Protein 4H6Q (pdb70)

Sequence (562 aa):
PQVEQLARQKMMWNLAERFVAGESIESAIIQAVQALERDGIAGNLDLLGEFIDSPAKCTEFADDVIKLIEAAHAAGIKPYVSIKLSSVGQGKDEENGEDLGLTTNARRIIAKAKEYGGFICLDMEDHTRVDVTLEQFRTLVGEFGAEHVGTVLQSYLYRSLGDRASLDDLRPNIRMVKGAYLEPATVAYPDKADVDQNYRRLVFQQHLKAGNYTNVATHDERIIDDVKKRFVLAHGIGKDAFEFQMMLYGIRRDLQKQLAAEGYRVRVYLPYGRDWYAYFSRRIAETPPQVEQLARQKMWNLAERFVAGESIESAIIQAVQALERDGIAGNLDLLGEFIDSPAKCTEFADDVIKLIEAAHAAGIKPYVSIKLSSVGQGKDENGEDLGLTNARRIIAKAKEYGGFICLDMEDHTRVDVTLEQFRTLVGEFGAEHVGTVLQSYLYRSLGDRASLDDLRPNIRMVKGAYLEPATVAYPDKADVDQNYRRLVFQQHLKAGNYTNVATHDERIIDDVKRFVLAHGIGKDAFEFQMLYGIRRDLQKQLAAEGYRVRVYLPYGRDWYAYFSRRIAETP

Foldseek 3Di:
DVVCVVVVVVVVVLCVLFAQEADLVSLLVVQVVCVVLQAHAAEEEDDFQDDDQVQLLVVLVVLLVSLVVCVVVVHLHHYEDALRSNFAPDDDPRDGRSLVSVLVNLVSSVVSPHAYEHEDDDPVCVVVVLVSQVVVCVVRNLSHYAYEFALFFPCRVVSLVVCLVRLHEYEYHNHQDDDDVVTGPPDVVSSLVSSLVSQLVSVVSQHEYEDEDPDVVSVVVVVVSCVVVVNDLVRYAYEYGRNRPPVVQSVCSVVVHHYYYHHYHHDNCVVVSVSVVVPDD/DVVVVVVVVVVVVVCVLQAQEADLVSLLVVQVVCVVLVAHAEEEEDDFQDDDQVQLCVQLVVLLVSCVVCLVVPHLHHYEYALRSNFAPHDDPRDTRSLVSVVVNLVSSVVSVYAYEHEDDDPVCPVVSLVSQVVVCVVRNLSHYAYEFALFFPCRVVSLVVCLVRLHEYEYHNHQDDDDVVTGDPDVVSSLVSSLVSQLVSVVSQHEYEDEDLDVVSVVVVVVSCVVVVNDLVRYAYEYGRNRPPVVQSVCVVVPHHYYYYHYHHDNCVVVSVSVVVPDD

Radius of gyration: 25.44 Å; Cα contacts (8 Å, |Δi|>4): 965; chains: 2; bounding box: 45×50×71 Å

Organism: Deinococcus radiodurans (strain ATCC 13939 / DSM 20539 / JCM 16871 / CCUG 27074 / LMG 4051 / NBRC 15346 / NCIMB 9279 / VKM B-1422 / R1) (NCBI:txid243230)

Solvent-accessible surface area: 23042 Å² total; per-residue (Å²): 117,103,105,50,62,116,53,67,97,96,32,47,78,24,0,75,120,9,0,20,6,85,53,52,61,28,0,17,117,16,1,65,45,21,86,186,77,58,5,33,8,0,2,4,26,9,9,30,56,33,94,41,57,76,114,0,46,81,20,0,52,49,1,30,114,0,0,63,32,0,82,93,46,67,11,147,1,17,0,1,3,22,2,3,1,0,0,7,67,61,99,69,151,64,85,36,12,0,26,46,2,0,65,84,0,0,48,50,0,83,117,44,34,2,17,0,3,0,10,12,5,20,65,69,54,2,95,54,4,18,60,13,0,95,55,0,13,68,82,30,20,26,132,32,0,0,0,4,2,4,0,22,3,97,85,1,45,49,16,11,56,67,4,46,100,28,147,0,20,0,15,0,31,63,27,47,28,103,32,38,62,124,29,5,55,102,81,69,69,65,18,36,86,2,0,40,84,0,0,28,69,0,11,138,43,48,5,53,0,3,0,18,10,50,39,72,64,0,3,78,34,0,41,116,6,5,151,75,89,72,34,34,100,98,37,0,7,0,5,4,35,54,12,30,82,82,87,6,5,110,84,3,23,91,74,48,27,114,4,49,0,14,0,0,5,1,84,82,12,54,31,7,0,10,38,18,0,48,88,39,161,116,87,75,64,68,103,48,61,93,118,15,38,78,18,0,83,134,13,0,17,7,88,52,54,61,27,0,17,118,13,1,89,66,22,92,94,72,56,3,32,8,0,2,5,27,10,9,28,65,38,94,42,80,67,102,0,46,90,20,0,61,72,1,31,65,0,0,62,33,0,80,90,51,69,18,103,1,18,0,1,4,22,3,4,1,0,0,8,68,38,118,44,114,77,54,26,18,0,22,58,2,0,75,92,0,0,50,55,0,83,115,41,44,3,17,0,3,0,8,11,4,20,59,66,54,2,96,60,4,19,59,16,0,94,54,0,14,70,80,29,28,32,79,35,0,0,1,4,3,6,0,21,3,94,86,2,44,47,17,10,54,72,7,49,104,33,105,0,20,0,17,0,30,63,26,46,30,104,30,37,62,118,37,5,63,82,80,70,68,64,19,34,93,6,0,32,65,0,0,38,68,0,11,137,44,59,5,54,0,3,0,18,9,48,39,77,64,0,1,55,40,0,49,146,21,6,149,83,97,70,35,33,84,99,39,0,7,0,5,4,35,54,7,31,86,88,84,18,5,92,98,1,19,84,66,47,28,113,4,49,0,14,0,0,6,1,114,73,8,51,28,10,0,10,35,19,3,50,87,57,166

CATH classification: 3.20.20.220

Nearest PDB structures (foldseek):
  4h6r-assembly1_A  TM=9.929E-01  e=5.531E-53  Deinococcus radiodurans R1 = ATCC 13939 = DSM 20539
  2ekg-assembly1_B  TM=9.497E-01  e=2.604E-31  Thermus thermophilus HB27
  2g37-assembly1_A  TM=9.441E-01  e=9.108E-31  Thermus thermophilus HB27
  5m42-assembly1_A  TM=9.698E-01  e=4.594E-27  Thermus thermophilus HB27
  5ur2-assembly2_C  TM=9.060E-01  e=2.480E-20  Bdellovibrio bacteriovorus HD100

InterPro domains:
  IPR002872 Proline dehydrogenase domain [PF01619] (44-303)
  IPR008219 Proline dehydrogenase, bacteria and archaea [PIRSF000196] (3-307)
  IPR015659 Proline oxidase family [PTHR13914] (112-298)
  IPR029041 FAD-linked oxidoreductase-like [SSF51730] (37-305)

Secondary structure (DSSP, 8-state):
-GGGHHHHHHHHHHHTTT---SSHHHHHHHHHHHHHTT-EEEEEE-------HHHHHHHHHHHHHHHHHHHHTTPPPEEEE-GGGTTTT-EETTEEHHHHHHHHHHHHHHHTT-EEEE---SGGGHHHHHHHHHHHHHHH-TTTEEEEEETTBTTHHHHHHHTGGG---EEEE---S---TTTB-SSHHHHHHHHHHHHHHHHHTT--EEEE---HHHHHHHHHHHHHTT--TTSEEEEEETTS-HHHHHHHHHTT--EEEEEEESS--HHHHHHHHHT--/-HHHHHHHHHHHHHHTTT---SSHHHHHHHHHHHHHTT-EEEEEE---S---HHHHHHHHHHHHHHHHHHHHTTPPPEEEE-GGGTTTT-EETTEEHHHHHHHHHHHHHHHTT-EEEE----GGGHHHHHHHHHHHHHHH-TTTEEEEEETTBTTHHHHHHTTGGG---EEEE---S---TTTB-SSHHHHHHHHHHHHHHHHHTT--EEEE---HHHHHHHHHHHHHTT--TTSEEEEEETTS-HHHHHHHHHTT-EEEEEEEESS--HHHHHHHHHT--

Structure (mmCIF, N/CA/C/O backbone):
data_4H6Q
#
_entry.id   4H6Q
#
_cell.length_a   44.469
_cell.length_b   95.462
_cell.length_c   136.393
_cell.angle_alpha   90.000
_cell.angle_beta   90.000
_cell.angle_gamma   90.000
#
_symmetry.space_group_name_H-M   'P 21 21 21'
#
loop_
_entity.id
_entity.type
_entity.pdbx_description
1 polymer 'Proline dehydrogenase'
2 non-polymer 'FLAVIN-ADENINE DINUCLEOTIDE'
3 non-polymer 'TETRAHYDROFURAN-2-CARBOXYLIC ACID'
4 non-polymer GLYCEROL
5 water water
#
loop_
_atom_site.group_PDB
_atom_site.id
_atom_site.type_symbol
_atom_site.label_atom_id
_atom_site.label_alt_id
_atom_site.label_comp_id
_atom_site.label_asym_id
_atom_site.label_entity_id
_atom_site.label_seq_id
_atom_site.pdbx_PDB_ins_code
_atom_site.Cartn_x
_atom_site.Cartn_y
_atom_site.Cartn_z
_atom_site.occupancy
_atom_site.B_iso_or_equiv
_atom_site.auth_seq_id
_atom_site.auth_comp_id
_atom_site.auth_asym_id
_atom_site.auth_atom_id
_atom_site.pdbx_PDB_model_num
ATOM 1 N N . PRO A 1 19 ? -0.943 -15.238 -4.812 1.00 52.06 17 PRO A N 1
ATOM 2 C CA . PRO A 1 19 ? -2.215 -15.213 -4.077 1.00 50.66 17 PRO A CA 1
ATOM 3 C C . PRO A 1 19 ? -3.334 -14.551 -4.894 1.00 49.24 17 PRO A C 1
ATOM 4 O O . PRO A 1 19 ? -3.057 -13.658 -5.702 1.00 50.24 17 PRO A O 1
ATOM 6 N N . GLN A 1 20 ? -4.577 -14.988 -4.679 1.00 46.21 18 GLN A N 1
ATOM 7 C CA . GLN A 1 20 ? -5.745 -14.378 -5.330 1.00 43.55 18 GLN A CA 1
ATOM 8 C C . GLN A 1 20 ? -5.850 -12.878 -4.978 1.00 40.79 18 GLN A C 1
ATOM 9 O O . GLN A 1 20 ? -6.233 -12.054 -5.820 1.00 39.22 18 GLN A O 1
ATOM 11 N N . VAL A 1 21 ? -5.485 -12.531 -3.740 1.00 38.64 19 VAL A N 1
ATOM 12 C CA . VAL A 1 21 ? -5.498 -11.139 -3.273 1.00 36.83 19 VAL A CA 1
ATOM 13 C C . VAL A 1 21 ? -4.528 -10.227 -4.054 1.00 36.80 19 VAL A C 1
ATOM 14 O O . VAL A 1 21 ? -4.742 -9.013 -4.119 1.00 37.11 19 VAL A O 1
ATOM 16 N N . GLU A 1 22 ? -3.499 -10.807 -4.688 1.00 34.36 20 GLU A N 1
ATOM 17 C CA . GLU A 1 22 ? -2.486 -10.018 -5.392 1.00 35.21 20 GLU A CA 1
ATOM 18 C C . GLU A 1 22 ? -2.730 -9.867 -6.903 1.00 33.52 20 GLU A C 1
ATOM 19 O O . GLU A 1 22 ? -1.997 -9.167 -7.588 1.00 33.86 20 GLU A O 1
ATOM 21 N N . GLN A 1 23 ? -3.771 -10.522 -7.411 1.00 31.66 21 GLN A N 1
ATOM 22 C CA . GLN A 1 23 ? -4.078 -10.498 -8.840 1.00 31.69 21 GLN A CA 1
ATOM 23 C C . GLN A 1 23 ? -4.265 -9.085 -9.395 1.00 29.42 21 GLN A C 1
ATOM 24 O O . GLN A 1 23 ? -3.731 -8.759 -10.460 1.00 29.20 21 GLN A O 1
ATOM 26 N N . LEU A 1 24 ? -4.992 -8.234 -8.686 1.00 29.35 22 LEU A N 1
ATOM 27 C CA . LEU A 1 24 ? -5.213 -6.891 -9.187 1.00 28.92 22 LEU A CA 1
ATOM 28 C C . LEU A 1 24 ? -3.890 -6.122 -9.302 1.00 27.68 22 LEU A C 1
ATOM 29 O O . LEU A 1 24 ? -3.606 -5.593 -10.348 1.00 26.95 22 LEU A O 1
ATOM 34 N N . ALA A 1 25 ? -3.078 -6.112 -8.246 1.00 27.57 23 ALA A N 1
ATOM 35 C CA . ALA A 1 25 ? -1.756 -5.481 -8.274 1.00 25.91 23 ALA A CA 1
ATOM 36 C C . ALA A 1 25 ? -0.820 -6.040 -9.357 1.00 24.01 23 ALA A C 1
ATOM 37 O O . ALA A 1 25 ? -0.131 -5.259 -10.035 1.00 22.56 23 ALA A O 1
ATOM 39 N N . ARG A 1 26 ? -0.808 -7.369 -9.553 1.00 24.70 24 ARG A N 1
ATOM 40 C CA . ARG A 1 26 ? -0.019 -7.951 -10.651 1.00 24.52 24 ARG A CA 1
ATOM 41 C C . ARG A 1 26 ? -0.454 -7.430 -12.028 1.00 21.18 24 ARG A C 1
ATOM 42 O O . ARG A 1 26 ? 0.398 -7.109 -12.902 1.00 23.28 24 ARG A O 1
ATOM 44 N N . GLN A 1 27 ? -1.775 -7.363 -12.235 1.00 21.95 25 GLN A N 1
ATOM 45 C CA . GLN A 1 27 ? -2.334 -6.847 -13.488 1.00 22.51 25 GLN A CA 1
ATOM 46 C C . GLN A 1 27 ? -2.019 -5.353 -13.646 1.00 21.19 25 GLN A C 1
ATOM 47 O O . GLN A 1 27 ? -1.641 -4.912 -14.725 1.00 21.23 25 GLN A O 1
ATOM 53 N N . LYS A 1 28 ? -2.194 -4.564 -12.593 1.00 21.44 26 LYS A N 1
ATOM 54 C CA . LYS A 1 28 ? -1.824 -3.157 -12.656 1.00 20.98 26 LYS A CA 1
ATOM 55 C C . LYS A 1 28 ? -0.344 -2.932 -12.983 1.00 19.57 26 LYS A C 1
ATOM 56 O O . LYS A 1 28 ? -0.045 -2.021 -13.795 1.00 20.54 26 LYS A O 1
ATOM 62 N N . MET A 1 29 ? 0.576 -3.771 -12.453 1.00 18.55 27 MET A N 1
ATOM 63 C CA A MET A 1 29 ? 1.993 -3.621 -12.793 0.66 17.99 27 MET A CA 1
ATOM 64 C CA B MET A 1 29 ? 2.009 -3.642 -12.770 0.34 20.01 27 MET A CA 1
ATOM 65 C C . MET A 1 29 ? 2.234 -3.936 -14.251 1.00 17.93 27 MET A C 1
ATOM 66 O O . MET A 1 29 ? 2.957 -3.199 -14.945 1.00 18.09 27 MET A O 1
ATOM 75 N N . TRP A 1 30 ? 1.601 -5.004 -14.737 1.00 17.66 28 TRP A N 1
ATOM 76 C CA . TRP A 1 30 ? 1.676 -5.321 -16.159 1.00 18.46 28 TRP A CA 1
ATOM 77 C C . TRP A 1 30 ? 1.078 -4.218 -17.033 1.00 18.60 28 TRP A C 1
ATOM 78 O O . TRP A 1 30 ? 1.656 -3.880 -18.068 1.00 19.44 28 TRP A O 1
ATOM 89 N N . ASN A 1 31 ? -0.012 -3.591 -16.588 1.00 18.59 29 ASN A N 1
ATOM 90 C CA . ASN A 1 31 ? -0.533 -2.487 -17.392 1.00 22.04 29 ASN A CA 1
ATOM 91 C C . ASN A 1 31 ? 0.464 -1.344 -17.490 1.00 22.55 29 ASN A C 1
ATOM 92 O O . ASN A 1 31 ? 0.598 -0.739 -18.553 1.00 24.72 29 ASN A O 1
ATOM 97 N N . LEU A 1 32 ? 1.158 -1.054 -16.395 1.00 19.02 30 LEU A N 1
ATOM 98 C CA . LEU A 1 32 ? 2.217 -0.059 -16.426 1.00 19.04 30 LEU A CA 1
ATOM 99 C C . LEU A 1 32 ? 3.304 -0.494 -17.427 1.00 18.92 30 LEU A C 1
ATOM 100 O O . LEU A 1 32 ? 3.719 0.284 -18.311 1.00 20.42 30 LEU A O 1
ATOM 105 N N . ALA A 1 33 ? 3.752 -1.742 -17.315 1.00 16.67 31 ALA A N 1
ATOM 106 C CA . ALA A 1 33 ? 4.812 -2.233 -18.199 1.00 15.82 31 ALA A CA 1
ATOM 107 C C . ALA A 1 33 ? 4.428 -2.277 -19.675 1.00 15.20 31 ALA A C 1
ATOM 108 O O . ALA A 1 33 ? 5.302 -2.153 -20.549 1.00 15.60 31 ALA A O 1
ATOM 110 N N . GLU A 1 34 ? 3.145 -2.444 -19.960 1.00 16.47 32 GLU A N 1
ATOM 111 C CA . GLU A 1 34 ? 2.661 -2.537 -21.336 1.00 16.93 32 GLU A CA 1
ATOM 112 C C . GLU A 1 34 ? 2.856 -1.252 -22.122 1.00 18.28 32 GLU A C 1
ATOM 113 O O . GLU A 1 34 ? 2.861 -1.272 -23.356 1.00 19.69 32 GLU A O 1
ATOM 119 N N . ARG A 1 35 ? 3.093 -0.141 -21.446 1.00 18.87 33 ARG A N 1
ATOM 120 C CA . ARG A 1 35 ? 3.535 1.023 -22.198 1.00 19.88 33 ARG A CA 1
ATOM 121 C C . ARG A 1 35 ? 4.838 0.782 -22.958 1.00 18.70 33 ARG A C 1
ATOM 122 O O . ARG A 1 35 ? 5.023 1.276 -24.101 1.00 21.20 33 ARG A O 1
ATOM 130 N N . PHE A 1 36 ? 5.739 0.025 -22.319 1.00 15.57 34 PHE A N 1
ATOM 131 C CA . PHE A 1 36 ? 7.118 -0.143 -22.768 1.00 14.11 34 PHE A CA 1
ATOM 132 C C . PHE A 1 36 ? 7.382 -1.501 -23.428 1.00 14.45 34 PHE A C 1
ATOM 133 O O . PHE A 1 36 ? 8.432 -1.677 -24.057 1.00 14.70 34 PHE A O 1
ATOM 141 N N . VAL A 1 37 ? 6.493 -2.481 -23.219 1.00 13.85 35 VAL A N 1
ATOM 142 C CA . VAL A 1 37 ? 6.752 -3.882 -23.618 1.00 12.85 35 VAL A CA 1
ATOM 143 C C . VAL A 1 37 ? 5.589 -4.313 -24.466 1.00 13.12 35 VAL A C 1
ATOM 144 O O . VAL A 1 37 ? 4.437 -4.112 -24.048 1.00 15.16 35 VAL A O 1
ATOM 148 N N . ALA A 1 38 ? 5.841 -4.876 -25.665 1.00 14.81 36 ALA A N 1
ATOM 149 C CA . ALA A 1 38 ? 4.724 -5.158 -26.563 1.00 17.52 36 ALA A CA 1
ATOM 150 C C . ALA A 1 38 ? 3.720 -6.200 -25.994 1.00 19.97 36 ALA A C 1
ATOM 151 O O . ALA A 1 38 ? 2.495 -6.110 -26.237 1.00 22.06 36 ALA A O 1
ATOM 153 N N . GLY A 1 39 ? 4.223 -7.131 -25.218 1.00 17.56 37 GLY A N 1
ATOM 154 C CA . GLY A 1 39 ? 3.469 -8.274 -24.768 1.00 16.20 37 GLY A CA 1
ATOM 155 C C . GLY A 1 39 ? 4.467 -9.353 -24.439 1.00 16.20 37 GLY A C 1
ATOM 156 O O . GLY A 1 39 ? 5.673 -9.120 -24.439 1.00 16.12 37 GLY A O 1
ATOM 157 N N . GLU A 1 40 ? 3.970 -10.553 -24.214 1.00 16.94 38 GLU A N 1
ATOM 158 C CA . GLU A 1 40 ? 4.812 -11.657 -23.775 1.00 18.45 38 GLU A CA 1
ATOM 159 C C . GLU A 1 40 ? 5.121 -12.675 -24.874 1.00 17.14 38 GLU A C 1
ATOM 160 O O . GLU A 1 40 ? 5.951 -13.564 -24.668 1.00 20.32 38 GLU A O 1
ATOM 166 N N . SER A 1 41 ? 4.480 -12.560 -26.038 1.00 16.57 39 SER A N 1
ATOM 167 C CA . SER A 1 41 ? 4.625 -13.587 -27.094 1.00 17.03 39 SER A CA 1
ATOM 168 C C . SER A 1 41 ? 5.237 -13.054 -28.371 1.00 14.81 39 SER A C 1
ATOM 169 O O . SER A 1 41 ? 5.169 -11.849 -28.649 1.00 15.23 39 SER A O 1
ATOM 172 N N . ILE A 1 42 ? 5.795 -13.945 -29.183 1.00 14.99 40 ILE A N 1
ATOM 173 C CA . ILE A 1 42 ? 6.201 -13.551 -30.534 1.00 14.98 40 ILE A CA 1
ATOM 174 C C . ILE A 1 42 ? 5.027 -12.905 -31.288 1.00 15.39 40 ILE A C 1
ATOM 175 O O . ILE A 1 42 ? 5.220 -11.894 -31.975 1.00 15.65 40 ILE A O 1
ATOM 180 N N . GLU A 1 43 ? 3.815 -13.466 -31.162 1.00 15.48 41 GLU A N 1
ATOM 181 C CA . GLU A 1 43 ? 2.655 -12.920 -31.876 1.00 17.76 41 GLU A CA 1
ATOM 182 C C . GLU A 1 43 ? 2.370 -11.459 -31.515 1.00 16.17 41 GLU A C 1
ATOM 183 O O . GLU A 1 43 ? 2.113 -10.633 -32.400 1.00 16.18 41 GLU A O 1
ATOM 185 N N . SER A 1 44 ? 2.482 -11.129 -30.226 1.00 14.29 42 SER A N 1
ATOM 186 C CA . SER A 1 44 ? 2.219 -9.774 -29.800 1.00 14.24 42 SER A CA 1
ATOM 187 C C . SER A 1 44 ? 3.291 -8.844 -30.356 1.00 13.49 42 SER A C 1
ATOM 188 O O . SER A 1 44 ? 2.998 -7.696 -30.700 1.00 14.41 42 SER A O 1
ATOM 191 N N . ALA A 1 45 ? 4.536 -9.320 -30.461 1.00 12.46 43 ALA A N 1
ATOM 192 C CA . ALA A 1 45 ? 5.595 -8.482 -30.976 1.00 11.90 43 ALA A CA 1
ATOM 193 C C . ALA A 1 45 ? 5.404 -8.226 -32.497 1.00 12.80 43 ALA A C 1
ATOM 194 O O . ALA A 1 45 ? 5.599 -7.108 -32.981 1.00 12.78 43 ALA A O 1
ATOM 196 N N . ILE A 1 46 ? 5.060 -9.271 -33.240 1.00 12.66 44 ILE A N 1
ATOM 197 C CA A ILE A 1 46 ? 4.852 -9.142 -34.681 0.51 13.22 44 ILE A CA 1
ATOM 198 C CA B ILE A 1 46 ? 4.884 -9.113 -34.677 0.49 13.19 44 ILE A CA 1
ATOM 199 C C . ILE A 1 46 ? 3.694 -8.171 -34.950 1.00 12.97 44 ILE A C 1
ATOM 200 O O . ILE A 1 46 ? 3.769 -7.289 -35.827 1.00 13.58 44 ILE A O 1
ATOM 209 N N . GLN A 1 47 ? 2.607 -8.303 -34.195 1.00 13.47 45 GLN A N 1
ATOM 210 C CA . GLN A 1 47 ? 1.470 -7.380 -34.337 1.00 14.50 45 GLN A CA 1
ATOM 211 C C . GLN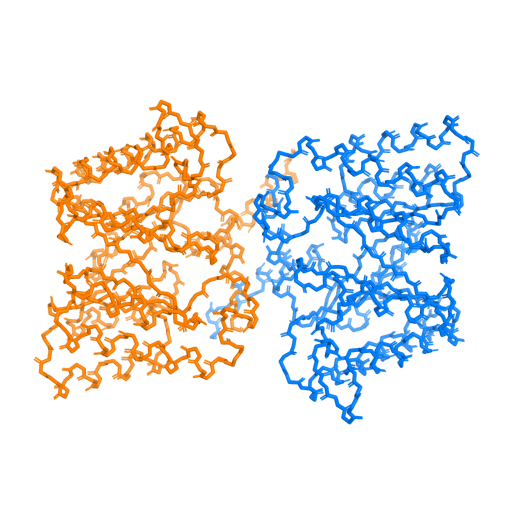 A 1 47 ? 1.891 -5.922 -34.059 1.00 14.19 45 GLN A C 1
ATOM 212 O O . GLN A 1 47 ? 1.458 -4.990 -34.774 1.00 13.76 45 GLN A O 1
ATOM 218 N N . ALA A 1 48 ? 2.753 -5.717 -33.063 1.00 12.60 46 ALA A N 1
ATOM 219 C CA . ALA A 1 48 ? 3.193 -4.370 -32.756 1.00 11.65 46 ALA A CA 1
ATOM 220 C C . ALA A 1 48 ? 4.068 -3.831 -33.869 1.00 11.99 46 ALA A C 1
ATOM 221 O O . ALA A 1 48 ? 3.976 -2.641 -34.204 1.00 12.38 46 ALA A O 1
ATOM 223 N N . VAL A 1 49 ? 4.951 -4.654 -34.455 1.00 10.60 47 VAL A N 1
ATOM 224 C CA . VAL A 1 49 ? 5.742 -4.192 -35.591 1.00 11.51 47 VAL A CA 1
ATOM 225 C C . VAL A 1 49 ? 4.865 -3.865 -36.800 1.00 11.78 47 VAL A C 1
ATOM 226 O O . VAL A 1 49 ? 5.078 -2.841 -37.458 1.00 12.42 47 VAL A O 1
ATOM 230 N N . GLN A 1 50 ? 3.834 -4.682 -37.063 1.00 11.55 48 GLN A N 1
ATOM 231 C CA . GLN A 1 50 ? 2.936 -4.385 -38.172 1.00 13.14 48 GLN A CA 1
ATOM 232 C C . GLN A 1 50 ? 2.221 -3.044 -37.964 1.00 13.77 48 GLN A C 1
ATOM 233 O O . GLN A 1 50 ? 2.039 -2.267 -38.909 1.00 14.51 48 GLN A O 1
ATOM 239 N N . ALA A 1 51 ? 1.844 -2.754 -36.716 1.00 12.20 49 ALA A N 1
ATOM 240 C CA . ALA A 1 51 ? 1.222 -1.474 -36.410 1.00 13.95 49 ALA A CA 1
ATOM 241 C C . ALA A 1 51 ? 2.189 -0.315 -36.645 1.00 13.20 49 ALA A C 1
ATOM 242 O O . ALA A 1 51 ? 1.768 0.727 -37.174 1.00 16.12 49 ALA A O 1
ATOM 244 N N . LEU A 1 52 ? 3.451 -0.450 -36.230 1.00 12.85 50 LEU A N 1
ATOM 245 C CA . LEU A 1 52 ? 4.444 0.587 -36.494 1.00 12.66 50 LEU A CA 1
ATOM 246 C C . LEU A 1 52 ? 4.615 0.813 -37.997 1.00 13.41 50 LEU A C 1
ATOM 247 O O . LEU A 1 52 ? 4.672 1.964 -38.459 1.00 14.18 50 LEU A O 1
ATOM 252 N N . GLU A 1 53 ? 4.688 -0.266 -38.776 1.00 13.79 51 GLU A N 1
ATOM 253 C CA . GLU A 1 53 ? 4.922 -0.147 -40.229 1.00 14.94 51 GLU A CA 1
ATOM 254 C C . GLU A 1 53 ? 3.766 0.547 -40.918 1.00 15.65 51 GLU A C 1
ATOM 255 O O . GLU A 1 53 ? 3.982 1.297 -41.877 1.00 17.40 51 GLU A O 1
ATOM 261 N N . ARG A 1 54 ? 2.545 0.334 -40.418 1.00 17.78 52 ARG A N 1
ATOM 262 C CA . ARG A 1 54 ? 1.396 1.051 -40.985 1.00 19.45 52 ARG A CA 1
ATOM 263 C C . ARG A 1 54 ? 1.513 2.581 -40.798 1.00 20.48 52 ARG A C 1
ATOM 264 O O . ARG A 1 54 ? 0.906 3.365 -41.558 1.00 23.43 52 ARG A O 1
ATOM 272 N N . ASP A 1 55 ? 2.314 3.004 -39.825 1.00 20.26 53 ASP A N 1
ATOM 273 C CA . ASP A 1 55 ? 2.562 4.428 -39.560 1.00 21.56 53 ASP A CA 1
ATOM 274 C C . ASP A 1 55 ? 3.939 4.884 -40.103 1.00 18.97 53 ASP A C 1
ATOM 275 O O . ASP A 1 55 ? 4.435 5.971 -39.772 1.00 19.76 53 ASP A O 1
ATOM 280 N N . GLY A 1 56 ? 4.548 4.081 -40.959 1.00 15.02 54 GLY A N 1
ATOM 281 C CA . GLY A 1 56 ? 5.777 4.471 -41.635 1.00 14.06 54 GLY A CA 1
ATOM 282 C C . GLY A 1 56 ? 7.006 4.316 -40.746 1.00 12.18 54 GLY A C 1
ATOM 283 O O . GLY A 1 56 ? 8.048 4.872 -41.058 1.00 12.84 54 GLY A O 1
ATOM 284 N N . ILE A 1 57 ? 6.913 3.546 -39.675 1.00 11.95 55 ILE A N 1
ATOM 285 C CA . ILE A 1 57 ? 8.008 3.363 -38.712 1.00 10.60 55 ILE A CA 1
ATOM 286 C C . ILE A 1 57 ? 8.457 1.915 -38.776 1.00 10.36 55 ILE A C 1
ATOM 287 O O . ILE A 1 57 ? 7.641 0.996 -38.799 1.00 11.89 55 ILE A O 1
ATOM 292 N N . ALA A 1 58 ? 9.778 1.710 -38.808 1.00 9.73 56 ALA A N 1
ATOM 293 C CA . ALA A 1 58 ? 10.357 0.376 -38.838 1.00 9.40 56 ALA A CA 1
ATOM 294 C C . ALA A 1 58 ? 10.493 -0.212 -37.424 1.00 9.03 56 ALA A C 1
ATOM 295 O O . ALA A 1 58 ? 10.437 0.538 -36.405 1.00 9.25 56 ALA A O 1
ATOM 297 N N . GLY A 1 59 ? 10.651 -1.541 -37.319 1.00 9.56 57 GLY A N 1
ATOM 298 C CA . GLY A 1 59 ? 10.800 -2.179 -36.017 1.00 9.14 57 GLY A CA 1
ATOM 299 C C . GLY A 1 59 ? 12.198 -2.787 -35.822 1.00 8.31 57 GLY A C 1
ATOM 300 O O . GLY A 1 59 ? 12.917 -3.149 -36.767 1.00 9.93 57 GLY A O 1
ATOM 301 N N . ASN A 1 60 ? 12.555 -2.917 -34.560 1.00 8.10 58 ASN A N 1
ATOM 302 C CA . ASN A 1 60 ? 13.828 -3.505 -34.146 1.00 8.91 58 ASN A CA 1
ATOM 303 C C . ASN A 1 60 ? 13.450 -4.413 -32.966 1.00 9.04 58 ASN A C 1
ATOM 304 O O . ASN A 1 60 ? 13.240 -3.939 -31.826 1.00 9.91 58 ASN A O 1
ATOM 309 N N . LEU A 1 61 ? 13.289 -5.717 -33.231 1.00 9.25 59 LEU A N 1
ATOM 310 C CA . LEU A 1 61 ? 12.714 -6.664 -32.254 1.00 8.98 59 LEU A CA 1
ATOM 311 C C . LEU A 1 61 ? 13.753 -7.063 -31.204 1.00 9.90 59 LEU A C 1
ATOM 312 O O . LEU A 1 61 ? 14.924 -7.290 -31.519 1.00 11.64 59 LEU A O 1
ATOM 317 N N . ASP A 1 62 ? 13.294 -7.252 -29.965 1.00 9.72 60 ASP A N 1
ATOM 318 C CA . ASP A 1 62 ? 14.162 -7.766 -28.925 1.00 10.77 60 ASP A CA 1
ATOM 319 C C . ASP A 1 62 ? 13.410 -8.692 -28.005 1.00 10.59 60 ASP A C 1
ATOM 320 O O . ASP A 1 62 ? 12.365 -8.303 -27.476 1.00 11.79 60 ASP A O 1
ATOM 325 N N . LEU A 1 63 ? 13.921 -9.911 -27.811 1.00 10.08 61 LEU A N 1
ATOM 326 C CA . LEU A 1 63 ? 13.407 -10.816 -26.781 1.00 10.82 61 LEU A CA 1
ATOM 327 C C . LEU A 1 63 ? 14.036 -10.424 -25.465 1.00 10.97 61 LEU A C 1
ATOM 328 O O . LEU A 1 63 ? 15.266 -10.378 -25.343 1.00 11.68 61 LEU A O 1
ATOM 333 N N . LEU A 1 64 ? 13.211 -10.161 -24.450 1.00 11.52 62 LEU A N 1
ATOM 334 C CA . LEU A 1 64 ? 13.726 -9.664 -23.173 1.00 12.33 62 LEU A CA 1
ATOM 335 C C . LEU A 1 64 ? 14.409 -10.741 -22.329 1.00 12.36 62 LEU A C 1
ATOM 336 O O . LEU A 1 64 ? 13.978 -11.898 -22.312 1.00 13.89 62 LEU A O 1
ATOM 341 N N . GLY A 1 65 ? 15.487 -10.362 -21.651 1.00 13.50 63 GLY A N 1
ATOM 342 C CA . GLY A 1 65 ? 16.206 -11.279 -20.778 1.00 15.18 63 GLY A CA 1
ATOM 343 C C . GLY A 1 65 ? 17.711 -10.983 -20.850 1.00 15.10 63 GLY A C 1
ATOM 344 O O . GLY A 1 65 ? 18.218 -10.516 -21.870 1.00 15.05 63 GLY A O 1
ATOM 345 N N . GLU A 1 66 ? 18.441 -11.245 -19.784 1.00 14.48 64 GLU A N 1
ATOM 346 C CA . GLU A 1 66 ? 19.846 -10.844 -19.731 1.00 13.95 64 GLU A CA 1
ATOM 347 C C . GLU A 1 66 ? 20.572 -11.523 -18.572 1.00 13.51 64 GLU A C 1
ATOM 348 O O . GLU A 1 66 ? 19.927 -11.987 -17.602 1.00 16.18 64 GLU A O 1
ATOM 354 N N . PHE A 1 67 ? 21.891 -11.558 -18.651 1.00 13.39 65 PHE A N 1
ATOM 355 C CA . PHE A 1 67 ? 22.746 -12.121 -17.573 1.00 14.48 65 PHE A CA 1
ATOM 356 C C . PHE A 1 67 ? 22.256 -13.503 -17.179 1.00 15.99 65 PHE A C 1
ATOM 357 O O . PHE A 1 67 ? 22.067 -13.825 -16.004 1.00 17.98 65 PHE A O 1
ATOM 365 N N . ILE A 1 68 ? 22.073 -14.348 -18.195 1.00 16.38 66 ILE A N 1
ATOM 366 C CA . ILE A 1 68 ? 21.568 -15.695 -17.985 1.00 17.02 66 ILE A CA 1
ATOM 367 C C . ILE A 1 68 ? 22.708 -16.623 -17.537 1.00 20.27 66 ILE A C 1
ATOM 368 O O . ILE A 1 68 ? 23.742 -16.733 -18.215 1.00 21.40 66 ILE A O 1
ATOM 373 N N . ASP A 1 69 ? 22.539 -17.268 -16.384 1.00 24.78 67 ASP A N 1
ATOM 374 C CA . ASP A 1 69 ? 23.654 -17.995 -15.768 1.00 26.78 67 ASP A CA 1
ATOM 375 C C . ASP A 1 69 ? 23.932 -19.353 -16.353 1.00 24.51 67 ASP A C 1
ATOM 376 O O . ASP A 1 69 ? 25.090 -19.776 -16.432 1.00 26.79 67 ASP A O 1
ATOM 381 N N . SER A 1 70 ? 22.888 -20.064 -16.730 1.00 19.33 68 SER A N 1
ATOM 382 C CA . SER A 1 70 ? 23.043 -21.426 -17.210 1.00 18.25 68 SER A CA 1
ATOM 383 C C . SER A 1 70 ? 23.395 -21.482 -18.708 1.00 16.23 68 SER A C 1
ATOM 384 O O . SER A 1 70 ? 22.695 -20.883 -19.538 1.00 16.53 68 SER A O 1
ATOM 387 N N . PRO A 1 71 ? 24.447 -22.236 -19.088 1.00 18.00 69 PRO A N 1
ATOM 388 C CA . PRO A 1 71 ? 24.729 -22.395 -20.533 1.00 16.35 69 PRO A CA 1
ATOM 389 C C . PRO A 1 71 ? 23.582 -23.026 -21.323 1.00 14.71 69 PRO A C 1
ATOM 390 O O . PRO A 1 71 ? 23.330 -22.655 -22.486 1.00 15.75 69 PRO A O 1
ATOM 394 N N . ALA A 1 72 ? 22.853 -23.940 -20.703 1.00 15.83 70 ALA A N 1
ATOM 395 C CA . ALA A 1 72 ? 21.686 -24.502 -21.360 1.00 14.22 70 ALA A CA 1
ATOM 396 C C . ALA A 1 72 ? 20.639 -23.406 -21.653 1.00 13.70 70 ALA A C 1
ATOM 397 O O . ALA A 1 72 ? 20.111 -23.327 -22.777 1.00 14.27 70 ALA A O 1
ATOM 399 N N . LYS A 1 73 ? 20.297 -22.601 -20.634 1.00 13.82 71 LYS A N 1
ATOM 400 C CA . LYS A 1 73 ? 19.318 -21.519 -20.796 1.00 13.88 71 LYS A CA 1
ATOM 401 C C . LYS A 1 73 ? 19.772 -20.442 -21.774 1.00 14.89 71 LYS A C 1
ATOM 402 O O . LYS A 1 73 ? 18.954 -19.846 -22.480 1.00 14.48 71 LYS A O 1
ATOM 408 N N . CYS A 1 74 ? 21.079 -20.191 -21.833 1.00 13.86 72 CYS A N 1
ATOM 409 C CA . CYS A 1 74 ? 21.624 -19.239 -22.810 1.00 12.97 72 CYS A CA 1
ATOM 410 C C . CYS A 1 74 ? 21.357 -19.756 -24.228 1.00 12.18 72 CYS A C 1
ATOM 411 O O . CYS A 1 74 ? 21.081 -18.967 -25.140 1.00 11.66 72 CYS A O 1
ATOM 414 N N . THR A 1 75 ? 21.518 -21.059 -24.436 1.00 12.53 73 THR A N 1
ATOM 415 C CA . THR A 1 75 ? 21.346 -21.633 -25.767 1.00 12.06 73 THR A CA 1
ATOM 416 C C . THR A 1 75 ? 19.867 -21.734 -26.112 1.00 12.02 73 THR A C 1
ATOM 417 O O . THR A 1 75 ? 19.469 -21.463 -27.264 1.00 11.84 73 THR A O 1
ATOM 421 N N . GLU A 1 76 ? 19.043 -22.096 -25.143 1.00 12.20 74 GLU A N 1
ATOM 422 C CA . GLU A 1 76 ? 17.583 -22.014 -25.330 1.00 13.43 74 GLU A CA 1
ATOM 423 C C . GLU A 1 76 ? 17.142 -20.607 -25.708 1.00 11.39 74 GLU A C 1
ATOM 424 O O . GLU A 1 76 ? 16.258 -20.411 -26.572 1.00 12.57 74 GLU A O 1
ATOM 430 N N . PHE A 1 77 ? 17.732 -19.596 -25.074 1.00 11.70 75 PHE A N 1
ATOM 431 C CA . PHE A 1 77 ? 17.373 -18.199 -25.340 1.00 11.09 75 PHE A CA 1
ATOM 432 C C . PHE A 1 77 ? 17.726 -17.912 -26.813 1.00 11.13 75 PHE A C 1
ATOM 433 O O . PHE A 1 77 ? 16.899 -17.365 -27.556 1.00 10.87 75 PHE A O 1
ATOM 441 N N . ALA A 1 78 ? 18.941 -18.287 -27.241 1.00 11.13 76 ALA A N 1
ATOM 442 C CA . ALA A 1 78 ? 19.306 -18.116 -28.659 1.00 10.41 76 ALA A CA 1
ATOM 443 C C . ALA A 1 78 ? 18.329 -18.826 -29.611 1.00 11.21 76 ALA A C 1
ATOM 444 O O . ALA A 1 78 ? 17.961 -18.274 -30.680 1.00 10.76 76 ALA A O 1
ATOM 446 N N . ASP A 1 79 ? 17.882 -20.033 -29.214 1.00 11.84 77 ASP A N 1
ATOM 447 C CA . ASP A 1 79 ? 16.920 -20.745 -30.041 1.00 11.76 77 ASP A CA 1
ATOM 448 C C . ASP A 1 79 ? 15.591 -19.988 -30.132 1.00 10.57 77 ASP A C 1
ATOM 449 O O . ASP A 1 79 ? 14.951 -19.969 -31.200 1.00 11.45 77 ASP A O 1
ATOM 454 N N . ASP A 1 80 ? 15.173 -19.344 -29.049 1.00 10.61 78 ASP A N 1
ATOM 455 C CA . ASP A 1 80 ? 14.000 -18.505 -29.059 1.00 11.64 78 ASP A CA 1
ATOM 456 C C . ASP A 1 80 ? 14.136 -17.253 -29.902 1.00 9.44 78 ASP A C 1
ATOM 457 O O . ASP A 1 80 ? 13.172 -16.832 -30.554 1.00 10.96 78 ASP A O 1
ATOM 462 N N . VAL A 1 81 ? 15.338 -16.703 -29.980 1.00 9.73 79 VAL A N 1
ATOM 463 C CA . VAL A 1 81 ? 15.601 -15.595 -30.918 1.00 9.41 79 VAL A CA 1
ATOM 464 C C . VAL A 1 81 ? 15.507 -16.079 -32.374 1.00 9.35 79 VAL A C 1
ATOM 465 O O . VAL A 1 81 ? 14.925 -15.379 -33.221 1.00 10.45 79 VAL A O 1
ATOM 469 N N . ILE A 1 82 ? 16.015 -17.290 -32.648 1.00 9.74 80 ILE A N 1
ATOM 470 C CA . ILE A 1 82 ? 15.849 -17.868 -33.987 1.00 11.00 80 ILE A CA 1
ATOM 471 C C . ILE A 1 82 ? 14.375 -18.079 -34.304 1.00 10.34 80 ILE A C 1
ATOM 472 O O . ILE A 1 82 ? 13.944 -17.809 -35.441 1.00 11.08 80 ILE A O 1
ATOM 477 N N . LYS A 1 83 ? 13.561 -18.556 -33.342 1.00 11.06 81 LYS A N 1
ATOM 478 C CA . LYS A 1 83 ? 12.117 -18.718 -33.582 1.00 11.65 81 LYS A CA 1
ATOM 479 C C . LYS A 1 83 ? 11.493 -17.367 -33.919 1.00 10.62 81 LYS A C 1
ATOM 480 O O . LYS A 1 83 ? 10.615 -17.254 -34.794 1.00 11.48 81 LYS A O 1
ATOM 486 N N . LEU A 1 84 ? 11.929 -16.309 -33.258 1.00 11.31 82 LEU A N 1
ATOM 487 C CA . LEU A 1 84 ? 11.444 -14.961 -33.562 1.00 10.77 82 LEU A CA 1
ATOM 488 C C . LEU A 1 84 ? 11.784 -14.563 -34.986 1.00 9.90 82 LEU A C 1
ATOM 489 O O . LEU A 1 84 ? 10.949 -14.018 -35.710 1.00 11.00 82 LEU A O 1
ATOM 494 N N . ILE A 1 85 ? 13.035 -14.770 -35.387 1.00 9.70 83 ILE A N 1
ATOM 495 C CA . ILE A 1 85 ? 13.456 -14.417 -36.753 1.00 10.60 83 ILE A CA 1
ATOM 496 C C . ILE A 1 85 ? 12.634 -15.195 -37.785 1.00 10.00 83 ILE A C 1
ATOM 497 O O . ILE A 1 85 ? 12.206 -14.633 -38.814 1.00 11.44 83 ILE A O 1
ATOM 502 N N . GLU A 1 86 ? 12.410 -16.490 -37.562 1.00 11.18 84 GLU A N 1
ATOM 503 C CA . GLU A 1 86 ? 11.558 -17.273 -38.476 1.00 11.78 84 GLU A CA 1
ATOM 504 C C . GLU A 1 86 ? 10.158 -16.705 -38.561 1.00 11.85 84 GLU A C 1
ATOM 505 O O . GLU A 1 86 ? 9.584 -16.586 -39.655 1.00 13.34 84 GLU A O 1
ATOM 511 N N . ALA A 1 87 ? 9.580 -16.335 -37.423 1.00 12.68 85 ALA A N 1
ATOM 512 C CA . ALA A 1 87 ? 8.219 -15.820 -37.401 1.00 14.00 85 ALA A CA 1
ATOM 513 C C . ALA A 1 87 ? 8.127 -14.459 -38.076 1.00 13.40 85 ALA A C 1
ATOM 514 O O . ALA A 1 87 ? 7.154 -14.185 -38.809 1.00 14.55 85 ALA A O 1
ATOM 516 N N . ALA A 1 88 ? 9.108 -13.589 -37.834 1.00 12.20 86 ALA A N 1
ATOM 517 C CA . ALA A 1 88 ? 9.126 -12.291 -38.531 1.00 12.24 86 ALA A CA 1
ATOM 518 C C . ALA A 1 88 ? 9.177 -12.461 -40.042 1.00 11.06 86 ALA A C 1
ATOM 519 O O . ALA A 1 88 ? 8.344 -11.915 -40.775 1.00 12.59 86 ALA A O 1
ATOM 521 N N . HIS A 1 89 ? 10.106 -13.293 -40.495 1.00 12.05 87 HIS A N 1
ATOM 522 C CA . HIS A 1 89 ? 10.240 -13.571 -41.926 1.00 12.10 87 HIS A CA 1
ATOM 523 C C . HIS A 1 89 ? 8.930 -14.124 -42.502 1.00 12.83 87 HIS A C 1
ATOM 524 O O . HIS A 1 89 ? 8.524 -13.723 -43.608 1.00 15.38 87 HIS A O 1
ATOM 531 N N . ALA A 1 90 ? 8.290 -15.077 -41.820 1.00 13.18 88 ALA A N 1
ATOM 532 C CA . ALA A 1 90 ? 7.068 -15.695 -42.353 1.00 14.13 88 ALA A CA 1
ATOM 533 C C . ALA A 1 90 ? 5.932 -14.685 -42.453 1.00 15.98 88 ALA A C 1
ATOM 534 O O . ALA A 1 90 ? 5.051 -14.863 -43.285 1.00 17.94 88 ALA A O 1
ATOM 536 N N . ALA A 1 91 ? 5.987 -13.615 -41.643 1.00 15.23 89 ALA A N 1
ATOM 537 C CA . ALA A 1 91 ? 4.978 -12.559 -41.626 1.00 17.64 89 ALA A CA 1
ATOM 538 C C . ALA A 1 91 ? 5.287 -11.457 -42.651 1.00 17.01 89 ALA A C 1
ATOM 539 O O . ALA A 1 91 ? 4.516 -10.511 -42.847 1.00 21.41 89 ALA A O 1
ATOM 541 N N . GLY A 1 92 ? 6.419 -11.593 -43.330 1.00 17.20 90 GLY A N 1
ATOM 542 C CA . GLY A 1 92 ? 6.843 -10.580 -44.283 1.00 17.58 90 GLY A CA 1
ATOM 543 C C . GLY A 1 92 ? 7.583 -9.406 -43.687 1.00 17.75 90 GLY A C 1
ATOM 544 O O . GLY A 1 92 ? 7.626 -8.326 -44.285 1.00 21.77 90 GLY A O 1
ATOM 545 N N . ILE A 1 93 ? 8.136 -9.599 -42.496 1.00 15.07 91 ILE A N 1
ATOM 546 C CA . ILE A 1 93 ? 8.943 -8.555 -41.872 1.00 15.24 91 ILE A CA 1
ATOM 547 C C . ILE A 1 93 ? 10.418 -8.926 -42.031 1.00 14.97 91 ILE A C 1
ATOM 548 O O . ILE A 1 93 ? 10.818 -10.036 -41.677 1.00 16.20 91 ILE A O 1
ATOM 553 N N . LYS A 1 94 ? 11.234 -8.033 -42.603 1.00 15.05 92 LYS A N 1
ATOM 554 C CA . LYS A 1 94 ? 12.671 -8.256 -42.695 1.00 15.82 92 LYS A CA 1
ATOM 555 C C . LYS A 1 94 ? 13.206 -8.317 -41.260 1.00 16.30 92 LYS A C 1
ATOM 556 O O . LYS A 1 94 ? 13.032 -7.399 -40.490 1.00 17.30 92 LYS A O 1
ATOM 562 N N . PRO A 1 95 ? 13.887 -9.414 -40.896 1.00 14.59 93 PRO A N 1
ATOM 563 C CA . PRO A 1 95 ? 14.355 -9.505 -39.506 1.00 13.89 93 PRO A CA 1
ATOM 564 C C . PRO A 1 95 ? 15.388 -8.431 -39.175 1.00 14.31 93 PRO A C 1
ATOM 565 O O . PRO A 1 95 ? 16.411 -8.177 -39.904 1.00 17.80 93 PRO A O 1
ATOM 569 N N . TYR A 1 96 ? 15.053 -7.646 -38.181 1.00 9.69 94 TYR A N 1
ATOM 570 C CA . TYR A 1 96 ? 16.003 -6.703 -37.581 1.00 8.34 94 TYR A CA 1
ATOM 571 C C . TYR A 1 96 ? 15.822 -6.920 -36.085 1.00 7.60 94 TYR A C 1
ATOM 572 O O . TYR A 1 96 ? 14.746 -6.634 -35.564 1.00 9.09 94 TYR A O 1
ATOM 581 N N . VAL A 1 97 ? 16.842 -7.478 -35.434 1.00 8.24 95 VAL A N 1
ATOM 582 C CA . VAL A 1 97 ? 16.726 -7.946 -34.052 1.00 8.07 95 VAL A CA 1
ATOM 583 C C . VAL A 1 97 ? 17.954 -7.461 -33.277 1.00 8.27 95 VAL A C 1
ATOM 584 O O . VAL A 1 97 ? 19.096 -7.554 -33.781 1.00 9.59 95 VAL A O 1
ATOM 588 N N . SER A 1 98 ? 17.714 -7.034 -32.028 1.00 8.22 96 SER A N 1
ATOM 589 C CA . SER A 1 98 ? 18.780 -6.687 -31.091 1.00 7.86 96 SER A CA 1
ATOM 590 C C . SER A 1 98 ? 18.898 -7.742 -30.051 1.00 8.73 96 SER A C 1
ATOM 591 O O . SER A 1 98 ? 17.883 -8.156 -29.472 1.00 10.84 96 SER A O 1
ATOM 594 N N . ILE A 1 99 ? 20.134 -8.172 -29.817 1.00 8.33 97 ILE A N 1
ATOM 595 C CA . ILE A 1 99 ? 20.428 -9.153 -28.765 1.00 9.27 97 ILE A CA 1
ATOM 596 C C . ILE A 1 99 ? 21.430 -8.578 -27.792 1.00 10.00 97 ILE A C 1
ATOM 597 O O . ILE A 1 99 ? 22.322 -7.790 -28.149 1.00 10.08 97 ILE A O 1
ATOM 602 N N . LYS A 1 100 ? 21.305 -9.015 -26.529 1.00 11.49 98 LYS A N 1
ATOM 603 C CA . LYS A 1 100 ? 22.323 -8.796 -25.493 1.00 11.45 98 LYS A CA 1
ATOM 604 C C . LYS A 1 100 ? 23.168 -10.050 -25.419 1.00 11.30 98 LYS A C 1
ATOM 605 O O . LYS A 1 100 ? 22.641 -11.156 -25.210 1.00 11.83 98 LYS A O 1
ATOM 611 N N . LEU A 1 101 ? 24.479 -9.940 -25.614 1.00 11.73 99 LEU A N 1
ATOM 612 C CA . LEU A 1 101 ? 25.256 -11.172 -25.641 1.00 11.79 99 LEU A CA 1
ATOM 613 C C . LEU A 1 101 ? 25.276 -11.913 -24.270 1.00 11.21 99 LEU A C 1
ATOM 614 O O . LEU A 1 101 ? 25.538 -13.118 -24.200 1.00 12.48 99 LEU A O 1
ATOM 619 N N . SER A 1 102 ? 25.008 -11.191 -23.164 1.00 11.49 100 SER A N 1
ATOM 620 C CA . SER A 1 102 ? 24.872 -11.870 -21.874 1.00 13.05 100 SER A CA 1
ATOM 621 C C . SER A 1 102 ? 23.633 -12.773 -21.805 1.00 12.93 100 SER A C 1
ATOM 622 O O . SER A 1 102 ? 23.535 -13.614 -20.900 1.00 14.99 100 SER A O 1
ATOM 625 N N . SER A 1 103 ? 22.691 -12.646 -22.742 1.00 11.74 101 SER A N 1
ATOM 626 C CA . SER A 1 103 ? 21.552 -13.563 -22.791 1.00 12.28 101 SER A CA 1
ATOM 627 C C . SER A 1 103 ? 21.871 -14.848 -23.507 1.00 12.32 101 SER A C 1
ATOM 628 O O . SER A 1 103 ? 21.132 -15.835 -23.354 1.00 12.88 101 SER A O 1
ATOM 631 N N . VAL A 1 104 ? 23.002 -14.894 -24.243 1.00 11.15 102 VAL A N 1
ATOM 632 C CA . VAL A 1 104 ? 23.284 -16.076 -25.054 1.00 11.84 102 VAL A CA 1
ATOM 633 C C . VAL A 1 104 ? 24.657 -16.681 -24.772 1.00 12.50 102 VAL A C 1
ATOM 634 O O . VAL A 1 104 ? 25.164 -17.504 -25.537 1.00 14.44 102 VAL A O 1
ATOM 638 N N . GLY A 1 105 ? 25.245 -16.293 -23.628 1.00 13.13 103 GLY A N 1
ATOM 639 C CA . GLY A 1 105 ? 26.398 -17.011 -23.117 1.00 14.50 103 GLY A CA 1
ATOM 640 C C . GLY A 1 105 ? 27.752 -16.352 -23.166 1.00 14.55 103 GLY A C 1
ATOM 641 O O . GLY A 1 105 ? 28.750 -17.019 -22.910 1.00 15.85 103 GLY A O 1
ATOM 642 N N . GLN A 1 106 ? 27.811 -15.057 -23.490 1.00 13.10 104 GLN A N 1
ATOM 643 C CA . GLN A 1 106 ? 29.074 -14.350 -23.501 1.00 14.74 104 GLN A CA 1
ATOM 644 C C . GLN A 1 106 ? 29.856 -14.509 -22.217 1.00 17.15 104 GLN A C 1
ATOM 645 O O . GLN A 1 106 ? 29.343 -14.235 -21.152 1.00 21.53 104 GLN A O 1
ATOM 651 N N . GLY A 1 107 ? 31.101 -14.954 -22.337 1.00 18.75 105 GLY A N 1
ATOM 652 C CA . GLY A 1 107 ? 31.950 -15.133 -21.176 1.00 21.02 105 GLY A CA 1
ATOM 653 C C . GLY A 1 107 ? 31.986 -16.571 -20.725 1.00 22.99 105 GLY A C 1
ATOM 654 O O . GLY A 1 107 ? 32.811 -16.884 -19.840 1.00 25.83 105 GLY A O 1
ATOM 655 N N . LYS A 1 108 ? 31.163 -17.456 -21.259 1.00 20.67 106 LYS A N 1
ATOM 656 C CA . LYS A 1 108 ? 31.192 -18.864 -20.897 1.00 20.98 106 LYS A CA 1
ATOM 657 C C . LYS A 1 108 ? 31.834 -19.661 -22.025 1.00 22.01 106 LYS A C 1
ATOM 658 O O . LYS A 1 108 ? 31.605 -19.410 -23.191 1.00 22.59 106 LYS A O 1
ATOM 664 N N . ASP A 1 109 ? 32.643 -20.629 -21.657 1.00 22.78 107 ASP A N 1
ATOM 665 C CA . ASP A 1 109 ? 33.274 -21.501 -22.614 1.00 23.66 107 ASP A CA 1
ATOM 666 C C . ASP A 1 109 ? 32.449 -22.760 -22.825 1.00 23.27 107 ASP A C 1
ATOM 667 O O . ASP A 1 109 ? 32.000 -23.396 -21.865 1.00 26.54 107 ASP A O 1
ATOM 672 N N . GLU A 1 110 ? 32.257 -23.132 -24.087 1.00 20.26 108 GLU A N 1
ATOM 673 C CA A GLU A 1 110 ? 31.681 -24.437 -24.441 0.57 20.68 108 GLU A CA 1
ATOM 674 C CA B GLU A 1 110 ? 31.656 -24.397 -24.464 0.43 21.08 108 GLU A CA 1
ATOM 675 C C . GLU A 1 110 ? 32.575 -25.038 -25.507 1.00 20.62 108 GLU A C 1
ATOM 676 O O . GLU A 1 110 ? 32.777 -24.447 -26.586 1.00 18.48 108 GLU A O 1
ATOM 687 N N . ASN A 1 111 ? 33.158 -26.199 -25.180 1.00 21.95 109 ASN A N 1
ATOM 688 C CA . ASN A 1 111 ? 34.068 -26.892 -26.108 1.00 24.50 109 ASN A CA 1
ATOM 689 C C . ASN A 1 111 ? 35.171 -25.993 -26.693 1.00 25.09 109 ASN A C 1
ATOM 690 O O . ASN A 1 111 ? 35.461 -26.048 -27.903 1.00 27.69 109 ASN A O 1
ATOM 695 N N . GLY A 1 112 ? 35.738 -25.134 -25.856 1.00 24.55 110 GLY A N 1
ATOM 696 C CA . GLY A 1 112 ? 36.842 -24.272 -26.275 1.00 24.06 110 GLY A CA 1
ATOM 697 C C . GLY A 1 112 ? 36.516 -22.967 -27.015 1.00 23.89 110 GLY A C 1
ATOM 698 O O . GLY A 1 112 ? 37.428 -22.278 -27.515 1.00 25.16 110 GLY A O 1
ATOM 699 N N . GLU A 1 113 ? 35.238 -22.614 -27.106 1.00 21.28 111 GLU A N 1
ATOM 700 C CA . GLU A 1 113 ? 34.835 -21.372 -27.779 1.00 21.25 111 GLU A CA 1
ATOM 701 C C . GLU A 1 113 ? 33.878 -20.644 -26.898 1.00 19.00 111 GLU A C 1
ATOM 702 O O . GLU A 1 113 ? 33.156 -21.271 -26.131 1.00 20.56 111 GLU A O 1
ATOM 708 N N . ASP A 1 114 ? 33.828 -19.321 -27.023 1.00 17.59 112 ASP A N 1
ATOM 709 C CA . ASP A 1 114 ? 32.854 -18.557 -26.258 1.00 16.56 112 ASP A CA 1
ATOM 710 C C . ASP A 1 114 ? 31.438 -18.862 -26.711 1.00 14.84 112 ASP A C 1
ATOM 711 O O . ASP A 1 114 ? 31.113 -18.765 -27.906 1.00 16.14 112 ASP A O 1
ATOM 716 N N . LEU A 1 115 ? 30.584 -19.239 -25.768 1.00 13.45 113 LEU A N 1
ATOM 717 C CA . LEU A 1 115 ? 29.204 -19.645 -26.097 1.00 13.43 113 LEU A CA 1
ATOM 718 C C . LEU A 1 115 ? 28.357 -18.505 -26.663 1.00 13.07 113 LEU A C 1
ATOM 719 O O . LEU A 1 115 ? 27.508 -18.718 -27.546 1.00 13.93 113 LEU A O 1
ATOM 724 N N . GLY A 1 116 ? 28.579 -17.271 -26.197 1.00 13.84 114 GLY A N 1
ATOM 725 C CA . GLY A 1 116 ? 27.955 -16.104 -26.798 1.00 13.46 114 GLY A CA 1
ATOM 726 C C . GLY A 1 116 ? 28.306 -15.958 -28.272 1.00 12.66 114 GLY A C 1
ATOM 727 O O . GLY A 1 116 ? 27.426 -15.668 -29.104 1.00 12.80 114 GLY A O 1
ATOM 728 N N . LEU A 1 117 ? 29.581 -16.138 -28.602 1.00 12.63 115 LEU A N 1
ATOM 729 C CA . LEU A 1 117 ? 30.008 -16.054 -29.988 1.00 13.60 115 LEU A CA 1
ATOM 730 C C . LEU A 1 117 ? 29.380 -17.179 -30.827 1.00 14.40 115 LEU A C 1
ATOM 731 O O . LEU A 1 117 ? 28.879 -16.940 -31.934 1.00 13.81 115 LEU A O 1
ATOM 736 N N . THR A 1 118 ? 29.377 -18.409 -30.329 1.00 15.06 116 THR A N 1
ATOM 737 C CA A THR A 1 118 ? 28.759 -19.544 -31.005 0.44 14.94 116 THR A CA 1
ATOM 738 C CA B THR A 1 118 ? 28.785 -19.426 -31.185 0.56 14.87 116 THR A CA 1
ATOM 739 C C . THR A 1 118 ? 27.273 -19.272 -31.308 1.00 13.51 116 THR A C 1
ATOM 740 O O . THR A 1 118 ? 26.762 -19.483 -32.422 1.00 14.16 116 THR A O 1
ATOM 747 N N . ASN A 1 119 ? 26.564 -18.814 -30.279 1.00 12.13 117 ASN A N 1
ATOM 748 C CA . ASN A 1 119 ? 25.130 -18.577 -30.455 1.00 11.93 117 ASN A CA 1
ATOM 749 C C . ASN A 1 119 ? 24.888 -17.375 -31.341 1.00 11.23 117 ASN A C 1
ATOM 750 O O . ASN A 1 119 ? 23.936 -17.393 -32.149 1.00 11.59 117 ASN A O 1
ATOM 755 N N . ALA A 1 120 ? 25.699 -16.314 -31.207 1.00 11.51 118 ALA A N 1
ATOM 756 C CA . ALA A 1 120 ? 25.508 -15.148 -32.086 1.00 10.85 118 ALA A CA 1
ATOM 757 C C . ALA A 1 120 ? 25.714 -15.513 -33.555 1.00 11.82 118 ALA A C 1
ATOM 758 O O . ALA A 1 120 ? 24.991 -15.011 -34.435 1.00 11.32 118 ALA A O 1
ATOM 760 N N . ARG A 1 121 ? 26.663 -16.390 -33.845 1.00 11.99 119 ARG A N 1
ATOM 761 C CA . ARG A 1 121 ? 26.845 -16.857 -35.219 1.00 11.89 119 ARG A CA 1
ATOM 762 C C . ARG A 1 121 ? 25.574 -17.484 -35.773 1.00 12.05 119 ARG A C 1
ATOM 763 O O . ARG A 1 121 ? 25.187 -17.233 -36.929 1.00 13.54 119 ARG A O 1
ATOM 771 N N . ARG A 1 122 ? 24.893 -18.311 -34.984 1.00 12.10 120 ARG A N 1
ATOM 772 C CA . ARG A 1 122 ? 23.668 -18.986 -35.440 1.00 11.98 120 ARG A CA 1
ATOM 773 C C . ARG A 1 122 ? 22.548 -17.976 -35.673 1.00 11.53 120 ARG A C 1
ATOM 774 O O . ARG A 1 122 ? 21.791 -18.079 -36.663 1.00 12.25 120 ARG A O 1
ATOM 782 N N . ILE A 1 123 ? 22.414 -17.018 -34.757 1.00 11.17 121 ILE A N 1
ATOM 783 C CA . ILE A 1 123 ? 21.405 -15.981 -34.892 1.00 10.06 121 ILE A CA 1
ATOM 784 C C . ILE A 1 123 ? 21.652 -15.116 -36.144 1.00 10.05 121 ILE A C 1
ATOM 785 O O . ILE A 1 123 ? 20.721 -14.856 -36.941 1.00 10.46 121 ILE A O 1
ATOM 790 N N . ILE A 1 124 ? 22.892 -14.659 -36.318 1.00 10.01 122 ILE A N 1
ATOM 791 C CA . ILE A 1 124 ? 23.185 -13.770 -37.437 1.00 9.99 122 ILE A CA 1
ATOM 792 C C . ILE A 1 124 ? 23.061 -14.527 -38.764 1.00 11.25 122 ILE A C 1
ATOM 793 O O . ILE A 1 124 ? 22.543 -13.976 -39.749 1.00 12.55 122 ILE A O 1
ATOM 798 N N . ALA A 1 125 ? 23.505 -15.786 -38.814 1.00 11.81 123 ALA A N 1
ATOM 799 C CA . ALA A 1 125 ? 23.376 -16.578 -40.045 1.00 12.66 123 ALA A CA 1
ATOM 800 C C . ALA A 1 125 ? 21.903 -16.670 -40.456 1.00 12.91 123 ALA A C 1
ATOM 801 O O . ALA A 1 125 ? 21.584 -16.559 -41.641 1.00 15.16 123 ALA A O 1
ATOM 803 N N . LYS A 1 126 ? 21.001 -16.895 -39.501 1.00 12.43 124 LYS A N 1
ATOM 804 C CA . LYS A 1 126 ? 19.578 -17.029 -39.796 1.00 13.08 124 LYS A CA 1
ATOM 805 C C . LYS A 1 126 ? 19.008 -15.693 -40.271 1.00 12.48 124 LYS A C 1
ATOM 806 O O . LYS A 1 126 ? 18.281 -15.636 -41.302 1.00 14.07 124 LYS A O 1
ATOM 812 N N . ALA A 1 127 ? 19.305 -14.602 -39.567 1.00 11.87 125 ALA A N 1
ATOM 813 C CA . ALA A 1 127 ? 18.810 -13.290 -39.990 1.00 11.16 125 ALA A CA 1
ATOM 814 C C . ALA A 1 127 ? 19.356 -12.982 -41.393 1.00 11.50 125 ALA A C 1
ATOM 815 O O . ALA A 1 127 ? 18.588 -12.530 -42.259 1.00 13.85 125 ALA A O 1
ATOM 817 N N . LYS A 1 128 ? 20.639 -13.260 -41.651 1.00 12.51 126 LYS A N 1
ATOM 818 C CA . LYS A 1 128 ? 21.230 -12.955 -42.966 1.00 14.31 126 LYS A CA 1
ATOM 819 C C . LYS A 1 128 ? 20.596 -13.776 -44.092 1.00 16.83 126 LYS A C 1
ATOM 820 O O . LYS A 1 128 ? 20.426 -13.281 -45.220 1.00 19.10 126 LYS A O 1
ATOM 826 N N . GLU A 1 129 ? 20.194 -15.020 -43.824 1.00 16.99 127 GLU A N 1
ATOM 827 C CA . GLU A 1 129 ? 19.511 -15.817 -44.852 1.00 18.54 127 GLU A CA 1
ATOM 828 C C . GLU A 1 129 ? 18.293 -15.074 -45.391 1.00 17.98 127 GLU A C 1
ATOM 829 O O . GLU A 1 129 ? 17.884 -15.247 -46.577 1.00 20.83 127 GLU A O 1
ATOM 835 N N . TYR A 1 130 ? 17.671 -14.304 -44.513 1.00 14.64 128 TYR A N 1
ATOM 836 C CA . TYR A 1 130 ? 16.435 -13.626 -44.858 1.00 16.38 128 TYR A CA 1
ATOM 837 C C . TYR A 1 130 ? 16.682 -12.144 -45.122 1.00 19.23 128 TYR A C 1
ATOM 838 O O . TYR A 1 130 ? 15.758 -11.331 -45.050 1.00 21.57 128 TYR A O 1
ATOM 847 N N . GLY A 1 131 ? 17.944 -11.806 -45.377 1.00 19.57 129 GLY A N 1
ATOM 848 C CA . GLY A 1 131 ? 18.337 -10.443 -45.731 1.00 22.11 129 GLY A CA 1
ATOM 849 C C . GLY A 1 131 ? 18.306 -9.488 -44.550 1.00 22.81 129 GLY A C 1
ATOM 850 O O . GLY A 1 131 ? 18.290 -8.269 -44.714 1.00 28.77 129 GLY A O 1
ATOM 851 N N . GLY A 1 132 ? 18.286 -10.052 -43.341 1.00 17.48 130 GLY A N 1
ATOM 852 C CA . GLY A 1 132 ? 18.144 -9.280 -42.108 1.00 16.48 130 GLY A CA 1
ATOM 853 C C . GLY A 1 132 ? 19.407 -8.775 -41.450 1.00 15.13 130 GLY A C 1
ATOM 854 O O . GLY A 1 132 ? 20.529 -8.773 -42.039 1.00 19.06 130 GLY A O 1
ATOM 855 N N . PHE A 1 133 ? 19.238 -8.324 -40.190 1.00 11.57 131 PHE A N 1
ATOM 856 C CA . PHE A 1 133 ? 20.262 -7.584 -39.483 1.00 10.09 131 PHE A CA 1
ATOM 857 C C . PHE A 1 133 ? 20.178 -7.865 -37.987 1.00 8.92 131 PHE A C 1
ATOM 858 O O . PHE A 1 133 ? 19.038 -7.884 -37.436 1.00 9.88 131 PHE A O 1
ATOM 866 N N . ILE A 1 134 ? 21.338 -7.992 -37.329 1.00 8.37 132 ILE A N 1
ATOM 867 C CA . ILE A 1 134 ? 21.368 -8.152 -35.868 1.00 7.91 132 ILE A CA 1
ATOM 868 C C . ILE A 1 134 ? 22.198 -7.039 -35.282 1.00 8.18 132 ILE A C 1
ATOM 869 O O . ILE A 1 134 ? 23.331 -6.807 -35.739 1.00 9.13 132 ILE A O 1
ATOM 874 N N . CYS A 1 135 ? 21.662 -6.381 -34.246 1.00 8.14 133 CYS A N 1
ATOM 875 C CA . CYS A 1 135 ? 22.456 -5.466 -33.448 1.00 8.75 133 CYS A CA 1
ATOM 876 C C . CYS A 1 135 ? 22.900 -6.133 -32.140 1.00 7.90 133 CYS A C 1
ATOM 877 O O . CYS A 1 135 ? 22.057 -6.720 -31.438 1.00 9.86 133 CYS A O 1
ATOM 880 N N . LEU A 1 136 ? 24.192 -6.047 -31.822 1.00 8.06 134 LEU A N 1
ATOM 881 C CA . LEU A 1 136 ? 24.727 -6.440 -30.507 1.00 8.91 134 LEU A CA 1
ATOM 882 C C . LEU A 1 136 ? 24.586 -5.233 -29.582 1.00 9.23 134 LEU A C 1
ATOM 883 O O . LEU A 1 136 ? 25.355 -4.253 -29.682 1.00 10.16 134 LEU A O 1
ATOM 888 N N . ASP A 1 137 ? 23.576 -5.273 -28.679 1.00 9.81 135 ASP A N 1
ATOM 889 C CA . ASP A 1 137 ? 23.382 -4.186 -27.704 1.00 9.86 135 ASP A CA 1
ATOM 890 C C . ASP A 1 137 ? 24.649 -4.066 -26.824 1.00 11.04 135 ASP A C 1
ATOM 891 O O . ASP A 1 137 ? 25.393 -5.036 -26.610 1.00 11.91 135 ASP A O 1
ATOM 896 N N . MET A 1 138 ? 24.898 -2.869 -26.328 1.00 10.51 136 MET A N 1
ATOM 897 C CA . MET A 1 138 ? 26.008 -2.695 -25.395 1.00 10.59 136 MET A CA 1
ATOM 898 C C . MET A 1 138 ? 25.532 -2.722 -23.948 1.00 10.42 136 MET A C 1
ATOM 899 O O . MET A 1 138 ? 24.634 -1.953 -23.561 1.00 11.68 136 MET A O 1
ATOM 904 N N . GLU A 1 139 ? 26.087 -3.631 -23.144 1.00 10.84 137 GLU A N 1
ATOM 905 C CA . GLU A 1 139 ? 25.720 -3.776 -21.755 1.00 12.06 137 GLU A CA 1
ATOM 906 C C . GLU A 1 139 ? 26.668 -2.965 -20.868 1.00 12.57 137 GLU A C 1
ATOM 907 O O . GLU A 1 139 ? 27.145 -1.910 -21.311 1.00 13.13 137 GLU A O 1
ATOM 913 N N . ASP A 1 140 ? 26.922 -3.379 -19.627 1.00 13.33 138 ASP A N 1
ATOM 914 C CA . ASP A 1 140 ? 27.699 -2.518 -18.727 1.00 14.08 138 ASP A CA 1
ATOM 915 C C . ASP A 1 140 ? 29.202 -2.536 -19.099 1.00 14.16 138 ASP A C 1
ATOM 916 O O . ASP A 1 140 ? 29.619 -3.292 -19.981 1.00 15.21 138 ASP A O 1
ATOM 921 N N . HIS A 1 141 ? 30.013 -1.680 -18.463 1.00 14.41 139 HIS A N 1
ATOM 922 C CA . HIS A 1 141 ? 31.354 -1.399 -19.003 1.00 14.78 139 HIS A CA 1
ATOM 923 C C . HIS A 1 141 ? 32.294 -2.603 -19.009 1.00 14.83 139 HIS A C 1
ATOM 924 O O . HIS A 1 141 ? 33.273 -2.614 -19.786 1.00 14.95 139 HIS A O 1
ATOM 931 N N . THR A 1 142 ? 32.024 -3.586 -18.132 1.00 15.90 140 THR A N 1
ATOM 932 C CA . THR A 1 142 ? 32.847 -4.788 -18.062 1.00 16.65 140 THR A CA 1
ATOM 933 C C . THR A 1 142 ? 32.760 -5.675 -19.290 1.00 16.45 140 THR A C 1
ATOM 934 O O . THR A 1 142 ? 33.579 -6.577 -19.442 1.00 17.72 140 THR A O 1
ATOM 938 N N . ARG A 1 143 ? 31.789 -5.410 -20.167 1.00 14.77 141 ARG A N 1
ATOM 939 C CA . ARG A 1 143 ? 31.557 -6.263 -21.343 1.00 14.35 141 ARG A CA 1
ATOM 940 C C . ARG A 1 143 ? 31.955 -5.571 -22.646 1.00 13.51 141 ARG A C 1
ATOM 941 O O . ARG A 1 143 ? 31.812 -6.143 -23.719 1.00 14.67 141 ARG A O 1
ATOM 949 N N . VAL A 1 144 ? 32.428 -4.321 -22.580 1.00 13.62 142 VAL A N 1
ATOM 950 C CA . VAL A 1 144 ? 32.707 -3.546 -23.814 1.00 13.73 142 VAL A CA 1
ATOM 951 C C . VAL A 1 144 ? 33.846 -4.160 -24.628 1.00 13.72 142 VAL A C 1
ATOM 952 O O . VAL A 1 144 ? 33.682 -4.366 -25.843 1.00 14.60 142 VAL A O 1
ATOM 956 N N . ASP A 1 145 ? 34.978 -4.507 -24.002 1.00 14.55 143 ASP A N 1
ATOM 957 C CA . ASP A 1 145 ? 36.097 -5.060 -24.777 1.00 14.72 143 ASP A CA 1
ATOM 958 C C . ASP A 1 145 ? 35.718 -6.335 -25.500 1.00 15.08 143 ASP A C 1
ATOM 959 O O . ASP A 1 145 ? 35.956 -6.474 -26.716 1.00 16.46 143 ASP A O 1
ATOM 964 N N . VAL A 1 146 ? 35.134 -7.297 -24.785 1.00 15.19 144 VAL A N 1
ATOM 965 C CA . VAL A 1 146 ? 34.759 -8.549 -25.418 1.00 15.95 144 VAL A CA 1
ATOM 966 C C . VAL A 1 146 ? 33.668 -8.348 -26.479 1.00 13.15 144 VAL A C 1
ATOM 967 O O . VAL A 1 146 ? 33.718 -8.956 -27.551 1.00 14.57 144 VAL A O 1
ATOM 971 N N . THR A 1 147 ? 32.700 -7.475 -26.224 1.00 12.76 145 THR A N 1
ATOM 972 C CA . THR A 1 147 ? 31.672 -7.228 -27.248 1.00 12.05 145 THR A CA 1
ATOM 973 C C . THR A 1 147 ? 32.288 -6.616 -28.509 1.00 12.81 145 THR A C 1
ATOM 974 O O . THR A 1 147 ? 31.924 -7.015 -29.619 1.00 12.18 145 THR A O 1
ATOM 978 N N . LEU A 1 148 ? 33.209 -5.668 -28.379 1.00 12.74 146 LEU A N 1
ATOM 979 C CA . LEU A 1 148 ? 33.844 -5.072 -29.565 1.00 12.54 146 LEU A CA 1
ATOM 980 C C . LEU A 1 148 ? 34.773 -6.040 -30.317 1.00 13.40 146 LEU A C 1
ATOM 981 O O . LEU A 1 148 ? 34.841 -6.007 -31.562 1.00 13.32 146 LEU A O 1
ATOM 986 N N . GLU A 1 149 ? 35.459 -6.922 -29.590 1.00 13.57 147 GLU A N 1
ATOM 987 C CA . GLU A 1 149 ? 36.243 -7.985 -30.201 1.00 14.93 147 GLU A CA 1
ATOM 988 C C . GLU A 1 149 ? 35.344 -8.944 -30.983 1.00 13.50 147 GLU A C 1
ATOM 989 O O . GLU A 1 149 ? 35.613 -9.301 -32.149 1.00 14.50 147 GLU A O 1
ATOM 991 N N . GLN A 1 150 ? 34.250 -9.373 -30.348 1.00 14.38 148 GLN A N 1
ATOM 992 C CA . GLN A 1 150 ? 33.327 -10.302 -30.989 1.00 13.99 148 GLN A CA 1
ATOM 993 C C . GLN A 1 150 ? 32.620 -9.640 -32.177 1.00 12.11 148 GLN A C 1
ATOM 994 O O . GLN A 1 150 ? 32.426 -10.275 -33.236 1.00 12.51 148 GLN A O 1
ATOM 1000 N N . PHE A 1 151 ? 32.268 -8.357 -32.035 1.00 12.05 149 PHE A N 1
ATOM 1001 C CA . PHE A 1 151 ? 31.714 -7.597 -33.169 1.00 11.81 149 PHE A CA 1
ATOM 1002 C C . PHE A 1 151 ? 32.653 -7.612 -34.375 1.00 11.49 149 PHE A C 1
ATOM 1003 O O . PHE A 1 151 ? 32.227 -7.927 -35.508 1.00 12.06 149 PHE A O 1
ATOM 1011 N N . ARG A 1 152 ? 33.937 -7.327 -34.160 1.00 12.16 150 ARG A N 1
ATOM 1012 C CA . ARG A 1 152 ? 34.895 -7.329 -35.273 1.00 13.11 150 ARG A CA 1
ATOM 1013 C C . ARG A 1 152 ? 34.976 -8.721 -35.903 1.00 13.50 150 ARG A C 1
ATOM 1014 O O . ARG A 1 152 ? 34.947 -8.852 -37.142 1.00 14.74 150 ARG A O 1
ATOM 1022 N N . THR A 1 153 ? 35.042 -9.774 -35.076 1.00 14.08 151 THR A N 1
ATOM 1023 C CA . THR A 1 153 ? 35.027 -11.135 -35.617 1.00 14.60 151 THR A CA 1
ATOM 1024 C C . THR A 1 153 ? 33.768 -11.399 -36.489 1.00 14.21 151 THR A C 1
ATOM 1025 O O . THR A 1 153 ? 33.853 -11.950 -37.595 1.00 14.41 151 THR A O 1
ATOM 1029 N N . LEU A 1 154 ? 32.608 -11.002 -35.982 1.00 12.77 152 LEU A N 1
ATOM 1030 C CA . LEU A 1 154 ? 31.351 -11.302 -36.633 1.00 12.80 152 LEU A CA 1
ATOM 1031 C C . LEU A 1 154 ? 31.178 -10.495 -37.915 1.00 12.36 152 LEU A C 1
ATOM 1032 O O . LEU A 1 154 ? 30.605 -11.011 -38.903 1.00 13.36 152 LEU A O 1
ATOM 1037 N N . VAL A 1 155 ? 31.639 -9.248 -37.938 1.00 12.45 153 VAL A N 1
ATOM 1038 C CA . VAL A 1 155 ? 31.633 -8.478 -39.195 1.00 12.97 153 VAL A CA 1
ATOM 1039 C C . VAL A 1 155 ? 32.468 -9.207 -40.258 1.00 13.80 153 VAL A C 1
ATOM 1040 O O . VAL A 1 155 ? 32.061 -9.326 -41.436 1.00 15.02 153 VAL A O 1
ATOM 1044 N N . GLY A 1 156 ? 33.621 -9.744 -39.865 1.00 14.69 154 GLY A N 1
ATOM 1045 C CA . GLY A 1 156 ? 34.449 -10.513 -40.770 1.00 16.77 154 GLY A CA 1
ATOM 1046 C C . GLY A 1 156 ? 33.756 -11.731 -41.356 1.00 16.54 154 GLY A C 1
ATOM 1047 O O . GLY A 1 156 ? 33.945 -12.066 -42.534 1.00 19.75 154 GLY A O 1
ATOM 1048 N N . GLU A 1 157 ? 32.935 -12.387 -40.532 1.00 15.36 155 GLU A N 1
ATOM 1049 C CA . GLU A 1 157 ? 32.213 -13.587 -40.962 1.00 15.71 155 GLU A CA 1
ATOM 1050 C C . GLU A 1 157 ? 30.926 -13.370 -41.766 1.00 15.84 155 GLU A C 1
ATOM 1051 O O . GLU A 1 157 ? 30.636 -14.144 -42.690 1.00 20.47 155 GLU A O 1
ATOM 1057 N N . PHE A 1 158 ? 30.204 -12.303 -41.476 1.00 14.53 156 PHE A N 1
ATOM 1058 C CA . PHE A 1 158 ? 28.860 -12.087 -42.014 1.00 13.61 156 PHE A CA 1
ATOM 1059 C C . PHE A 1 158 ? 28.667 -10.805 -42.776 1.00 13.54 156 PHE A C 1
ATOM 1060 O O . PHE A 1 158 ? 27.707 -10.722 -43.526 1.00 15.69 156 PHE A O 1
ATOM 1068 N N . GLY A 1 159 ? 29.566 -9.820 -42.600 1.00 13.74 157 GLY A N 1
ATOM 1069 C CA . GLY A 1 159 ? 29.491 -8.569 -43.334 1.00 14.07 157 GLY A CA 1
ATOM 1070 C C . GLY A 1 159 ? 28.861 -7.450 -42.517 1.00 13.11 157 GLY A C 1
ATOM 1071 O O . GLY A 1 159 ? 27.900 -7.674 -41.738 1.00 13.73 157 GLY A O 1
ATOM 1072 N N . ALA A 1 160 ? 29.360 -6.236 -42.722 1.00 15.37 158 ALA A N 1
ATOM 1073 C CA . ALA A 1 160 ? 28.837 -5.032 -42.037 1.00 14.75 158 ALA A CA 1
ATOM 1074 C C . ALA A 1 160 ? 27.384 -4.716 -42.370 1.00 15.04 158 ALA A C 1
ATOM 1075 O O . ALA A 1 160 ? 26.740 -3.973 -41.653 1.00 15.87 158 ALA A O 1
ATOM 1077 N N . GLU A 1 161 ? 26.870 -5.293 -43.444 1.00 15.90 159 GLU A N 1
ATOM 1078 C CA . GLU A 1 161 ? 25.455 -5.154 -43.762 1.00 16.74 159 GLU A CA 1
ATOM 1079 C C . GLU A 1 161 ? 24.523 -5.985 -42.873 1.00 14.84 159 GLU A C 1
ATOM 1080 O O . GLU A 1 161 ? 23.297 -5.771 -42.890 1.00 14.56 159 GLU A O 1
ATOM 1086 N N . HIS A 1 162 ? 25.086 -6.899 -42.088 1.00 13.52 160 HIS A N 1
ATOM 1087 C CA . HIS A 1 162 ? 24.261 -7.861 -41.369 1.00 12.64 160 HIS A CA 1
ATOM 1088 C C . HIS A 1 162 ? 24.439 -7.887 -39.876 1.00 10.37 160 HIS A C 1
ATOM 1089 O O . HIS A 1 162 ? 23.620 -8.544 -39.208 1.00 11.14 160 HIS A O 1
ATOM 1096 N N . VAL A 1 163 ? 25.461 -7.212 -39.340 1.00 9.85 161 VAL A N 1
ATOM 1097 C CA . VAL A 1 163 ? 25.629 -7.144 -37.876 1.00 9.65 161 VAL A CA 1
ATOM 1098 C C . VAL A 1 163 ? 26.147 -5.776 -37.543 1.00 10.32 161 VAL A C 1
ATOM 1099 O O . VAL A 1 163 ? 27.032 -5.257 -38.231 1.00 11.71 161 VAL A O 1
ATOM 1103 N N . GLY A 1 164 ? 25.585 -5.182 -36.491 1.00 9.15 162 GLY A N 1
ATOM 1104 C CA . GLY A 1 164 ? 25.946 -3.871 -35.983 1.00 8.83 162 GLY A CA 1
ATOM 1105 C C . GLY A 1 164 ? 26.135 -3.900 -34.481 1.00 7.75 162 GLY A C 1
ATOM 1106 O O . GLY A 1 164 ? 25.927 -4.955 -33.845 1.00 9.69 162 GLY A O 1
ATOM 1107 N N . THR A 1 165 ? 26.505 -2.765 -33.915 1.00 8.31 163 THR A N 1
ATOM 1108 C CA . THR A 1 165 ? 26.602 -2.691 -32.452 1.00 9.25 163 THR A CA 1
ATOM 1109 C C . THR A 1 165 ? 26.246 -1.278 -31.973 1.00 8.95 163 THR A C 1
ATOM 1110 O O . THR A 1 165 ? 25.581 -0.537 -32.734 1.00 9.08 163 THR A O 1
ATOM 1114 N N . VAL A 1 166 ? 26.626 -0.974 -30.732 1.00 9.91 164 VAL A N 1
ATOM 1115 C CA . VAL A 1 166 ? 26.171 0.212 -30.011 1.00 9.42 164 VAL A CA 1
ATOM 1116 C C . VAL A 1 166 ? 27.373 0.827 -29.287 1.00 9.17 164 VAL A C 1
ATOM 1117 O O . VAL A 1 166 ? 28.228 0.085 -28.773 1.00 11.00 164 VAL A O 1
ATOM 1121 N N . LEU A 1 167 ? 27.457 2.164 -29.254 1.00 9.21 165 LEU A N 1
ATOM 1122 C CA . LEU A 1 167 ? 28.420 2.845 -28.380 1.00 10.05 165 LEU A CA 1
ATOM 1123 C C . LEU A 1 167 ? 27.687 3.824 -27.507 1.00 10.07 165 LEU A C 1
ATOM 1124 O O . LEU A 1 167 ? 26.731 4.529 -27.955 1.00 10.83 165 LEU A O 1
ATOM 1129 N N . GLN A 1 168 ? 28.156 3.888 -26.257 1.00 10.29 166 GLN A N 1
ATOM 1130 C CA . GLN A 1 168 ? 27.469 4.703 -25.227 1.00 11.25 166 GLN A CA 1
ATOM 1131 C C . GLN A 1 168 ? 28.227 6.009 -24.989 1.00 11.27 166 GLN A C 1
ATOM 1132 O O . GLN A 1 168 ? 29.446 5.990 -24.624 1.00 12.47 166 GLN A O 1
ATOM 1138 N N . SER A 1 169 ? 27.562 7.152 -25.149 1.00 11.31 167 SER A N 1
ATOM 1139 C CA . SER A 1 169 ? 28.263 8.447 -25.059 1.00 11.73 167 SER A CA 1
ATOM 1140 C C . SER A 1 169 ? 28.702 8.798 -23.650 1.00 13.41 167 SER A C 1
ATOM 1141 O O . SER A 1 169 ? 29.521 9.713 -23.465 1.00 14.09 167 SER A O 1
ATOM 1144 N N . TYR A 1 170 ? 28.173 8.132 -22.624 1.00 13.00 168 TYR A N 1
ATOM 1145 C CA . TYR A 1 170 ? 28.633 8.457 -21.276 1.00 14.21 168 TYR A CA 1
ATOM 1146 C C . TYR A 1 170 ? 30.011 7.918 -20.960 1.00 14.63 168 TYR A C 1
ATOM 1147 O O . TYR A 1 170 ? 30.624 8.357 -19.969 1.00 16.28 168 TYR A O 1
ATOM 1156 N N . LEU A 1 171 ? 30.551 7.010 -21.775 1.00 14.51 169 LEU A N 1
ATOM 1157 C CA . LEU A 1 171 ? 31.884 6.430 -21.469 1.00 14.29 169 LEU A CA 1
ATOM 1158 C C . LEU A 1 171 ? 33.021 7.250 -22.075 1.00 15.63 169 LEU A C 1
ATOM 1159 O O . LEU A 1 171 ? 32.979 7.604 -23.260 1.00 15.67 169 LEU A O 1
ATOM 1164 N N . TYR A 1 172 ? 34.067 7.502 -21.289 1.00 16.31 170 TYR A N 1
ATOM 1165 C CA . TYR A 1 172 ? 35.241 8.178 -21.805 1.00 16.80 170 TYR A CA 1
ATOM 1166 C C . TYR A 1 172 ? 35.876 7.464 -22.980 1.00 18.06 170 TYR A C 1
ATOM 1167 O O . TYR A 1 172 ? 36.469 8.129 -23.833 1.00 18.69 170 TYR A O 1
ATOM 1176 N N . ARG A 1 173 ? 35.760 6.130 -23.029 1.00 16.23 171 ARG A N 1
ATOM 1177 C CA . ARG A 1 173 ? 36.473 5.332 -24.051 1.00 16.03 171 ARG A CA 1
ATOM 1178 C C . ARG A 1 173 ? 35.778 5.328 -25.421 1.00 14.84 171 ARG A C 1
ATOM 1179 O O . ARG A 1 173 ? 36.362 4.860 -26.418 1.00 16.30 171 ARG A O 1
ATOM 1187 N N . SER A 1 174 ? 34.529 5.795 -25.477 1.00 14.61 172 SER A N 1
ATOM 1188 C CA . SER A 1 174 ? 33.704 5.542 -26.659 1.00 14.73 172 SER A CA 1
ATOM 1189 C C . SER A 1 174 ? 34.197 6.205 -27.968 1.00 15.50 172 SER A C 1
ATOM 1190 O O . SER A 1 174 ? 34.120 5.582 -29.034 1.00 14.08 172 SER A O 1
ATOM 1193 N N . LEU A 1 175 ? 34.682 7.451 -27.909 1.00 14.88 173 LEU A N 1
ATOM 1194 C CA . LEU A 1 175 ? 35.171 8.087 -29.128 1.00 15.29 173 LEU A CA 1
ATOM 1195 C C . LEU A 1 175 ? 36.339 7.307 -29.742 1.00 14.83 173 LEU A C 1
ATOM 1196 O O . LEU A 1 175 ? 36.411 7.138 -30.970 1.00 15.57 173 LEU A O 1
ATOM 1201 N N . GLY A 1 176 ? 37.276 6.862 -28.900 1.00 14.90 174 GLY A N 1
ATOM 1202 C CA . GLY A 1 176 ? 38.399 6.073 -29.374 1.00 16.10 174 GLY A CA 1
ATOM 1203 C C . GLY A 1 176 ? 37.929 4.728 -29.935 1.00 14.62 174 GLY A C 1
ATOM 1204 O O . GLY A 1 176 ? 38.434 4.262 -30.986 1.00 16.91 174 GLY A O 1
ATOM 1205 N N . ASP A 1 177 ? 36.943 4.110 -29.279 1.00 13.96 175 ASP A N 1
ATOM 1206 C CA . ASP A 1 177 ? 36.396 2.849 -29.787 1.00 13.68 175 ASP A CA 1
ATOM 1207 C C . ASP A 1 177 ? 35.782 3.065 -31.181 1.00 13.56 175 ASP A C 1
ATOM 1208 O O . ASP A 1 177 ? 35.984 2.250 -32.084 1.00 15.17 175 ASP A O 1
ATOM 1213 N N . ARG A 1 178 ? 35.067 4.180 -31.366 1.00 13.47 176 ARG A N 1
ATOM 1214 C CA . ARG A 1 178 ? 34.407 4.416 -32.629 1.00 12.71 176 ARG A CA 1
ATOM 1215 C C . ARG A 1 178 ? 35.437 4.557 -33.746 1.00 13.52 176 ARG A C 1
ATOM 1216 O O . ARG A 1 178 ? 35.314 3.955 -34.818 1.00 13.91 176 ARG A O 1
ATOM 1224 N N . ALA A 1 179 ? 36.471 5.334 -33.472 1.00 14.04 177 ALA A N 1
ATOM 1225 C CA . ALA A 1 179 ? 37.536 5.483 -34.455 1.00 15.47 177 ALA A CA 1
ATOM 1226 C C . ALA A 1 179 ? 38.236 4.165 -34.756 1.00 15.18 177 ALA A C 1
ATOM 1227 O O . ALA A 1 179 ? 38.598 3.919 -35.921 1.00 17.17 177 ALA A O 1
ATOM 1229 N N . SER A 1 180 ? 38.400 3.303 -33.741 1.00 15.84 178 SER A N 1
ATOM 1230 C CA . SER A 1 180 ? 39.107 2.036 -33.935 1.00 16.34 178 SER A CA 1
ATOM 1231 C C . SER A 1 180 ? 38.352 1.093 -34.854 1.00 16.44 178 SER A C 1
ATOM 1232 O O . SER A 1 180 ? 38.933 0.176 -35.441 1.00 16.51 178 SER A O 1
ATOM 1235 N N . LEU A 1 181 ? 37.058 1.343 -35.028 1.00 14.89 179 LEU A N 1
ATOM 1236 C CA . LEU A 1 181 ? 36.191 0.467 -35.799 1.00 15.17 179 LEU A CA 1
ATOM 1237 C C . LEU A 1 181 ? 36.010 0.924 -37.249 1.00 14.86 179 LEU A C 1
ATOM 1238 O O . LEU A 1 181 ? 35.344 0.219 -38.038 1.00 15.07 179 LEU A O 1
ATOM 1243 N N . ASP A 1 182 ? 36.580 2.078 -37.619 1.00 15.30 180 ASP A N 1
ATOM 1244 C CA . ASP A 1 182 ? 36.259 2.670 -38.927 1.00 16.42 180 ASP A CA 1
ATOM 1245 C C . ASP A 1 182 ? 36.602 1.793 -40.131 1.00 16.98 180 ASP A C 1
ATOM 1246 O O . ASP A 1 182 ? 35.948 1.894 -41.179 1.00 18.13 180 ASP A O 1
ATOM 1251 N N . ASP A 1 183 ? 37.598 0.924 -39.999 1.00 16.78 181 ASP A N 1
ATOM 1252 C CA . ASP A 1 183 ? 37.989 0.058 -41.115 1.00 17.22 181 ASP A CA 1
ATOM 1253 C C . ASP A 1 183 ? 36.895 -0.943 -41.464 1.00 16.59 181 ASP A C 1
ATOM 1254 O O . ASP A 1 183 ? 36.844 -1.461 -42.592 1.00 20.19 181 ASP A O 1
ATOM 1259 N N . LEU A 1 184 ? 35.996 -1.194 -40.514 1.00 16.09 182 LEU A N 1
ATOM 1260 C CA . LEU A 1 184 ? 34.917 -2.128 -40.743 1.00 14.35 182 LEU A CA 1
ATOM 1261 C C . LEU A 1 184 ? 33.703 -1.464 -41.417 1.00 15.00 182 LEU A C 1
ATOM 1262 O O . LEU A 1 184 ? 32.734 -2.161 -41.757 1.00 15.43 182 LEU A O 1
ATOM 1267 N N . ARG A 1 185 ? 33.723 -0.125 -41.559 1.00 14.40 183 ARG A N 1
ATOM 1268 C CA . ARG A 1 185 ? 32.564 0.669 -42.048 1.00 15.75 183 ARG A CA 1
ATOM 1269 C C . ARG A 1 185 ? 31.291 0.263 -41.305 1.00 12.98 183 ARG A C 1
ATOM 1270 O O . ARG A 1 185 ? 30.269 -0.082 -41.918 1.00 13.88 183 ARG A O 1
ATOM 1278 N N . PRO A 1 186 ? 31.317 0.276 -39.969 1.00 12.41 184 PRO A N 1
ATOM 1279 C CA . PRO A 1 186 ? 30.247 -0.407 -39.222 1.00 11.34 184 PRO A CA 1
ATOM 1280 C C . PRO A 1 186 ? 28.987 0.381 -39.032 1.00 10.44 184 PRO A C 1
ATOM 1281 O O . PRO A 1 186 ? 29.024 1.641 -38.945 1.00 10.93 184 PRO A O 1
ATOM 1285 N N . ASN A 1 187 ? 27.869 -0.332 -38.961 1.00 9.04 185 ASN A N 1
ATOM 1286 C CA . ASN A 1 187 ? 26.575 0.229 -38.530 1.00 8.98 185 ASN A CA 1
ATOM 1287 C C . ASN A 1 187 ? 26.622 0.303 -36.992 1.00 8.85 185 ASN A C 1
ATOM 1288 O O . ASN A 1 187 ? 26.719 -0.746 -36.328 1.00 10.03 185 ASN A O 1
ATOM 1293 N N . ILE A 1 188 ? 26.554 1.525 -36.442 1.00 8.48 186 ILE A N 1
ATOM 1294 C CA . ILE A 1 188 ? 26.585 1.721 -34.978 1.00 8.70 186 ILE A CA 1
ATOM 1295 C C . ILE A 1 188 ? 25.434 2.593 -34.523 1.00 8.00 186 ILE A C 1
ATOM 1296 O O . ILE A 1 188 ? 25.184 3.675 -35.130 1.00 8.97 186 ILE A O 1
ATOM 1301 N N . ARG A 1 189 ? 24.742 2.141 -33.471 1.00 9.10 187 ARG A N 1
ATOM 1302 C CA . ARG A 1 189 ? 23.732 2.911 -32.750 1.00 8.19 187 ARG A CA 1
ATOM 1303 C C . ARG A 1 189 ? 24.429 3.728 -31.648 1.00 9.07 187 ARG A C 1
ATOM 1304 O O . ARG A 1 189 ? 25.153 3.146 -30.836 1.00 9.84 187 ARG A O 1
ATOM 1312 N N . MET A 1 190 ? 24.257 5.045 -31.636 1.00 9.12 188 MET A N 1
ATOM 1313 C CA . MET A 1 190 ? 24.769 5.892 -30.561 1.00 9.27 188 MET A CA 1
ATOM 1314 C C . MET A 1 190 ? 23.677 6.093 -29.535 1.00 9.03 188 MET A C 1
ATOM 1315 O O . MET A 1 190 ? 22.540 6.449 -29.906 1.00 9.13 188 MET A O 1
ATOM 1320 N N . VAL A 1 191 ? 24.008 5.831 -28.253 1.00 9.24 189 VAL A N 1
ATOM 1321 C CA . VAL A 1 191 ? 23.053 5.988 -27.147 1.00 9.53 189 VAL A CA 1
ATOM 1322 C C . VAL A 1 191 ? 23.774 6.776 -26.064 1.00 10.42 189 VAL A C 1
ATOM 1323 O O . VAL A 1 191 ? 25.005 6.899 -26.096 1.00 11.73 189 VAL A O 1
ATOM 1327 N N . LYS A 1 192 ? 23.035 7.297 -25.084 1.00 11.45 190 LYS A N 1
ATOM 1328 C CA . LYS A 1 192 ? 23.661 7.941 -23.909 1.00 11.63 190 LYS A CA 1
ATOM 1329 C C . LYS A 1 192 ? 24.281 6.893 -22.979 1.00 13.20 190 LYS A C 1
ATOM 1330 O O . LYS A 1 192 ? 25.463 7.012 -22.628 1.00 16.11 190 LYS A O 1
ATOM 1336 N N . GLY A 1 193 ? 23.520 5.901 -22.552 1.00 13.23 191 GLY A N 1
ATOM 1337 C CA . GLY A 1 193 ? 24.028 4.845 -21.685 1.00 13.07 191 GLY A CA 1
ATOM 1338 C C . GLY A 1 193 ? 23.044 4.491 -20.588 1.00 13.16 191 GLY A C 1
ATOM 1339 O O . GLY A 1 193 ? 22.549 5.385 -19.912 1.00 14.98 191 GLY A O 1
ATOM 1340 N N . ALA A 1 194 ? 22.759 3.193 -20.422 1.00 13.19 192 ALA A N 1
ATOM 1341 C CA . ALA A 1 194 ? 21.639 2.740 -19.584 1.00 13.39 192 ALA A CA 1
ATOM 1342 C C . ALA A 1 194 ? 21.994 2.337 -18.170 1.00 14.45 192 ALA A C 1
ATOM 1343 O O . ALA A 1 194 ? 21.085 2.138 -17.375 1.00 17.18 192 ALA A O 1
ATOM 1345 N N . TYR A 1 195 ? 23.276 2.209 -17.852 1.00 13.32 193 TYR A N 1
ATOM 1346 C CA . TYR A 1 195 ? 23.717 1.506 -16.629 1.00 14.78 193 TYR A CA 1
ATOM 1347 C C . TYR A 1 195 ? 24.288 2.462 -15.580 1.00 16.33 193 TYR A C 1
ATOM 1348 O O . TYR A 1 195 ? 24.528 3.640 -15.867 1.00 17.94 193 TYR A O 1
ATOM 1357 N N . LEU A 1 196 ? 24.466 1.968 -14.369 1.00 16.96 194 LEU A N 1
ATOM 1358 C CA . LEU A 1 196 ? 25.056 2.746 -13.277 1.00 18.00 194 LEU A CA 1
ATOM 1359 C C . LEU A 1 196 ? 26.549 2.618 -13.377 1.00 20.05 194 LEU A C 1
ATOM 1360 O O . LEU A 1 196 ? 27.083 1.494 -13.250 1.00 22.84 194 LEU A O 1
ATOM 1365 N N . GLU A 1 197 ? 27.240 3.719 -13.648 1.00 18.83 195 GLU A N 1
ATOM 1366 C CA . GLU A 1 197 ? 28.709 3.692 -13.902 1.00 19.22 195 GLU A CA 1
ATOM 1367 C C . GLU A 1 197 ? 29.441 4.785 -13.123 1.00 21.44 195 GLU A C 1
ATOM 1368 O O . GLU A 1 197 ? 28.970 5.929 -13.049 1.00 23.99 195 GLU A O 1
ATOM 1374 N N . PRO A 1 198 ? 30.607 4.450 -12.548 1.00 20.55 196 PRO A N 1
ATOM 1375 C CA . PRO A 1 198 ? 31.354 5.392 -11.694 1.00 22.88 196 PRO A CA 1
ATOM 1376 C C . PRO A 1 198 ? 32.141 6.413 -12.516 1.00 22.53 196 PRO A C 1
ATOM 1377 O O . PRO A 1 198 ? 32.310 6.214 -13.720 1.00 21.47 196 PRO A O 1
ATOM 1381 N N . ALA A 1 199 ? 32.549 7.512 -11.873 1.00 23.40 197 ALA A N 1
ATOM 1382 C CA . ALA A 1 199 ? 33.228 8.613 -12.527 1.00 23.23 197 ALA A CA 1
ATOM 1383 C C . ALA A 1 199 ? 34.577 8.225 -13.098 1.00 23.07 197 ALA A C 1
ATOM 1384 O O . ALA A 1 199 ? 35.148 8.989 -13.881 1.00 24.64 197 ALA A O 1
ATOM 1386 N N . THR A 1 200 ? 35.113 7.063 -12.731 1.00 21.32 198 THR A N 1
ATOM 1387 C CA . THR A 1 200 ? 36.345 6.612 -13.396 1.00 23.66 198 THR A CA 1
ATOM 1388 C C . THR A 1 200 ? 36.078 6.061 -14.799 1.00 24.65 198 THR A C 1
ATOM 1389 O O . THR A 1 200 ? 37.009 5.890 -15.578 1.00 24.97 198 THR A O 1
ATOM 1393 N N . VAL A 1 201 ? 34.807 5.802 -15.111 1.00 25.12 199 VAL A N 1
ATOM 1394 C CA . VAL A 1 201 ? 34.398 5.110 -16.360 1.00 26.07 199 VAL A CA 1
ATOM 1395 C C . VAL A 1 201 ? 33.536 6.008 -17.213 1.00 21.88 199 VAL A C 1
ATOM 1396 O O . VAL A 1 201 ? 33.618 5.982 -18.461 1.00 20.38 199 VAL A O 1
ATOM 1400 N N . ALA A 1 202 ? 32.650 6.757 -16.559 1.00 21.44 200 ALA A N 1
ATOM 1401 C CA . ALA A 1 202 ? 31.633 7.555 -17.227 1.00 21.98 200 ALA A CA 1
ATOM 1402 C C . ALA A 1 202 ? 31.609 8.986 -16.763 1.00 22.29 200 ALA A C 1
ATOM 1403 O O . ALA A 1 202 ? 31.761 9.253 -15.577 1.00 22.02 200 ALA A O 1
ATOM 1405 N N . TYR A 1 203 ? 31.362 9.905 -17.692 1.00 20.50 201 TYR A N 1
ATOM 1406 C CA . TYR A 1 203 ? 31.224 11.338 -17.380 1.00 19.79 201 TYR A CA 1
ATOM 1407 C C . TYR A 1 203 ? 30.108 11.578 -16.347 1.00 22.27 201 TYR A C 1
ATOM 1408 O O . TYR A 1 203 ? 28.963 11.204 -16.594 1.00 22.82 201 TYR A O 1
ATOM 1417 N N . PRO A 1 204 ? 30.422 12.213 -15.205 1.00 24.28 202 PRO A N 1
ATOM 1418 C CA . PRO A 1 204 ? 29.335 12.448 -14.257 1.00 26.37 202 PRO A CA 1
ATOM 1419 C C . PRO A 1 204 ? 28.398 13.566 -14.666 1.00 28.37 202 PRO A C 1
ATOM 1420 O O . PRO A 1 204 ? 27.230 13.575 -14.240 1.00 31.50 202 PRO A O 1
ATOM 1424 N N . ASP A 1 205 ? 28.893 14.530 -15.429 1.00 25.42 203 ASP A N 1
ATOM 1425 C CA . ASP A 1 205 ? 28.061 15.675 -15.812 1.00 25.36 203 ASP A CA 1
ATOM 1426 C C . ASP A 1 205 ? 27.267 15.350 -17.079 1.00 23.84 203 ASP A C 1
ATOM 1427 O O . ASP A 1 205 ? 27.829 14.987 -18.119 1.00 22.40 203 ASP A O 1
ATOM 1432 N N . LYS A 1 206 ? 25.953 15.513 -16.998 1.00 22.98 204 LYS A N 1
ATOM 1433 C CA . LYS A 1 206 ? 25.066 15.232 -18.129 1.00 22.88 204 LYS A CA 1
ATOM 1434 C C . LYS A 1 206 ? 25.377 16.107 -19.327 1.00 20.02 204 LYS A C 1
ATOM 1435 O O . LYS A 1 206 ? 25.207 15.655 -20.456 1.00 19.52 204 LYS A O 1
ATOM 1437 N N . ALA A 1 207 ? 25.864 17.325 -19.112 1.00 21.52 205 ALA A N 1
ATOM 1438 C CA . ALA A 1 207 ? 26.258 18.173 -20.237 1.00 20.16 205 ALA A CA 1
ATOM 1439 C C . ALA A 1 207 ? 27.396 17.521 -21.034 1.00 20.03 205 ALA A C 1
ATOM 1440 O O . ALA A 1 207 ? 27.419 17.637 -22.277 1.00 19.87 205 ALA A O 1
ATOM 1442 N N . ASP A 1 208 ? 28.311 16.836 -20.349 1.00 19.56 206 ASP A N 1
ATOM 1443 C CA . ASP A 1 208 ? 29.373 16.113 -21.058 1.00 18.93 206 ASP A CA 1
ATOM 1444 C C . ASP A 1 208 ? 28.855 14.872 -21.799 1.00 17.77 206 ASP A C 1
ATOM 1445 O O . ASP A 1 208 ? 29.291 14.583 -22.911 1.00 18.19 206 ASP A O 1
ATOM 1450 N N . VAL A 1 209 ? 27.961 14.125 -21.165 1.00 16.07 207 VAL A N 1
ATOM 1451 C CA . VAL A 1 209 ? 27.296 12.997 -21.837 1.00 15.26 207 VAL A CA 1
ATOM 1452 C C . VAL A 1 209 ? 26.635 13.466 -23.116 1.00 14.47 207 VAL A C 1
ATOM 1453 O O . VAL A 1 209 ? 26.755 12.808 -24.173 1.00 14.94 207 VAL A O 1
ATOM 1457 N N . ASP A 1 210 ? 25.925 14.592 -23.043 1.00 14.38 208 ASP A N 1
ATOM 1458 C CA . ASP A 1 210 ? 25.183 15.104 -24.207 1.00 14.75 208 ASP A CA 1
ATOM 1459 C C . ASP A 1 210 ? 26.111 15.643 -25.319 1.00 14.43 208 ASP A C 1
ATOM 1460 O O . ASP A 1 210 ? 25.812 15.465 -26.513 1.00 15.79 208 ASP A O 1
ATOM 1465 N N . GLN A 1 211 ? 27.194 16.325 -24.947 1.00 16.16 209 GLN A N 1
ATOM 1466 C CA . GLN A 1 211 ? 28.157 16.779 -25.930 1.00 17.07 209 GLN A CA 1
ATOM 1467 C C . GLN A 1 211 ? 28.866 15.613 -26.602 1.00 16.59 209 GLN A C 1
ATOM 1468 O O . GLN A 1 211 ? 29.071 15.610 -27.829 1.00 16.38 209 GLN A O 1
ATOM 1474 N N . ASN A 1 212 ? 29.234 14.618 -25.796 1.00 15.78 210 ASN A N 1
ATOM 1475 C CA . ASN A 1 212 ? 29.958 13.462 -26.326 1.00 14.21 210 ASN A CA 1
ATOM 1476 C C . ASN A 1 212 ? 29.047 12.679 -27.268 1.00 14.15 210 ASN A C 1
ATOM 1477 O O . ASN A 1 212 ? 29.526 12.083 -28.240 1.00 13.61 210 ASN A O 1
ATOM 1482 N N . TYR A 1 213 ? 27.736 12.685 -26.986 1.00 12.73 211 TYR A N 1
ATOM 1483 C CA . TYR A 1 213 ? 26.756 12.075 -27.873 1.00 11.71 211 TYR A CA 1
ATOM 1484 C C . TYR A 1 213 ? 26.821 12.694 -29.267 1.00 11.91 211 TYR A C 1
ATOM 1485 O O . TYR A 1 213 ? 26.898 11.975 -30.305 1.00 12.17 211 TYR A O 1
ATOM 1494 N N . ARG A 1 214 ? 26.798 14.021 -29.323 1.00 13.11 212 ARG A N 1
ATOM 1495 C CA . ARG A 1 214 ? 26.943 14.705 -30.601 1.00 13.81 212 ARG A CA 1
ATOM 1496 C C . ARG A 1 214 ? 28.246 14.342 -31.306 1.00 13.89 212 ARG A C 1
ATOM 1497 O O . ARG A 1 214 ? 28.229 14.097 -32.511 1.00 13.73 212 ARG A O 1
ATOM 1505 N N . ARG A 1 215 ? 29.378 14.326 -30.590 1.00 14.13 213 ARG A N 1
ATOM 1506 C CA . ARG A 1 215 ? 30.656 13.985 -31.226 1.00 15.50 213 ARG A CA 1
ATOM 1507 C C . ARG A 1 215 ? 30.588 12.591 -31.842 1.00 14.38 213 ARG A C 1
ATOM 1508 O O . ARG A 1 215 ? 31.073 12.383 -32.954 1.00 14.78 213 ARG A O 1
ATOM 1516 N N . LEU A 1 216 ? 29.988 11.624 -31.142 1.00 12.80 214 LEU A N 1
ATOM 1517 C CA . LEU A 1 216 ? 29.919 10.266 -31.680 1.00 12.38 214 LEU A CA 1
ATOM 1518 C C . LEU A 1 216 ? 29.105 10.235 -32.990 1.00 11.48 214 LEU A C 1
ATOM 1519 O O . LEU A 1 216 ? 29.519 9.612 -33.979 1.00 12.19 214 LEU A O 1
ATOM 1524 N N . VAL A 1 217 ? 27.907 10.811 -32.964 1.00 10.98 215 VAL A N 1
ATOM 1525 C CA . VAL A 1 217 ? 27.026 10.826 -34.138 1.00 10.78 215 VAL A CA 1
ATOM 1526 C C . VAL A 1 217 ? 27.714 11.558 -35.282 1.00 11.10 215 VAL A C 1
ATOM 1527 O O . VAL A 1 217 ? 27.746 11.044 -36.412 1.00 12.63 215 VAL A O 1
ATOM 1531 N N . PHE A 1 218 ? 28.243 12.752 -35.017 1.00 11.32 216 PHE A N 1
ATOM 1532 C CA . PHE A 1 218 ? 28.791 13.590 -36.073 1.00 12.38 216 PHE A CA 1
ATOM 1533 C C . PHE A 1 218 ? 30.029 12.923 -36.681 1.00 12.76 216 PHE A C 1
ATOM 1534 O O . PHE A 1 218 ? 30.227 12.945 -37.915 1.00 12.72 216 PHE A O 1
ATOM 1542 N N . GLN A 1 219 ? 30.882 12.314 -35.861 1.00 12.87 217 GLN A N 1
ATOM 1543 C CA A GLN A 1 219 ? 32.067 11.677 -36.424 0.45 12.68 217 GLN A CA 1
ATOM 1544 C CA B GLN A 1 219 ? 32.081 11.651 -36.387 0.55 12.76 217 GLN A CA 1
ATOM 1545 C C . GLN A 1 219 ? 31.708 10.416 -37.212 1.00 12.75 217 GLN A C 1
ATOM 1546 O O . GLN A 1 219 ? 32.351 10.114 -38.220 1.00 14.57 217 GLN A O 1
ATOM 1557 N N . HIS A 1 220 ? 30.683 9.687 -36.772 1.00 12.13 218 HIS A N 1
ATOM 1558 C CA . HIS A 1 220 ? 30.269 8.505 -37.507 1.00 12.34 218 HIS A CA 1
ATOM 1559 C C . HIS A 1 220 ? 29.690 8.901 -38.883 1.00 13.06 218 HIS A C 1
ATOM 1560 O O . HIS A 1 220 ? 30.007 8.267 -39.909 1.00 13.32 218 HIS A O 1
ATOM 1567 N N . LEU A 1 221 ? 28.877 9.961 -38.895 1.00 11.83 219 LEU A N 1
ATOM 1568 C CA . LEU A 1 221 ? 28.313 10.450 -40.151 1.00 12.61 219 LEU A CA 1
ATOM 1569 C C . LEU A 1 221 ? 29.395 10.985 -41.085 1.00 14.13 219 LEU A C 1
ATOM 1570 O O . LEU A 1 221 ? 29.363 10.759 -42.312 1.00 16.14 219 LEU A O 1
ATOM 1575 N N . LYS A 1 222 ? 30.379 11.700 -40.543 1.00 15.18 220 LYS A N 1
ATOM 1576 C CA . LYS A 1 222 ? 31.426 12.253 -41.405 1.00 16.99 220 LYS A CA 1
ATOM 1577 C C . LYS A 1 222 ? 32.254 11.117 -42.000 1.00 18.27 220 LYS A C 1
ATOM 1578 O O . LYS A 1 222 ? 32.812 11.260 -43.119 1.00 20.83 220 LYS A O 1
ATOM 1584 N N . ALA A 1 223 ? 32.371 10.017 -41.243 1.00 16.88 221 ALA A N 1
ATOM 1585 C CA . ALA A 1 223 ? 33.127 8.849 -41.698 1.00 18.48 221 ALA A CA 1
ATOM 1586 C C . ALA A 1 223 ? 32.359 8.070 -42.762 1.00 18.83 221 ALA A C 1
ATOM 1587 O O . ALA A 1 223 ? 32.895 7.136 -43.367 1.00 21.40 221 ALA A O 1
ATOM 1589 N N . GLY A 1 224 ? 31.094 8.439 -42.980 1.00 17.84 222 GLY A N 1
ATOM 1590 C CA . GLY A 1 224 ? 30.319 7.765 -44.016 1.00 17.70 222 GLY A CA 1
ATOM 1591 C C . GLY A 1 224 ? 29.724 6.439 -43.565 1.00 16.51 222 GLY A C 1
ATOM 1592 O O . GLY A 1 224 ? 29.303 5.604 -44.403 1.00 18.71 222 GLY A O 1
ATOM 1593 N N . ASN A 1 225 ? 29.632 6.227 -42.248 1.00 13.59 223 ASN A N 1
ATOM 1594 C CA . ASN A 1 225 ? 29.090 4.962 -41.751 1.00 12.41 223 ASN A CA 1
ATOM 1595 C C . ASN A 1 225 ? 27.634 5.097 -41.354 1.00 12.00 223 ASN A C 1
ATOM 1596 O O . ASN A 1 225 ? 27.211 6.189 -40.930 1.00 12.61 223 ASN A O 1
ATOM 1601 N N . TYR A 1 226 ? 26.859 4.028 -41.503 1.00 11.98 224 TYR A N 1
ATOM 1602 C CA . TYR A 1 226 ? 25.437 4.099 -41.175 1.00 11.01 224 TYR A CA 1
ATOM 1603 C C . TYR A 1 226 ? 25.286 4.309 -39.653 1.00 10.30 224 TYR A C 1
ATOM 1604 O O . TYR A 1 226 ? 25.934 3.611 -38.843 1.00 11.05 224 TYR A O 1
ATOM 1613 N N . THR A 1 227 ? 24.490 5.309 -39.281 1.00 9.49 225 THR A N 1
ATOM 1614 C CA . THR A 1 227 ? 24.424 5.738 -37.879 1.00 9.35 225 THR A CA 1
ATOM 1615 C C . THR A 1 227 ? 22.996 5.654 -37.422 1.00 8.57 225 THR A C 1
ATOM 1616 O O . THR A 1 227 ? 22.095 6.165 -38.108 1.00 9.48 225 THR A O 1
ATOM 1620 N N . ASN A 1 228 ? 22.771 5.047 -36.248 1.00 9.00 226 ASN A N 1
ATOM 1621 C CA . ASN A 1 228 ? 21.435 5.034 -35.643 1.00 7.90 226 ASN A CA 1
ATOM 1622 C C . ASN A 1 228 ? 21.447 6.019 -34.481 1.00 7.81 226 ASN A C 1
ATOM 1623 O O . ASN A 1 228 ? 22.204 5.816 -33.513 1.00 9.23 226 ASN A O 1
ATOM 1628 N N . VAL A 1 229 ? 20.653 7.073 -34.603 1.00 7.89 227 VAL A N 1
ATOM 1629 C CA . VAL A 1 229 ? 20.641 8.140 -33.598 1.00 8.51 227 VAL A CA 1
ATOM 1630 C C . VAL A 1 229 ? 19.540 7.792 -32.590 1.00 8.85 227 VAL A C 1
ATOM 1631 O O . VAL A 1 229 ? 18.368 8.151 -32.769 1.00 8.48 227 VAL A O 1
ATOM 1635 N N . ALA A 1 230 ? 19.924 6.993 -31.581 1.00 9.22 228 ALA A N 1
ATOM 1636 C CA . ALA A 1 230 ? 18.964 6.426 -30.625 1.00 8.42 228 ALA A CA 1
ATOM 1637 C C . ALA A 1 230 ? 18.845 7.315 -29.397 1.00 9.23 228 ALA A C 1
ATOM 1638 O O . ALA A 1 230 ? 19.689 7.245 -28.490 1.00 10.73 228 ALA A O 1
ATOM 1640 N N . THR A 1 231 ? 17.821 8.156 -29.385 1.00 9.67 229 THR A N 1
ATOM 1641 C CA . THR A 1 231 ? 17.573 9.070 -28.276 1.00 9.50 229 THR A CA 1
ATOM 1642 C C . THR A 1 231 ? 16.176 9.627 -28.379 1.00 10.26 229 THR A C 1
ATOM 1643 O O . THR A 1 231 ? 15.589 9.658 -29.490 1.00 11.09 229 THR A O 1
ATOM 1647 N N . HIS A 1 232 ? 15.632 10.065 -27.240 1.00 10.93 230 HIS A N 1
ATOM 1648 C CA . HIS A 1 232 ? 14.356 10.787 -27.241 1.00 11.28 230 HIS A CA 1
ATOM 1649 C C . HIS A 1 232 ? 14.575 12.269 -26.883 1.00 12.14 230 HIS A C 1
ATOM 1650 O O . HIS A 1 232 ? 13.615 13.010 -26.640 1.00 13.41 230 HIS A O 1
ATOM 1657 N N . ASP A 1 233 ? 15.844 12.687 -26.843 1.00 12.58 231 ASP A N 1
ATOM 1658 C CA . ASP A 1 233 ? 16.202 14.064 -26.461 1.00 13.05 231 ASP A CA 1
AT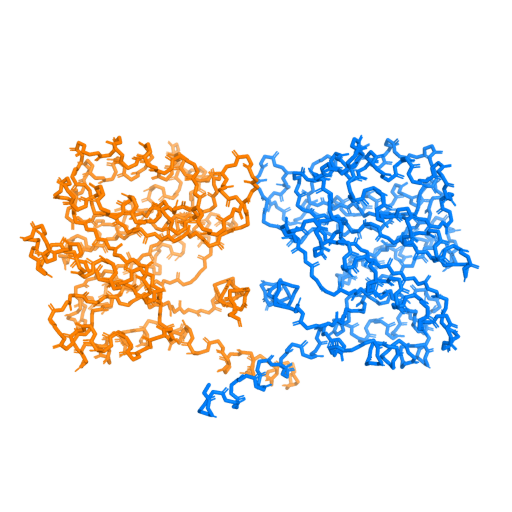OM 1659 C C . ASP A 1 233 ? 16.023 14.996 -27.677 1.00 13.70 231 ASP A C 1
ATOM 1660 O O . ASP A 1 233 ? 16.771 14.929 -28.641 1.00 13.93 231 ASP A O 1
ATOM 1665 N N . GLU A 1 234 ? 14.999 15.844 -27.622 1.00 13.80 232 GLU A N 1
ATOM 1666 C CA . GLU A 1 234 ? 14.623 16.670 -28.761 1.00 15.45 232 GLU A CA 1
ATOM 1667 C C . GLU A 1 234 ? 15.693 17.698 -29.122 1.00 14.31 232 GLU A C 1
ATOM 1668 O O . GLU A 1 234 ? 15.844 18.062 -30.306 1.00 15.42 232 GLU A O 1
ATOM 1674 N N . ARG A 1 235 ? 16.431 18.188 -28.119 1.00 15.48 233 ARG A N 1
ATOM 1675 C CA . ARG A 1 235 ? 17.508 19.148 -28.394 1.00 16.58 233 ARG A CA 1
ATOM 1676 C C . ARG A 1 235 ? 18.577 18.469 -29.270 1.00 14.06 233 ARG A C 1
ATOM 1677 O O . ARG A 1 235 ? 19.084 19.066 -30.237 1.00 16.31 233 ARG A O 1
ATOM 1679 N N . ILE A 1 236 ? 18.896 17.219 -28.949 1.00 12.83 234 ILE A N 1
ATOM 1680 C CA . ILE A 1 236 ? 19.874 16.477 -29.742 1.00 13.50 234 ILE A CA 1
ATOM 1681 C C . ILE A 1 236 ? 19.310 16.155 -31.137 1.00 12.19 234 ILE A C 1
ATOM 1682 O O . ILE A 1 236 ? 20.010 16.340 -32.160 1.00 13.24 234 ILE A O 1
ATOM 1687 N N . ILE A 1 237 ? 18.073 15.678 -31.177 1.00 11.57 235 ILE A N 1
ATOM 1688 C CA . ILE A 1 237 ? 17.451 15.337 -32.469 1.00 11.02 235 ILE A CA 1
ATOM 1689 C C . ILE A 1 237 ? 17.454 16.577 -33.385 1.00 11.19 235 ILE A C 1
ATOM 1690 O O . ILE A 1 237 ? 17.787 16.470 -34.583 1.00 11.97 235 ILE A O 1
ATOM 1695 N N . ASP A 1 238 ? 17.057 17.748 -32.881 1.00 11.99 236 ASP A N 1
ATOM 1696 C CA . ASP A 1 238 ? 17.045 18.942 -33.721 1.00 12.92 236 ASP A CA 1
ATOM 1697 C C . ASP A 1 238 ? 18.459 19.290 -34.210 1.00 12.44 236 ASP A C 1
ATOM 1698 O O . ASP A 1 238 ? 18.638 19.724 -35.356 1.00 13.85 236 ASP A O 1
ATOM 1703 N N . ASP A 1 239 ? 19.470 19.100 -33.365 1.00 12.05 237 ASP A N 1
ATOM 1704 C CA . ASP A 1 239 ? 20.845 19.415 -33.764 1.00 12.63 237 ASP A CA 1
ATOM 1705 C C . ASP A 1 239 ? 21.339 18.405 -34.814 1.00 12.25 237 ASP A C 1
ATOM 1706 O O . ASP A 1 239 ? 22.091 18.777 -35.717 1.00 12.74 237 ASP A O 1
ATOM 1711 N N . VAL A 1 240 ? 20.919 17.137 -34.710 1.00 11.61 238 VAL A N 1
ATOM 1712 C CA . VAL A 1 240 ? 21.265 16.154 -35.750 1.00 11.45 238 VAL A CA 1
ATOM 1713 C C . VAL A 1 240 ? 20.622 16.533 -37.093 1.00 10.96 238 VAL A C 1
ATOM 1714 O O . VAL A 1 240 ? 21.276 16.465 -38.133 1.00 12.11 238 VAL A O 1
ATOM 1718 N N . LYS A 1 241 ? 19.352 16.956 -37.077 1.00 11.31 239 LYS A N 1
ATOM 1719 C CA A LYS A 1 241 ? 18.707 17.374 -38.304 0.43 11.15 239 LYS A CA 1
ATOM 1720 C CA B LYS A 1 241 ? 18.694 17.401 -38.305 0.57 11.20 239 LYS A CA 1
ATOM 1721 C C . LYS A 1 241 ? 19.494 18.535 -38.927 1.00 11.76 239 LYS A C 1
ATOM 1722 O O . LYS A 1 241 ? 19.710 18.583 -40.163 1.00 12.14 239 LYS A O 1
ATOM 1733 N N . ARG A 1 242 ? 19.938 19.470 -38.097 1.00 11.98 240 ARG A N 1
ATOM 1734 C CA . ARG A 1 242 ? 20.714 20.599 -38.563 1.00 12.08 240 ARG A CA 1
ATOM 1735 C C . ARG A 1 242 ? 22.048 20.141 -39.172 1.00 12.47 240 ARG A C 1
ATOM 1736 O O . ARG A 1 242 ? 22.425 20.584 -40.266 1.00 12.81 240 ARG A O 1
ATOM 1744 N N . PHE A 1 243 ? 22.753 19.245 -38.488 1.00 11.75 241 PHE A N 1
ATOM 1745 C CA . PHE A 1 243 ? 24.051 18.747 -38.952 1.00 12.24 241 PHE A CA 1
ATOM 1746 C C . PHE A 1 243 ? 23.912 18.052 -40.299 1.00 11.83 241 PHE A C 1
ATOM 1747 O O . PHE A 1 243 ? 24.699 18.314 -41.234 1.00 11.93 241 PHE A O 1
ATOM 1755 N N . VAL A 1 244 ? 22.904 17.204 -40.422 1.00 11.32 242 VAL A N 1
ATOM 1756 C CA . VAL A 1 244 ? 22.695 16.480 -41.683 1.00 11.98 242 VAL A CA 1
ATOM 1757 C C . VAL A 1 244 ? 22.421 17.439 -42.836 1.00 13.08 242 VAL A C 1
ATOM 1758 O O . VAL A 1 244 ? 22.970 17.274 -43.946 1.00 12.85 242 VAL A O 1
ATOM 1762 N N . LEU A 1 245 ? 21.622 18.472 -42.576 1.00 11.36 243 LEU A N 1
ATOM 1763 C CA . LEU A 1 245 ? 21.349 19.470 -43.607 1.00 12.30 243 LEU A CA 1
ATOM 1764 C C . LEU A 1 245 ? 22.629 20.210 -44.007 1.00 13.77 243 LEU A C 1
ATOM 1765 O O . LEU A 1 245 ? 22.961 20.327 -45.210 1.00 14.28 243 LEU A O 1
ATOM 1770 N N . ALA A 1 246 ? 23.399 20.668 -43.023 1.00 12.72 244 ALA A N 1
ATOM 1771 C CA . ALA A 1 246 ? 24.602 21.452 -43.321 1.00 13.38 244 ALA A CA 1
ATOM 1772 C C . ALA A 1 246 ? 25.654 20.641 -44.066 1.00 14.37 244 ALA A C 1
ATOM 1773 O O . ALA A 1 246 ? 26.441 21.205 -44.830 1.00 15.96 244 ALA A O 1
ATOM 1775 N N . HIS A 1 247 ? 25.704 19.331 -43.812 1.00 14.29 245 HIS A N 1
ATOM 1776 C CA . HIS A 1 247 ? 26.711 18.469 -44.448 1.00 13.80 245 HIS A CA 1
ATOM 1777 C C . HIS A 1 247 ? 26.233 17.731 -45.700 1.00 15.42 245 HIS A C 1
ATOM 1778 O O . HIS A 1 247 ? 26.966 16.917 -46.245 1.00 17.58 245 HIS A O 1
ATOM 1785 N N . GLY A 1 248 ? 25.021 18.038 -46.177 1.00 15.09 246 GLY A N 1
ATOM 1786 C CA . GLY A 1 248 ? 24.508 17.395 -47.392 1.00 16.01 246 GLY A CA 1
ATOM 1787 C C . GLY A 1 248 ? 24.327 15.893 -47.280 1.00 16.28 246 GLY A C 1
ATOM 1788 O O . GLY A 1 248 ? 24.426 15.158 -48.276 1.00 18.80 246 GLY A O 1
ATOM 1789 N N . ILE A 1 249 ? 24.038 15.401 -46.072 1.00 13.06 247 ILE A N 1
ATOM 1790 C CA . ILE A 1 249 ? 23.892 13.972 -45.849 1.00 14.16 247 ILE A CA 1
ATOM 1791 C C . ILE A 1 249 ? 22.482 13.507 -46.208 1.00 12.38 247 ILE A C 1
ATOM 1792 O O . ILE A 1 249 ? 21.493 14.139 -45.830 1.00 14.45 247 ILE A O 1
ATOM 1797 N N . GLY A 1 250 ? 22.362 12.434 -46.974 1.00 13.18 248 GLY A N 1
ATOM 1798 C CA . GLY A 1 250 ? 21.034 12.001 -47.377 1.00 13.11 248 GLY A CA 1
ATOM 1799 C C . GLY A 1 250 ? 20.220 11.403 -46.233 1.00 12.85 248 GLY A C 1
ATOM 1800 O O . GLY A 1 250 ? 20.779 10.818 -45.269 1.00 12.70 248 GLY A O 1
ATOM 1801 N N . LYS A 1 251 ? 18.891 11.533 -46.320 1.00 12.54 249 LYS A N 1
ATOM 1802 C CA . LYS A 1 251 ? 17.993 10.975 -45.318 1.00 12.84 249 LYS A CA 1
ATOM 1803 C C . LYS A 1 251 ? 17.843 9.460 -45.401 1.00 12.55 249 LYS A C 1
ATOM 1804 O O . LYS A 1 251 ? 17.159 8.870 -44.568 1.00 15.87 249 LYS A O 1
ATOM 1810 N N . ASP A 1 252 ? 18.558 8.813 -46.337 1.00 11.82 250 ASP A N 1
ATOM 1811 C CA . ASP A 1 252 ? 18.692 7.361 -46.410 1.00 13.13 250 ASP A CA 1
ATOM 1812 C C . ASP A 1 252 ? 19.976 6.869 -45.727 1.00 12.57 250 ASP A C 1
ATOM 1813 O O . ASP A 1 252 ? 20.233 5.645 -45.692 1.00 14.28 250 ASP A O 1
ATOM 1818 N N . ALA A 1 253 ? 20.792 7.790 -45.201 1.00 10.44 251 ALA A N 1
ATOM 1819 C CA . ALA A 1 253 ? 22.128 7.419 -44.696 1.00 10.67 251 ALA A CA 1
ATOM 1820 C C . ALA A 1 253 ? 22.190 7.222 -43.181 1.00 9.57 251 ALA A C 1
ATOM 1821 O O . ALA A 1 253 ? 23.276 6.956 -42.636 1.00 11.93 251 ALA A O 1
ATOM 1823 N N . PHE A 1 254 ? 21.054 7.362 -42.507 1.00 9.15 252 PHE A N 1
ATOM 1824 C CA . PHE A 1 254 ? 21.030 7.255 -41.032 1.00 8.21 252 PHE A CA 1
ATOM 1825 C C . PHE A 1 254 ? 19.593 7.132 -40.646 1.00 7.91 252 PHE A C 1
ATOM 1826 O O . PHE A 1 254 ? 18.703 7.379 -41.480 1.00 9.60 252 PHE A O 1
ATOM 1834 N N . GLU A 1 255 ? 19.320 6.790 -39.388 1.00 8.27 253 GLU A N 1
ATOM 1835 C CA . GLU A 1 255 ? 17.933 6.754 -38.901 1.00 8.58 253 GLU A CA 1
ATOM 1836 C C . GLU A 1 255 ? 17.926 7.184 -37.452 1.00 8.36 253 GLU A C 1
ATOM 1837 O O . GLU A 1 255 ? 18.941 7.036 -36.723 1.00 9.94 253 GLU A O 1
ATOM 1843 N N . PHE A 1 256 ? 16.781 7.720 -37.042 1.00 7.98 254 PHE A N 1
ATOM 1844 C CA . PHE A 1 256 ? 16.506 7.943 -35.614 1.00 8.20 254 PHE A CA 1
ATOM 1845 C C . PHE A 1 256 ? 15.936 6.655 -35.052 1.00 8.37 254 PHE A C 1
ATOM 1846 O O . PHE A 1 256 ? 15.226 5.907 -35.741 1.00 9.65 254 PHE A O 1
ATOM 1854 N N . GLN A 1 257 ? 16.236 6.400 -33.767 1.00 8.27 255 GLN A N 1
ATOM 1855 C CA . GLN A 1 257 ? 15.654 5.250 -33.071 1.00 8.03 255 GLN A CA 1
ATOM 1856 C C . GLN A 1 257 ? 15.151 5.649 -31.713 1.00 8.18 255 GLN A C 1
ATOM 1857 O O . GLN A 1 257 ? 15.735 6.521 -31.058 1.00 9.75 255 GLN A O 1
ATOM 1863 N N . MET A 1 258 ? 14.019 5.041 -31.290 1.00 9.41 256 MET A N 1
ATOM 1864 C CA A MET A 1 258 ? 13.384 5.350 -29.990 0.69 8.29 256 MET A CA 1
ATOM 1865 C CA B MET A 1 258 ? 13.444 5.327 -29.985 0.31 9.30 256 MET A CA 1
ATOM 1866 C C . MET A 1 258 ? 12.915 4.031 -29.391 1.00 8.79 256 MET A C 1
ATOM 1867 O O . MET A 1 258 ? 12.702 3.032 -30.125 1.00 8.99 256 MET A O 1
ATOM 1876 N N . LEU A 1 259 ? 12.730 4.030 -28.068 1.00 9.57 257 LEU A N 1
ATOM 1877 C CA . LEU A 1 259 ? 12.146 2.878 -27.400 1.00 9.82 257 LEU A CA 1
ATOM 1878 C C . LEU A 1 259 ? 10.626 2.876 -27.565 1.00 10.77 257 LEU A C 1
ATOM 1879 O O . LEU A 1 259 ? 9.988 3.957 -27.519 1.00 10.97 257 LEU A O 1
ATOM 1884 N N . TYR A 1 260 ? 10.066 1.682 -27.699 1.00 10.52 258 TYR A N 1
ATOM 1885 C CA . TYR A 1 260 ? 8.598 1.535 -27.762 1.00 10.94 258 TYR A CA 1
ATOM 1886 C C . TYR A 1 260 ? 7.939 2.324 -26.635 1.00 12.04 258 TYR A C 1
ATOM 1887 O O . TYR A 1 260 ? 8.327 2.180 -25.442 1.00 12.26 258 TYR A O 1
ATOM 1896 N N . GLY A 1 261 ? 6.941 3.154 -26.975 1.00 12.13 259 GLY A N 1
ATOM 1897 C CA . GLY A 1 261 ? 6.173 3.865 -25.963 1.00 13.15 259 GLY A CA 1
ATOM 1898 C C . GLY A 1 261 ? 6.698 5.211 -25.555 1.00 13.91 259 GLY A C 1
ATOM 1899 O O . GLY A 1 261 ? 6.039 5.890 -24.757 1.00 15.46 259 GLY A O 1
ATOM 1900 N N . ILE A 1 262 ? 7.881 5.602 -26.035 1.00 11.71 260 ILE A N 1
ATOM 1901 C CA . ILE A 1 262 ? 8.498 6.852 -25.578 1.00 11.23 260 ILE A CA 1
ATOM 1902 C C . ILE A 1 262 ? 8.568 7.853 -26.722 1.00 12.13 260 ILE A C 1
ATOM 1903 O O . ILE A 1 262 ? 9.155 7.578 -27.796 1.00 12.66 260 ILE A O 1
ATOM 1908 N N . ARG A 1 263 ? 7.896 8.988 -26.537 1.00 14.05 261 ARG A N 1
ATOM 1909 C CA . ARG A 1 263 ? 7.799 10.038 -27.580 1.00 15.00 261 ARG A CA 1
ATOM 1910 C C . ARG A 1 263 ? 7.249 9.518 -28.894 1.00 15.15 261 ARG A C 1
ATOM 1911 O O . ARG A 1 263 ? 7.818 9.748 -29.973 1.00 13.84 261 ARG A O 1
ATOM 1919 N N . ARG A 1 264 ? 6.124 8.810 -28.805 1.00 15.30 262 ARG A N 1
ATOM 1920 C CA . ARG A 1 264 ? 5.394 8.379 -29.989 1.00 16.18 262 ARG A CA 1
ATOM 1921 C C . ARG A 1 264 ? 5.091 9.565 -30.929 1.00 16.67 262 ARG A C 1
ATOM 1922 O O . ARG A 1 264 ? 5.116 9.412 -32.162 1.00 17.31 262 ARG A O 1
ATOM 1926 N N . ASP A 1 265 ? 4.825 10.747 -30.373 1.00 17.80 263 ASP A N 1
ATOM 1927 C CA . ASP A 1 265 ? 4.590 11.943 -31.193 1.00 17.88 263 ASP A CA 1
ATOM 1928 C C . ASP A 1 265 ? 5.786 12.267 -32.093 1.00 16.96 263 ASP A C 1
ATOM 1929 O O . ASP A 1 265 ? 5.606 12.542 -33.294 1.00 18.87 263 ASP A O 1
ATOM 1934 N N . LEU A 1 266 ? 6.998 12.179 -31.525 1.00 15.66 264 LEU A N 1
ATOM 1935 C CA . LEU A 1 266 ? 8.231 12.452 -32.284 1.00 15.76 264 LEU A CA 1
ATOM 1936 C C . LEU A 1 266 ? 8.442 11.360 -33.317 1.00 13.22 264 LEU A C 1
ATOM 1937 O O . LEU A 1 266 ? 8.876 11.644 -34.440 1.00 13.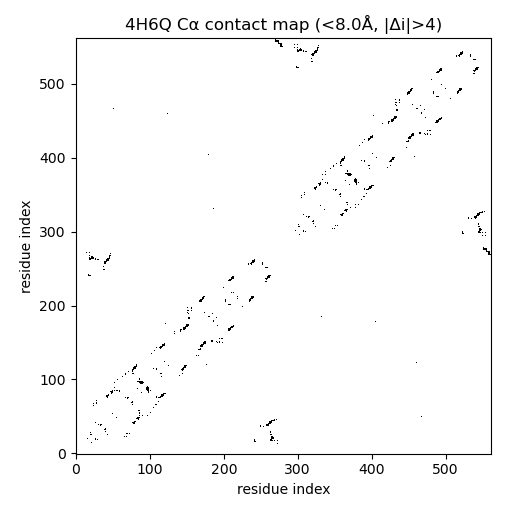55 264 LEU A O 1
ATOM 1942 N N . GLN A 1 267 ? 8.171 10.113 -32.950 1.00 12.49 265 GLN A N 1
ATOM 1943 C CA . GLN A 1 267 ? 8.334 8.998 -33.875 1.00 12.75 265 GLN A CA 1
ATOM 1944 C C . GLN A 1 267 ? 7.522 9.287 -35.130 1.00 14.16 265 GLN A C 1
ATOM 1945 O O . GLN A 1 267 ? 8.015 9.156 -36.266 1.00 14.00 265 GLN A O 1
ATOM 1951 N N . LYS A 1 268 ? 6.251 9.643 -34.951 1.00 14.30 266 LYS A N 1
ATOM 1952 C CA . LYS A 1 268 ? 5.371 9.917 -36.080 1.00 16.00 266 LYS A CA 1
ATOM 1953 C C . LYS A 1 268 ? 5.779 11.156 -36.872 1.00 14.14 266 LYS A C 1
ATOM 1954 O O . LYS A 1 268 ? 5.731 11.136 -38.122 1.00 15.96 266 LYS A O 1
ATOM 1960 N N . GLN A 1 269 ? 6.131 12.240 -36.191 1.00 14.27 267 GLN A N 1
ATOM 1961 C CA . GLN A 1 269 ? 6.529 13.482 -36.833 1.00 14.46 267 GLN A CA 1
ATOM 1962 C C . GLN A 1 269 ? 7.756 13.316 -37.698 1.00 12.11 267 GLN A C 1
ATOM 1963 O O . GLN A 1 269 ? 7.800 13.776 -38.853 1.00 13.34 267 GLN A O 1
ATOM 1969 N N . LEU A 1 270 ? 8.767 12.644 -37.183 1.00 12.35 268 LEU A N 1
ATOM 1970 C CA . LEU A 1 270 ? 10.003 12.420 -37.944 1.00 11.11 268 LEU A CA 1
ATOM 1971 C C . LEU A 1 270 ? 9.738 11.593 -39.198 1.00 12.24 268 LEU A C 1
ATOM 1972 O O . LEU A 1 270 ? 10.257 11.912 -40.292 1.00 12.74 268 LEU A O 1
ATOM 1977 N N . ALA A 1 271 ? 8.883 10.584 -39.108 1.00 12.28 269 ALA A N 1
ATOM 1978 C CA . ALA A 1 271 ? 8.557 9.786 -40.288 1.00 13.69 269 ALA A CA 1
ATOM 1979 C C . ALA A 1 271 ? 7.801 10.642 -41.310 1.00 12.67 269 ALA A C 1
ATOM 1980 O O . ALA A 1 271 ? 8.028 10.557 -42.536 1.00 14.48 269 ALA A O 1
ATOM 1982 N N . ALA A 1 272 ? 6.928 11.527 -40.846 1.00 13.73 270 ALA A N 1
ATOM 1983 C CA . ALA A 1 272 ? 6.179 12.390 -41.753 1.00 14.27 270 ALA A CA 1
ATOM 1984 C C . ALA A 1 272 ? 7.101 13.390 -42.446 1.00 14.28 270 ALA A C 1
ATOM 1985 O O . ALA A 1 272 ? 6.809 13.848 -43.530 1.00 15.75 270 ALA A O 1
ATOM 1987 N N . GLU A 1 273 ? 8.205 13.761 -41.832 1.00 12.65 271 GLU A N 1
ATOM 1988 C CA . GLU A 1 273 ? 9.195 14.665 -42.417 1.00 13.55 271 GLU A CA 1
ATOM 1989 C C . GLU A 1 273 ? 10.135 13.912 -43.358 1.00 13.68 271 GLU A C 1
ATOM 1990 O O . GLU A 1 273 ? 10.973 14.542 -44.007 1.00 16.24 271 GLU A O 1
ATOM 1996 N N . GLY A 1 274 ? 10.011 12.583 -43.464 1.00 12.64 272 GLY A N 1
ATOM 1997 C CA . GLY A 1 274 ? 10.857 11.832 -44.399 1.00 13.04 272 GLY A CA 1
ATOM 1998 C C . GLY A 1 274 ? 12.130 11.303 -43.765 1.00 12.10 272 GLY A C 1
ATOM 1999 O O . GLY A 1 274 ? 12.969 10.763 -44.499 1.00 14.75 272 GLY A O 1
ATOM 2000 N N . TYR A 1 275 ? 12.307 11.423 -42.439 1.00 10.45 273 TYR A N 1
ATOM 2001 C CA . TYR A 1 275 ? 13.431 10.728 -41.788 1.00 10.22 273 TYR A CA 1
ATOM 2002 C C . TYR A 1 275 ? 13.102 9.267 -41.569 1.00 10.29 273 TYR A C 1
ATOM 2003 O O . TYR A 1 275 ? 11.929 8.894 -41.390 1.00 12.29 273 TYR A O 1
ATOM 2012 N N . ARG A 1 276 ? 14.106 8.426 -41.569 1.00 9.55 274 ARG A N 1
ATOM 2013 C CA . ARG A 1 276 ? 13.917 7.048 -41.130 1.00 9.45 274 ARG A CA 1
ATOM 2014 C C . ARG A 1 276 ? 13.792 7.018 -39.609 1.00 8.42 274 ARG A C 1
ATOM 2015 O O . ARG A 1 276 ? 14.594 7.648 -38.908 1.00 8.85 274 ARG A O 1
ATOM 2023 N N . VAL A 1 277 ? 12.837 6.218 -39.125 1.00 9.29 275 VAL A N 1
ATOM 2024 C CA . VAL A 1 277 ? 12.644 6.006 -37.696 1.00 9.30 275 VAL A CA 1
ATOM 2025 C C . VAL A 1 277 ? 12.481 4.504 -37.476 1.00 8.88 275 VAL A C 1
ATOM 2026 O O . VAL A 1 277 ? 11.715 3.844 -38.183 1.00 9.62 275 VAL A O 1
ATOM 2030 N N . ARG A 1 278 ? 13.189 3.942 -36.493 1.00 8.50 276 ARG A N 1
ATOM 2031 C CA . ARG A 1 278 ? 13.058 2.519 -36.165 1.00 7.70 276 ARG A CA 1
ATOM 2032 C C . ARG A 1 278 ? 12.931 2.374 -34.666 1.00 8.12 276 ARG A C 1
ATOM 2033 O O . ARG A 1 278 ? 13.791 2.847 -33.917 1.00 9.79 276 ARG A O 1
ATOM 2041 N N . VAL A 1 279 ? 11.866 1.709 -34.224 1.00 9.06 277 VAL A N 1
ATOM 2042 C CA . VAL A 1 279 ? 11.553 1.625 -32.818 1.00 8.92 277 VAL A CA 1
ATOM 2043 C C . VAL A 1 279 ? 11.999 0.299 -32.241 1.00 8.60 277 VAL A C 1
ATOM 2044 O O . VAL A 1 279 ? 11.740 -0.787 -32.808 1.00 9.49 277 VAL A O 1
ATOM 2048 N N . TYR A 1 280 ? 12.695 0.368 -31.078 1.00 9.24 278 TYR A N 1
ATOM 2049 C CA . TYR A 1 280 ? 13.137 -0.801 -30.338 1.00 8.80 278 TYR A CA 1
ATOM 2050 C C . TYR A 1 280 ? 11.910 -1.410 -29.663 1.00 9.38 278 TYR A C 1
ATOM 2051 O O . TYR A 1 280 ? 11.255 -0.756 -28.829 1.00 10.88 278 TYR A O 1
ATOM 2060 N N . LEU A 1 281 ? 11.615 -2.660 -30.030 1.00 9.17 279 LEU A N 1
ATOM 2061 C CA . LEU A 1 281 ? 10.319 -3.296 -29.766 1.00 10.55 279 LEU A CA 1
ATOM 2062 C C . LEU A 1 281 ? 10.554 -4.565 -28.965 1.00 9.68 279 LEU A C 1
ATOM 2063 O O . LEU A 1 281 ? 10.838 -5.618 -29.487 1.00 10.87 279 LEU A O 1
ATOM 2068 N N . PRO A 1 282 ? 10.493 -4.459 -27.612 1.00 9.89 280 PRO A N 1
ATOM 2069 C CA . PRO A 1 282 ? 10.817 -5.612 -26.751 1.00 10.62 280 PRO A CA 1
ATOM 2070 C C . PRO A 1 282 ? 9.584 -6.416 -26.388 1.00 9.96 280 PRO A C 1
ATOM 2071 O O . PRO A 1 282 ? 8.464 -5.872 -26.311 1.00 11.79 280 PRO A O 1
ATOM 2075 N N . TYR A 1 283 ? 9.761 -7.722 -26.167 1.00 9.74 281 TYR A N 1
ATOM 2076 C CA . TYR A 1 283 ? 8.653 -8.545 -25.761 1.00 11.43 281 TYR A CA 1
ATOM 2077 C C . TYR A 1 283 ? 9.218 -9.717 -24.945 1.00 11.47 281 TYR A C 1
ATOM 2078 O O . TYR A 1 283 ? 10.422 -9.993 -24.950 1.00 12.20 281 TYR A O 1
ATOM 2087 N N . GLY A 1 284 ? 8.337 -10.410 -24.232 1.00 12.29 282 GLY A N 1
ATOM 2088 C CA . GLY A 1 284 ? 8.683 -11.637 -23.572 1.00 13.62 282 GLY A CA 1
ATOM 2089 C C . GLY A 1 284 ? 8.212 -11.642 -22.132 1.00 14.88 282 GLY A C 1
ATOM 2090 O O . GLY A 1 284 ? 7.752 -10.650 -21.571 1.00 16.53 282 GLY A O 1
ATOM 2091 N N . ARG A 1 285 ? 8.371 -12.795 -21.504 1.00 16.48 283 ARG A N 1
ATOM 2092 C CA . ARG A 1 285 ? 7.959 -12.965 -20.099 1.00 17.38 283 ARG A CA 1
ATOM 2093 C C . ARG A 1 285 ? 8.932 -12.379 -19.082 1.00 17.33 283 ARG A C 1
ATOM 2094 O O . ARG A 1 285 ? 8.553 -12.072 -17.950 1.00 20.51 283 ARG A O 1
ATOM 2097 N N . ASP A 1 286 ? 10.194 -12.230 -19.455 1.00 17.50 284 ASP A N 1
ATOM 2098 C CA . ASP A 1 286 ? 11.222 -11.776 -18.507 1.00 17.69 284 ASP A CA 1
ATOM 2099 C C . ASP A 1 286 ? 11.468 -10.263 -18.689 1.00 15.93 284 ASP A C 1
ATOM 2100 O O . ASP A 1 286 ? 12.546 -9.834 -19.091 1.00 16.60 284 ASP A O 1
ATOM 2105 N N . TRP A 1 287 ? 10.462 -9.466 -18.359 1.00 15.76 285 TRP A N 1
ATOM 2106 C CA . TRP A 1 287 ? 10.486 -8.058 -18.680 1.00 14.17 285 TRP A CA 1
ATOM 2107 C C . TRP A 1 287 ? 10.917 -7.158 -17.541 1.00 14.00 285 TRP A C 1
ATOM 2108 O O . TRP A 1 287 ? 11.033 -5.954 -17.724 1.00 14.66 285 TRP A O 1
ATOM 2119 N N . TYR A 1 288 ? 11.174 -7.723 -16.364 1.00 13.40 286 TYR A N 1
ATOM 2120 C CA . TYR A 1 288 ? 11.421 -6.912 -15.153 1.00 14.27 286 TYR A CA 1
ATOM 2121 C C . TYR A 1 288 ? 12.653 -6.027 -15.229 1.00 13.14 286 TYR A C 1
ATOM 2122 O O . TYR A 1 288 ? 12.610 -4.862 -14.794 1.00 14.63 286 TYR A O 1
ATOM 2131 N N . ALA A 1 289 ? 13.748 -6.533 -15.794 1.00 14.60 287 ALA A N 1
ATOM 2132 C CA . ALA A 1 289 ? 14.988 -5.751 -15.802 1.00 13.32 287 ALA A CA 1
ATOM 2133 C C . ALA A 1 289 ? 14.855 -4.517 -16.720 1.00 12.77 287 ALA A C 1
ATOM 2134 O O . ALA A 1 289 ? 15.108 -3.365 -16.330 1.00 13.91 287 ALA A O 1
ATOM 2136 N N . TYR A 1 290 ? 14.449 -4.749 -17.965 1.00 13.60 288 TYR A N 1
ATOM 2137 C CA . TYR A 1 290 ? 14.263 -3.674 -18.934 1.00 13.40 288 TYR A CA 1
ATOM 2138 C C . TYR A 1 290 ? 13.235 -2.665 -18.399 1.00 12.36 288 TYR A C 1
ATOM 2139 O O . TYR A 1 290 ? 13.448 -1.423 -18.441 1.00 12.80 288 TYR A O 1
ATOM 2148 N N . PHE A 1 291 ? 12.092 -3.171 -17.928 1.00 12.71 289 PHE A N 1
ATOM 2149 C CA . PHE A 1 291 ? 11.062 -2.270 -17.426 1.00 13.42 289 PHE A CA 1
ATOM 2150 C C . PHE A 1 291 ? 11.559 -1.456 -16.201 1.00 12.46 289 PHE A C 1
ATOM 2151 O O . PHE A 1 291 ? 11.271 -0.247 -16.079 1.00 12.67 289 PHE A O 1
ATOM 2159 N N . SER A 1 292 ? 12.333 -2.074 -15.304 1.00 12.94 290 SER A N 1
ATOM 2160 C CA . SER A 1 292 ? 12.888 -1.342 -14.168 1.00 14.44 290 SER A CA 1
ATOM 2161 C C . SER A 1 292 ? 13.760 -0.171 -14.614 1.00 13.47 290 SER A C 1
ATOM 2162 O O . SER A 1 292 ? 13.687 0.906 -13.993 1.00 14.19 290 SER A O 1
ATOM 2165 N N . ARG A 1 293 ? 14.523 -0.344 -15.710 1.00 13.14 291 ARG A N 1
ATOM 2166 C CA . ARG A 1 293 ? 15.348 0.758 -16.188 1.00 11.55 291 ARG A CA 1
ATOM 2167 C C . ARG A 1 293 ? 14.491 1.883 -16.727 1.00 12.16 291 ARG A C 1
ATOM 2168 O O . ARG A 1 293 ? 14.805 3.059 -16.515 1.00 13.96 291 ARG A O 1
ATOM 2176 N N . ARG A 1 294 ? 13.388 1.555 -17.409 1.00 12.23 292 ARG A N 1
ATOM 2177 C CA . ARG A 1 294 ? 12.464 2.603 -17.899 1.00 13.79 292 ARG A CA 1
ATOM 2178 C C . ARG A 1 294 ? 11.898 3.396 -16.738 1.00 14.13 292 ARG A C 1
ATOM 2179 O O . ARG A 1 294 ? 11.776 4.641 -16.822 1.00 13.51 292 ARG A O 1
ATOM 2187 N N . ILE A 1 295 ? 11.551 2.714 -15.643 1.00 12.93 293 ILE A N 1
ATOM 2188 C CA . ILE A 1 295 ? 11.015 3.411 -14.468 1.00 13.89 293 ILE A CA 1
ATOM 2189 C C . ILE A 1 295 ? 12.074 4.311 -13.834 1.00 13.72 293 ILE A C 1
ATOM 2190 O O . ILE A 1 295 ? 11.767 5.462 -13.463 1.00 16.52 293 ILE A O 1
ATOM 2195 N N . ALA A 1 296 ? 13.308 3.831 -13.700 1.00 13.75 294 ALA A N 1
ATOM 2196 C CA . ALA A 1 296 ? 14.359 4.609 -13.062 1.00 15.60 294 ALA A CA 1
ATOM 2197 C C . ALA A 1 296 ? 14.663 5.879 -13.839 1.00 15.59 294 ALA A C 1
ATOM 2198 O O . ALA A 1 296 ? 15.086 6.893 -13.274 1.00 18.04 294 ALA A O 1
ATOM 2200 N N . GLU A 1 297 ? 14.437 5.826 -15.148 1.00 15.34 295 GLU A N 1
ATOM 2201 C CA . GLU A 1 297 ? 14.681 6.957 -16.063 1.00 15.63 295 GLU A CA 1
ATOM 2202 C C . GLU A 1 297 ? 13.587 7.990 -16.086 1.00 16.85 295 GLU A C 1
ATOM 2203 O O . GLU A 1 297 ? 13.743 9.003 -16.764 1.00 19.26 295 GLU A O 1
ATOM 2209 N N . THR A 1 298 ? 12.496 7.778 -15.364 1.00 16.48 296 THR A N 1
ATOM 2210 C CA . THR A 1 298 ? 11.355 8.687 -15.462 1.00 19.01 296 THR A CA 1
ATOM 2211 C C . THR A 1 298 ? 11.746 10.136 -15.173 1.00 20.93 296 THR A C 1
ATOM 2212 O O . THR A 1 298 ? 12.341 10.431 -14.147 1.00 21.21 296 THR A O 1
ATOM 2216 N N . PRO A 1 299 ? 11.372 11.064 -16.046 1.00 22.81 297 PRO A N 1
ATOM 2217 C CA . PRO A 1 299 ? 11.693 12.483 -15.787 1.00 28.25 297 PRO A CA 1
ATOM 2218 C C . PRO A 1 299 ? 11.049 13.080 -14.519 1.00 30.36 297 PRO A C 1
ATOM 2219 O O . PRO A 1 299 ? 9.917 12.743 -14.134 1.00 31.31 297 PRO A O 1
ATOM 2223 N N . PRO B 1 19 ? 0.186 18.142 -19.058 1.00 58.80 17 PRO C N 1
ATOM 2224 C CA . PRO B 1 19 ? -1.220 17.980 -19.440 1.00 58.60 17 PRO C CA 1
ATOM 2225 C C . PRO B 1 19 ? -1.925 16.958 -18.553 1.00 57.81 17 PRO C C 1
ATOM 2226 O O . PRO B 1 19 ? -1.288 16.354 -17.676 1.00 58.05 17 PRO C O 1
ATOM 2228 N N . GLN B 1 20 ? -3.224 16.773 -18.776 1.00 56.51 18 GLN C N 1
ATOM 2229 C CA . GLN B 1 20 ? -3.989 15.779 -18.027 1.00 55.08 18 GLN C CA 1
ATOM 2230 C C . GLN B 1 20 ? -3.418 14.378 -18.242 1.00 53.53 18 GLN C C 1
ATOM 2231 O O . GLN B 1 20 ? -3.280 13.611 -17.284 1.00 53.78 18 GLN C O 1
ATOM 2233 N N . VAL B 1 21 ? -3.071 14.059 -19.492 1.00 51.46 19 VAL C N 1
ATOM 2234 C CA . VAL B 1 21 ? -2.573 12.722 -19.838 1.00 49.53 19 VAL C CA 1
ATOM 2235 C C . VAL B 1 21 ? -1.341 12.372 -19.008 1.00 47.47 19 VAL C C 1
ATOM 2236 O O . VAL B 1 21 ? -1.221 11.257 -18.490 1.00 47.08 19 VAL C O 1
ATOM 2238 N N . GLU B 1 22 ? -0.447 13.346 -18.858 1.00 45.93 20 GLU C N 1
ATOM 2239 C CA . GLU B 1 22 ? 0.738 13.199 -18.011 1.00 43.54 20 GLU C CA 1
ATOM 2240 C C . GLU B 1 22 ? 0.378 12.988 -16.539 1.00 42.28 20 GLU C C 1
ATOM 2241 O O . GLU B 1 22 ? 0.945 12.114 -15.872 1.00 41.44 20 GLU C O 1
ATOM 2243 N N . GLN B 1 23 ? -0.552 13.802 -16.029 1.00 41.87 21 GLN C N 1
ATOM 2244 C CA . GLN B 1 23 ? -0.948 13.732 -14.620 1.00 40.36 21 GLN C CA 1
ATOM 2245 C C . GLN B 1 23 ? -1.534 12.346 -14.323 1.00 38.92 21 GLN C C 1
ATOM 2246 O O . GLN B 1 23 ? -1.213 11.729 -13.306 1.00 38.46 21 GLN C O 1
ATOM 2248 N N . LEU B 1 24 ? -2.357 11.857 -15.248 1.00 36.77 22 LEU C N 1
ATOM 2249 C CA . LEU B 1 24 ? -2.965 10.531 -15.164 1.00 35.11 22 LEU C CA 1
ATOM 2250 C C . LEU B 1 24 ? -1.911 9.427 -15.085 1.00 34.06 22 LEU C C 1
ATOM 2251 O O . LEU B 1 24 ? -1.922 8.588 -14.179 1.00 32.16 22 LEU C O 1
ATOM 2256 N N . ALA B 1 25 ? -0.973 9.435 -16.023 1.00 32.70 23 ALA C N 1
ATOM 2257 C CA . ALA B 1 25 ? 0.036 8.387 -16.055 1.00 31.09 23 ALA C CA 1
ATOM 2258 C C . ALA B 1 25 ? 0.930 8.366 -14.804 1.00 29.95 23 ALA C C 1
ATOM 2259 O O . ALA B 1 25 ? 1.338 7.294 -14.342 1.00 30.38 23 ALA C O 1
ATOM 2261 N N . ARG B 1 26 ? 1.263 9.540 -14.276 1.00 28.94 24 ARG C N 1
ATOM 2262 C CA . ARG B 1 26 ? 2.116 9.603 -13.107 1.00 29.45 24 ARG C CA 1
ATOM 2263 C C . ARG B 1 26 ? 1.354 9.105 -11.895 1.00 28.15 24 ARG C C 1
ATOM 2264 O O . ARG B 1 26 ? 1.938 8.493 -11.009 1.00 27.11 24 ARG C O 1
ATOM 2266 N N . GLN B 1 27 ? 0.054 9.384 -11.857 1.00 28.01 25 GLN C N 1
ATOM 2267 C CA . GLN B 1 27 ? -0.811 8.884 -10.795 1.00 26.74 25 GLN C CA 1
ATOM 2268 C C . GLN B 1 27 ? -0.807 7.361 -10.810 1.00 25.11 25 GLN C C 1
ATOM 2269 O O . GLN B 1 27 ? -0.699 6.740 -9.778 1.00 24.85 25 GLN C O 1
ATOM 2275 N N . LYS B 1 28 ? -0.936 6.742 -11.974 1.00 25.19 26 LYS C N 1
ATOM 2276 C CA . LYS B 1 28 ? -0.951 5.278 -12.025 1.00 23.66 26 LYS C CA 1
ATOM 2277 C C . LYS B 1 28 ? 0.389 4.664 -11.614 1.00 22.26 26 LYS C C 1
ATOM 2278 O O . LYS B 1 28 ? 0.406 3.617 -10.985 1.00 22.40 26 LYS C O 1
ATOM 2284 N N . MET B 1 29 ? 1.515 5.303 -11.958 1.00 20.27 27 MET C N 1
ATOM 2285 C CA . MET B 1 29 ? 2.813 4.801 -11.475 1.00 21.30 27 MET C CA 1
ATOM 2286 C C . MET B 1 29 ? 2.931 4.962 -9.961 1.00 19.83 27 MET C C 1
ATOM 2287 O O . MET B 1 29 ? 3.418 4.056 -9.291 1.00 19.76 27 MET C O 1
ATOM 2292 N N . TRP B 1 30 ? 2.520 6.123 -9.432 1.00 20.53 28 TRP C N 1
ATOM 2293 C CA . TRP B 1 30 ? 2.531 6.342 -7.985 1.00 21.16 28 TRP C CA 1
ATOM 2294 C C . TRP B 1 30 ? 1.613 5.351 -7.273 1.00 21.19 28 TRP C C 1
ATOM 2295 O O . TRP B 1 30 ? 1.986 4.822 -6.207 1.00 22.05 28 TRP C O 1
ATOM 2306 N N . ASN B 1 31 ? 0.463 5.024 -7.874 1.00 20.66 29 ASN C N 1
ATOM 2307 C CA . ASN B 1 31 ? -0.455 4.087 -7.213 1.00 22.35 29 ASN C CA 1
ATOM 2308 C C . ASN B 1 31 ? 0.219 2.721 -6.939 1.00 22.29 29 ASN C C 1
ATOM 2309 O O . ASN B 1 31 ? -0.071 2.066 -5.933 1.00 26.07 29 ASN C O 1
ATOM 2314 N N . LEU B 1 32 ? 1.113 2.294 -7.828 1.00 19.47 30 LEU C N 1
ATOM 2315 C CA . LEU B 1 32 ? 1.920 1.078 -7.591 1.00 19.71 30 LEU C CA 1
ATOM 2316 C C . LEU B 1 32 ? 3.098 1.295 -6.641 1.00 19.17 30 LEU C C 1
ATOM 2317 O O . LEU B 1 32 ? 3.393 0.455 -5.762 1.00 20.54 30 LEU C O 1
ATOM 2322 N N . ALA B 1 33 ? 3.769 2.432 -6.768 1.00 18.49 31 ALA C N 1
ATOM 2323 C CA . ALA B 1 33 ? 4.917 2.705 -5.915 1.00 18.43 31 ALA C CA 1
ATOM 2324 C C . ALA B 1 33 ? 4.541 2.835 -4.446 1.00 19.44 31 ALA C C 1
ATOM 2325 O O . ALA B 1 33 ? 5.364 2.549 -3.570 1.00 18.46 31 ALA C O 1
ATOM 2327 N N . GLU B 1 34 ? 3.311 3.246 -4.169 1.00 19.16 32 GLU C N 1
ATOM 2328 C CA . GLU B 1 34 ? 2.846 3.453 -2.789 1.00 22.03 32 GLU C CA 1
ATOM 2329 C C . GLU B 1 34 ? 2.830 2.159 -1.946 1.00 21.89 32 GLU C C 1
ATOM 2330 O O . GLU B 1 34 ? 2.789 2.222 -0.725 1.00 22.41 32 GLU C O 1
ATOM 2336 N N . ARG B 1 35 ? 2.901 0.989 -2.585 1.00 20.85 33 ARG C N 1
ATOM 2337 C CA . ARG B 1 35 ? 3.148 -0.257 -1.843 1.00 20.67 33 ARG C CA 1
ATOM 2338 C C . ARG B 1 35 ? 4.475 -0.206 -1.085 1.00 19.57 33 ARG C C 1
ATOM 2339 O O . ARG B 1 35 ? 4.593 -0.742 0.040 1.00 21.48 33 ARG C O 1
ATOM 2347 N N . PHE B 1 36 ? 5.486 0.413 -1.692 1.00 19.71 34 PHE C N 1
ATOM 2348 C CA . PHE B 1 36 ? 6.862 0.334 -1.210 1.00 18.98 34 PHE C CA 1
ATOM 2349 C C . PHE B 1 36 ? 7.297 1.656 -0.576 1.00 19.99 34 PHE C C 1
ATOM 2350 O O . PHE B 1 36 ? 8.365 1.719 0.047 1.00 19.31 34 PHE C O 1
ATOM 2358 N N . VAL B 1 37 ? 6.517 2.725 -0.756 1.00 18.68 35 VAL C N 1
ATOM 2359 C CA . VAL B 1 37 ? 6.957 4.077 -0.394 1.00 19.01 35 VAL C CA 1
ATOM 2360 C C . VAL B 1 37 ? 5.875 4.707 0.481 1.00 20.05 35 VAL C C 1
ATOM 2361 O O . VAL B 1 37 ? 4.713 4.748 0.088 1.00 21.50 35 VAL C O 1
ATOM 2365 N N . ALA B 1 38 ? 6.218 5.190 1.676 1.00 22.65 36 ALA C N 1
ATOM 2366 C CA . ALA B 1 38 ? 5.154 5.594 2.613 1.00 24.04 36 ALA C CA 1
ATOM 2367 C C . ALA B 1 38 ? 4.245 6.745 2.121 1.00 30.27 36 ALA C C 1
ATOM 2368 O O . ALA B 1 38 ? 3.065 6.845 2.501 1.00 34.91 36 ALA C O 1
ATOM 2370 N N . GLY B 1 39 ? 4.784 7.578 1.257 1.00 25.90 37 GLY C N 1
ATOM 2371 C CA . GLY B 1 39 ? 4.171 8.826 0.872 1.00 24.38 37 GLY C CA 1
ATOM 2372 C C . GLY B 1 39 ? 5.304 9.774 0.508 1.00 23.37 37 GLY C C 1
ATOM 2373 O O . GLY B 1 39 ? 6.485 9.382 0.432 1.00 20.99 37 GLY C O 1
ATOM 2374 N N . GLU B 1 40 ? 4.961 11.028 0.260 1.00 24.85 38 GLU C N 1
ATOM 2375 C CA . GLU B 1 40 ? 5.960 11.957 -0.241 1.00 27.58 38 GLU C CA 1
ATOM 2376 C C . GLU B 1 40 ? 6.406 12.980 0.794 1.00 27.13 38 GLU C C 1
ATOM 2377 O O . GLU B 1 40 ? 7.249 13.811 0.498 1.00 28.00 38 GLU C O 1
ATOM 2383 N N . SER B 1 41 ? 5.921 12.857 2.036 1.00 24.81 39 SER C N 1
ATOM 2384 C CA . SER B 1 41 ? 6.195 13.876 3.042 1.00 24.08 39 SER C CA 1
ATOM 2385 C C . SER B 1 41 ? 6.711 13.307 4.352 1.00 22.69 39 SER C C 1
ATOM 2386 O O . SER B 1 41 ? 6.514 12.124 4.669 1.00 22.99 39 SER C O 1
ATOM 2389 N N . ILE B 1 42 ? 7.376 14.155 5.128 1.00 23.69 40 ILE C N 1
ATOM 2390 C CA . ILE B 1 42 ? 7.724 13.791 6.507 1.00 23.53 40 ILE C CA 1
ATOM 2391 C C . ILE B 1 42 ? 6.494 13.303 7.265 1.00 22.76 40 ILE C C 1
ATOM 2392 O O . ILE B 1 42 ? 6.544 12.283 7.960 1.00 23.68 40 ILE C O 1
ATOM 2397 N N . GLU B 1 43 ? 5.383 14.015 7.130 1.00 23.31 41 GLU C N 1
ATOM 2398 C CA . GLU B 1 43 ? 4.167 13.638 7.839 1.00 23.86 41 GLU C CA 1
ATOM 2399 C C . GLU B 1 43 ? 3.695 12.230 7.473 1.00 22.43 41 GLU C C 1
ATOM 2400 O O . GLU B 1 43 ? 3.312 11.464 8.352 1.00 23.48 41 GLU C O 1
ATOM 2402 N N . SER B 1 44 ? 3.714 11.878 6.188 1.00 22.26 42 SER C N 1
ATOM 2403 C CA . SER B 1 44 ? 3.257 10.541 5.786 1.00 22.12 42 SER C CA 1
ATOM 2404 C C . SER B 1 44 ? 4.194 9.458 6.332 1.00 19.95 42 SER C C 1
ATOM 2405 O O . SER B 1 44 ? 3.756 8.334 6.668 1.00 20.65 42 SER C O 1
ATOM 2408 N N . ALA B 1 45 ? 5.478 9.777 6.433 1.00 19.14 43 ALA C N 1
ATOM 2409 C CA . ALA B 1 45 ? 6.461 8.809 6.960 1.00 19.01 43 ALA C CA 1
ATOM 2410 C C . ALA B 1 45 ? 6.255 8.553 8.454 1.00 20.18 43 ALA C C 1
ATOM 2411 O O . ALA B 1 45 ? 6.257 7.399 8.910 1.00 20.19 43 ALA C O 1
ATOM 2413 N N . ILE B 1 46 ? 6.094 9.631 9.218 1.00 21.34 44 ILE C N 1
ATOM 2414 C CA A ILE B 1 46 ? 5.823 9.538 10.647 0.43 23.07 44 ILE C CA 1
ATOM 2415 C CA B ILE B 1 46 ? 5.852 9.505 10.640 0.57 22.97 44 ILE C CA 1
ATOM 2416 C C . ILE B 1 46 ? 4.549 8.741 10.895 1.00 22.27 44 ILE C C 1
ATOM 2417 O O . ILE B 1 46 ? 4.497 7.879 11.776 1.00 21.65 44 ILE C O 1
ATOM 2426 N N . GLN B 1 47 ? 3.508 9.029 10.123 1.00 23.44 45 GLN C N 1
ATOM 2427 C CA . GLN B 1 47 ? 2.265 8.275 10.245 1.00 23.52 45 GLN C CA 1
ATOM 2428 C C . GLN B 1 47 ? 2.474 6.780 10.009 1.00 22.71 45 GLN C C 1
ATOM 2429 O O . GLN B 1 47 ? 1.894 5.957 10.736 1.00 23.57 45 GLN C O 1
ATOM 2435 N N . ALA B 1 48 ? 3.285 6.421 9.013 1.00 22.20 46 ALA C N 1
ATOM 2436 C CA . ALA B 1 48 ? 3.564 5.015 8.750 1.00 21.45 46 ALA C CA 1
ATOM 2437 C C . ALA B 1 48 ? 4.363 4.352 9.892 1.00 20.17 46 ALA C C 1
ATOM 2438 O O . ALA B 1 48 ? 4.121 3.184 10.228 1.00 21.61 46 ALA C O 1
ATOM 2440 N N . VAL B 1 49 ? 5.281 5.092 10.511 1.00 20.27 47 VAL C N 1
ATOM 2441 C CA . VAL B 1 49 ? 5.996 4.571 11.692 1.00 19.93 47 VAL C CA 1
ATOM 2442 C C . VAL B 1 49 ? 5.000 4.296 12.810 1.00 21.54 47 VAL C C 1
ATOM 2443 O O . VAL B 1 49 ? 5.057 3.261 13.485 1.00 22.78 47 VAL C O 1
ATOM 2447 N N . GLN B 1 50 ? 4.063 5.210 13.003 1.00 22.99 48 GLN C N 1
ATOM 2448 C CA . GLN B 1 50 ? 3.127 5.030 14.102 1.00 27.03 48 GLN C CA 1
ATOM 2449 C C . GLN B 1 50 ? 2.222 3.827 13.834 1.00 26.84 48 GLN C C 1
ATOM 2450 O O . GLN B 1 50 ? 1.845 3.097 14.761 1.00 27.11 48 GLN C O 1
ATOM 2456 N N . ALA B 1 51 ? 1.908 3.581 12.564 1.00 25.17 49 ALA C N 1
ATOM 2457 C CA . ALA B 1 51 ? 1.053 2.429 12.239 1.00 25.75 49 ALA C CA 1
ATOM 2458 C C . ALA B 1 51 ? 1.820 1.126 12.500 1.00 25.11 49 ALA C C 1
ATOM 2459 O O . ALA B 1 51 ? 1.240 0.162 13.011 1.00 28.09 49 ALA C O 1
ATOM 2461 N N . LEU B 1 52 ? 3.120 1.091 12.177 1.00 23.83 50 LEU C N 1
ATOM 2462 C CA . LEU B 1 52 ? 3.917 -0.110 12.450 1.00 24.48 50 LEU C CA 1
ATOM 2463 C C . LEU B 1 52 ? 4.006 -0.397 13.947 1.00 27.53 50 LEU C C 1
ATOM 2464 O O . LEU B 1 52 ? 3.929 -1.545 14.396 1.00 27.06 50 LEU C O 1
ATOM 2469 N N . GLU B 1 53 ? 4.157 0.658 14.719 1.00 27.01 51 GLU C N 1
ATOM 2470 C CA . GLU B 1 53 ? 4.251 0.497 16.156 1.00 30.17 51 GLU C CA 1
ATOM 2471 C C . GLU B 1 53 ? 3.011 -0.205 16.768 1.00 30.51 51 GLU C C 1
ATOM 2472 O O . GLU B 1 53 ? 3.162 -0.934 17.774 1.00 32.33 51 GLU C O 1
ATOM 2478 N N . ARG B 1 54 ? 1.842 -0.084 16.112 1.00 31.95 52 ARG C N 1
ATOM 2479 C CA . ARG B 1 54 ? 0.612 -0.753 16.573 1.00 32.46 52 ARG C CA 1
ATOM 2480 C C . ARG B 1 54 ? 0.711 -2.278 16.495 1.00 32.53 52 ARG C C 1
ATOM 2481 O O . ARG B 1 54 ? 0.048 -2.988 17.261 1.00 33.94 52 ARG C O 1
ATOM 2483 N N . ASP B 1 55 ? 1.537 -2.786 15.589 1.00 30.57 53 ASP C N 1
ATOM 2484 C CA . ASP B 1 55 ? 1.739 -4.231 15.493 1.00 30.36 53 ASP C CA 1
ATOM 2485 C C . ASP B 1 55 ? 3.034 -4.626 16.185 1.00 26.48 53 ASP C C 1
ATOM 2486 O O . ASP B 1 55 ? 3.491 -5.775 16.065 1.00 29.22 53 ASP C O 1
ATOM 2491 N N . GLY B 1 56 ? 3.614 -3.706 16.955 1.00 24.54 54 GLY C N 1
ATOM 2492 C CA . GLY B 1 56 ? 4.836 -4.031 17.687 1.00 22.01 54 GLY C CA 1
ATOM 2493 C C . GLY B 1 56 ? 6.117 -3.981 16.851 1.00 18.44 54 GLY C C 1
ATOM 2494 O O . GLY B 1 56 ? 7.119 -4.559 17.213 1.00 18.81 54 GLY C O 1
ATOM 2495 N N . ILE B 1 57 ? 6.076 -3.301 15.712 1.00 19.35 55 ILE C N 1
ATOM 2496 C CA . ILE B 1 57 ? 7.185 -3.236 14.762 1.00 18.31 55 ILE C CA 1
ATOM 2497 C C . ILE B 1 57 ? 7.825 -1.846 14.823 1.00 16.23 55 ILE C C 1
ATOM 2498 O O . ILE B 1 57 ? 7.118 -0.829 14.859 1.00 18.15 55 ILE C O 1
ATOM 2503 N N . ALA B 1 58 ? 9.153 -1.799 14.879 1.00 15.46 56 ALA C N 1
ATOM 2504 C CA . ALA B 1 58 ? 9.857 -0.527 14.869 1.00 14.75 56 ALA C CA 1
ATOM 2505 C C . ALA B 1 58 ? 10.089 0.031 13.465 1.00 15.62 56 ALA C C 1
ATOM 2506 O O . ALA B 1 58 ? 9.949 -0.693 12.463 1.00 15.88 56 ALA C O 1
ATOM 2508 N N . GLY B 1 59 ? 10.486 1.311 13.366 1.00 16.12 57 GLY C N 1
ATOM 2509 C CA . GLY B 1 59 ? 10.698 1.922 12.059 1.00 15.50 57 GLY C CA 1
ATOM 2510 C C . GLY B 1 59 ? 12.127 2.372 11.840 1.00 16.17 57 GLY C C 1
ATOM 2511 O O . GLY B 1 59 ? 12.902 2.619 12.781 1.00 16.96 57 GLY C O 1
ATOM 2512 N N . ASN B 1 60 ? 12.471 2.484 10.571 1.00 15.26 58 ASN C N 1
ATOM 2513 C CA . ASN B 1 60 ? 13.793 2.891 10.114 1.00 15.24 58 ASN C CA 1
ATOM 2514 C C . ASN B 1 60 ? 13.593 3.806 8.928 1.00 14.86 58 ASN C C 1
ATOM 2515 O O . ASN B 1 60 ? 13.306 3.334 7.813 1.00 16.71 58 ASN C O 1
ATOM 2520 N N . LEU B 1 61 ? 13.624 5.113 9.160 1.00 15.77 59 LEU C N 1
ATOM 2521 C CA . LEU B 1 61 ? 13.183 6.083 8.155 1.00 16.49 59 LEU C CA 1
ATOM 2522 C C . LEU B 1 61 ? 14.262 6.380 7.135 1.00 17.03 59 LEU C C 1
ATOM 2523 O O . LEU B 1 61 ? 15.457 6.493 7.468 1.00 18.30 59 LEU C O 1
ATOM 2528 N N . ASP B 1 62 ? 13.848 6.604 5.896 1.00 16.57 60 ASP C N 1
ATOM 2529 C CA . ASP B 1 62 ? 14.805 6.982 4.850 1.00 17.24 60 ASP C CA 1
ATOM 2530 C C . ASP B 1 62 ? 14.166 7.988 3.906 1.00 17.71 60 ASP C C 1
ATOM 2531 O O . ASP B 1 62 ? 13.076 7.744 3.396 1.00 17.86 60 ASP C O 1
ATOM 2536 N N . LEU B 1 63 ? 14.837 9.111 3.687 1.00 18.06 61 LEU C N 1
ATOM 2537 C CA . LEU B 1 63 ? 14.459 10.068 2.639 1.00 18.95 61 LEU C CA 1
ATOM 2538 C C . LEU B 1 63 ? 15.056 9.583 1.320 1.00 19.94 61 LEU C C 1
ATOM 2539 O O . LEU B 1 63 ? 16.275 9.370 1.217 1.00 20.96 61 LEU C O 1
ATOM 2544 N N . LEU B 1 64 ? 14.207 9.388 0.304 1.00 19.52 62 LEU C N 1
ATOM 2545 C CA . LEU B 1 64 ? 14.623 8.813 -0.975 1.00 20.52 62 LEU C CA 1
ATOM 2546 C C . LEU B 1 64 ? 15.426 9.772 -1.812 1.00 21.62 62 LEU C C 1
ATOM 2547 O O . LEU B 1 64 ? 15.181 10.977 -1.809 1.00 23.26 62 LEU C O 1
ATOM 2552 N N . GLY B 1 65 ? 16.394 9.207 -2.540 1.00 21.50 63 GLY C N 1
ATOM 2553 C CA . GLY B 1 65 ? 17.263 9.985 -3.408 1.00 23.60 63 GLY C CA 1
ATOM 2554 C C . GLY B 1 65 ? 18.722 9.553 -3.249 1.00 23.93 63 GLY C C 1
ATOM 2555 O O . GLY B 1 65 ? 19.154 9.116 -2.191 1.00 24.90 63 GLY C O 1
ATOM 2556 N N . GLU B 1 66 ? 19.486 9.645 -4.338 1.00 23.25 64 GLU C N 1
ATOM 2557 C CA . GLU B 1 66 ? 20.838 9.090 -4.366 1.00 23.18 64 GLU C CA 1
ATOM 2558 C C . GLU B 1 66 ? 21.664 9.658 -5.517 1.00 26.02 64 GLU C C 1
ATOM 2559 O O . GLU B 1 66 ? 21.089 10.186 -6.467 1.00 29.37 64 GLU C O 1
ATOM 2565 N N . PHE B 1 67 ? 22.988 9.547 -5.389 1.00 26.11 65 PHE C N 1
ATOM 2566 C CA . PHE B 1 67 ? 23.911 9.956 -6.482 1.00 29.06 65 PHE C CA 1
ATOM 2567 C C . PHE B 1 67 ? 23.594 11.369 -6.920 1.00 30.73 65 PHE C C 1
ATOM 2568 O O . PHE B 1 67 ? 23.493 11.691 -8.116 1.00 32.68 65 PHE C O 1
ATOM 2576 N N . ILE B 1 68 ? 23.479 12.236 -5.928 1.00 32.82 66 ILE C N 1
ATOM 2577 C CA . ILE B 1 68 ? 23.067 13.608 -6.133 1.00 35.15 66 ILE C CA 1
ATOM 2578 C C . ILE B 1 68 ? 24.194 14.441 -6.708 1.00 36.47 66 ILE C C 1
ATOM 2579 O O . ILE B 1 68 ? 25.287 14.538 -6.115 1.00 34.48 66 ILE C O 1
ATOM 2584 N N . ASP B 1 69 ? 23.879 15.082 -7.837 1.00 38.88 67 ASP C N 1
ATOM 2585 C CA . ASP B 1 69 ? 24.824 15.737 -8.695 1.00 40.26 67 ASP C CA 1
ATOM 2586 C C . ASP B 1 69 ? 25.476 16.975 -8.098 1.00 40.50 67 ASP C C 1
ATOM 2587 O O . ASP B 1 69 ? 26.715 17.091 -8.064 1.00 43.04 67 ASP C O 1
ATOM 2589 N N . SER B 1 70 ? 24.642 17.924 -7.706 1.00 39.35 68 SER C N 1
ATOM 2590 C CA . SER B 1 70 ? 25.065 19.252 -7.295 1.00 39.02 68 SER C CA 1
ATOM 2591 C C . SER B 1 70 ? 25.439 19.325 -5.811 1.00 38.21 68 SER C C 1
ATOM 2592 O O . SER B 1 70 ? 24.720 18.790 -4.956 1.00 38.15 68 SER C O 1
ATOM 2595 N N . PRO B 1 71 ? 26.563 19.960 -5.475 1.00 39.33 69 PRO C N 1
ATOM 2596 C CA . PRO B 1 71 ? 26.908 20.119 -4.054 1.00 39.40 69 PRO C CA 1
ATOM 2597 C C . PRO B 1 71 ? 25.818 20.843 -3.279 1.00 39.15 69 PRO C C 1
ATOM 2598 O O . PRO B 1 71 ? 25.487 20.402 -2.167 1.00 39.25 69 PRO C O 1
ATOM 2602 N N . ALA B 1 72 ? 25.231 21.901 -3.836 1.00 38.80 70 ALA C N 1
ATOM 2603 C CA . ALA B 1 72 ? 24.168 22.608 -3.101 1.00 38.66 70 ALA C CA 1
ATOM 2604 C C . ALA B 1 72 ? 22.972 21.706 -2.820 1.00 37.54 70 ALA C C 1
ATOM 2605 O O . ALA B 1 72 ? 22.372 21.766 -1.732 1.00 36.68 70 ALA C O 1
ATOM 2607 N N . LYS B 1 73 ? 22.624 20.857 -3.779 1.00 35.98 71 LYS C N 1
ATOM 2608 C CA . LYS B 1 73 ? 21.478 19.960 -3.612 1.00 36.77 71 LYS C CA 1
ATOM 2609 C C . LYS B 1 73 ? 21.815 18.841 -2.633 1.00 35.08 71 LYS C C 1
ATOM 2610 O O . LYS B 1 73 ? 20.925 18.360 -1.898 1.00 34.60 71 LYS C O 1
ATOM 2615 N N . CYS B 1 74 ? 23.093 18.466 -2.535 1.00 34.69 72 CYS C N 1
ATOM 2616 C CA . CYS B 1 74 ? 23.520 17.477 -1.522 1.00 34.11 72 CYS C CA 1
ATOM 2617 C C . CYS B 1 74 ? 23.329 17.991 -0.097 1.00 31.53 72 CYS C C 1
ATOM 2618 O O . CYS B 1 74 ? 22.877 17.259 0.817 1.00 31.58 72 CYS C O 1
ATOM 2621 N N . THR B 1 75 ? 23.677 19.254 0.104 1.00 32.81 73 THR C N 1
ATOM 2622 C CA . THR B 1 75 ? 23.530 19.855 1.432 1.00 32.68 73 THR C CA 1
ATOM 2623 C C . THR B 1 75 ? 22.069 20.143 1.723 1.00 33.62 73 THR C C 1
ATOM 2624 O O . THR B 1 75 ? 21.633 19.994 2.859 1.00 34.69 73 THR C O 1
ATOM 2628 N N . GLU B 1 76 ? 21.286 20.449 0.684 1.00 34.45 74 GLU C N 1
ATOM 2629 C CA . GLU B 1 76 ? 19.834 20.587 0.854 1.00 33.83 74 GLU C CA 1
ATOM 2630 C C . GLU B 1 76 ? 19.264 19.268 1.324 1.00 31.74 74 GLU C C 1
ATOM 2631 O O . GLU B 1 76 ? 18.397 19.245 2.201 1.00 31.93 74 GLU C O 1
ATOM 2637 N N . PHE B 1 77 ? 19.786 18.169 0.796 1.00 29.36 75 PHE C N 1
ATOM 2638 C CA . PHE B 1 77 ? 19.329 16.836 1.137 1.00 27.65 75 PHE C CA 1
ATOM 2639 C C . PHE B 1 77 ? 19.624 16.579 2.615 1.00 26.77 75 PHE C C 1
ATOM 2640 O O . PHE B 1 77 ? 18.733 16.169 3.376 1.00 26.60 75 PHE C O 1
ATOM 2648 N N . ALA B 1 78 ? 20.861 16.838 3.035 1.00 27.74 76 ALA C N 1
ATOM 2649 C CA . ALA B 1 78 ? 21.231 16.690 4.454 1.00 26.96 76 ALA C CA 1
ATOM 2650 C C . ALA B 1 78 ? 20.364 17.540 5.371 1.00 28.12 76 ALA C C 1
ATOM 2651 O O . ALA B 1 78 ? 19.914 17.040 6.416 1.00 28.38 76 ALA C O 1
ATOM 2653 N N . ASP B 1 79 ? 20.079 18.780 4.978 1.00 28.92 77 ASP C N 1
ATOM 2654 C CA . ASP B 1 79 ? 19.172 19.645 5.757 1.00 30.35 77 ASP C CA 1
ATOM 2655 C C . ASP B 1 79 ? 17.802 18.980 5.904 1.00 29.10 77 ASP C C 1
ATOM 2656 O O . ASP B 1 79 ? 17.205 19.008 6.989 1.00 29.95 77 ASP C O 1
ATOM 2661 N N . ASP B 1 80 ? 17.311 18.358 4.837 1.00 27.32 78 ASP C N 1
ATOM 2662 C CA . ASP B 1 80 ? 16.008 17.704 4.846 1.00 26.27 78 ASP C CA 1
ATOM 2663 C C . ASP B 1 80 ? 16.012 16.480 5.763 1.00 26.29 78 ASP C C 1
ATOM 2664 O O . ASP B 1 80 ? 15.004 16.163 6.431 1.00 25.53 78 ASP C O 1
ATOM 2669 N N . VAL B 1 81 ? 17.150 15.799 5.841 1.00 24.56 79 VAL C N 1
ATOM 2670 C CA . VAL B 1 81 ? 17.256 14.680 6.788 1.00 23.68 79 VAL C CA 1
ATOM 2671 C C . VAL B 1 81 ? 17.244 15.173 8.227 1.00 22.76 79 VAL C C 1
ATOM 2672 O O . VAL B 1 81 ? 16.617 14.552 9.099 1.00 23.04 79 VAL C O 1
ATOM 2676 N N . ILE B 1 82 ? 17.909 16.296 8.485 1.00 23.40 80 ILE C N 1
ATOM 2677 C CA . ILE B 1 82 ? 17.840 16.916 9.806 1.00 24.48 80 ILE C CA 1
ATOM 2678 C C . ILE B 1 82 ? 16.402 17.322 10.131 1.00 25.00 80 ILE C C 1
ATOM 2679 O O . ILE B 1 82 ? 15.966 17.116 11.286 1.00 24.78 80 ILE C O 1
ATOM 2684 N N . LYS B 1 83 ? 15.641 17.848 9.165 1.00 24.62 81 LYS C N 1
ATOM 2685 C CA . LYS B 1 83 ? 14.218 18.186 9.416 1.00 23.31 81 LYS C CA 1
ATOM 2686 C C . LYS B 1 83 ? 13.415 16.942 9.793 1.00 22.57 81 LYS C C 1
ATOM 2687 O O . LYS B 1 83 ? 12.539 16.986 10.644 1.00 23.54 81 LYS C O 1
ATOM 2690 N N . LEU B 1 84 ? 13.677 15.836 9.114 1.00 21.71 82 LEU C N 1
ATOM 2691 C CA . LEU B 1 84 ? 13.044 14.560 9.435 1.00 21.11 82 LEU C CA 1
ATOM 2692 C C . LEU B 1 84 ? 13.346 14.138 10.864 1.00 20.93 82 LEU C C 1
ATOM 2693 O O . LEU B 1 84 ? 12.434 13.798 11.631 1.00 22.21 82 LEU C O 1
ATOM 2698 N N . ILE B 1 85 ? 14.616 14.179 11.241 1.00 19.78 83 ILE C N 1
ATOM 2699 C CA . ILE B 1 85 ? 15.043 13.834 12.604 1.00 19.87 83 ILE C CA 1
ATOM 2700 C C . ILE B 1 85 ? 14.338 14.692 13.655 1.00 21.77 83 ILE C C 1
ATOM 2701 O O . ILE B 1 85 ? 13.879 14.180 14.694 1.00 20.78 83 ILE C O 1
ATOM 2706 N N . GLU B 1 86 ? 14.256 15.998 13.398 1.00 21.64 84 GLU C N 1
ATOM 2707 C CA . GLU B 1 86 ? 13.580 16.899 14.316 1.00 23.58 84 GLU C CA 1
ATOM 2708 C C . GLU B 1 86 ? 12.102 16.536 14.408 1.00 22.83 84 GLU C C 1
ATOM 2709 O O . GLU B 1 86 ? 11.558 16.511 15.492 1.00 23.17 84 GLU C O 1
ATOM 2715 N N . ALA B 1 87 ? 11.450 16.280 13.284 1.00 21.68 85 ALA C N 1
ATOM 2716 C CA . ALA B 1 87 ? 10.044 15.933 13.278 1.00 23.56 85 ALA C CA 1
ATOM 2717 C C . ALA B 1 87 ? 9.772 14.583 13.991 1.00 21.54 85 ALA C C 1
ATOM 2718 O O . ALA B 1 87 ? 8.803 14.442 14.769 1.00 23.64 85 ALA C O 1
ATOM 2720 N N . ALA B 1 88 ? 10.630 13.583 13.764 1.00 22.18 86 ALA C N 1
ATOM 2721 C CA . ALA B 1 88 ? 10.468 12.292 14.473 1.00 21.19 86 ALA C CA 1
ATOM 2722 C C . ALA B 1 88 ? 10.554 12.507 15.987 1.00 20.40 86 ALA C C 1
ATOM 2723 O O . ALA B 1 88 ? 9.684 12.074 16.735 1.00 22.18 86 ALA C O 1
ATOM 2725 N N . HIS B 1 89 ? 11.613 13.182 16.415 1.00 20.46 87 HIS C N 1
ATOM 2726 C CA . HIS B 1 89 ? 11.770 13.443 17.843 1.00 19.10 87 HIS C CA 1
ATOM 2727 C C . HIS B 1 89 ? 10.574 14.200 18.422 1.00 21.79 87 HIS C C 1
ATOM 2728 O O . HIS B 1 89 ? 10.066 13.841 19.501 1.00 22.42 87 HIS C O 1
ATOM 2735 N N . ALA B 1 90 ? 10.080 15.225 17.734 1.00 22.36 88 ALA C N 1
ATOM 2736 C CA . ALA B 1 90 ? 8.952 15.982 18.263 1.00 25.36 88 ALA C CA 1
ATOM 2737 C C . ALA B 1 90 ? 7.680 15.170 18.403 1.00 26.77 88 ALA C C 1
ATOM 2738 O O . ALA B 1 90 ? 6.819 15.510 19.240 1.00 27.99 88 ALA C O 1
ATOM 2740 N N . ALA B 1 91 ? 7.545 14.123 17.588 1.00 25.40 89 ALA C N 1
ATOM 2741 C CA . ALA B 1 91 ? 6.390 13.236 17.669 1.00 26.58 89 ALA C CA 1
ATOM 2742 C C . ALA B 1 91 ? 6.625 12.100 18.665 1.00 26.05 89 ALA C C 1
ATOM 2743 O O . ALA B 1 91 ? 5.768 11.233 18.859 1.00 29.20 89 ALA C O 1
ATOM 2745 N N . GLY B 1 92 ? 7.804 12.086 19.290 1.00 26.87 90 GLY C N 1
ATOM 2746 C CA . GLY B 1 92 ? 8.095 11.073 20.297 1.00 26.87 90 GLY C CA 1
ATOM 2747 C C . GLY B 1 92 ? 8.694 9.790 19.763 1.00 28.33 90 GLY C C 1
ATOM 2748 O O . GLY B 1 92 ? 8.713 8.771 20.426 1.00 29.74 90 GLY C O 1
ATOM 2749 N N . ILE B 1 93 ? 9.226 9.871 18.553 1.00 24.16 91 ILE C N 1
ATOM 2750 C CA . ILE B 1 93 ? 9.879 8.734 17.929 1.00 23.58 91 ILE C CA 1
ATOM 2751 C C . ILE B 1 93 ? 11.385 8.919 18.067 1.00 25.15 91 ILE C C 1
ATOM 2752 O O . ILE B 1 93 ? 11.946 9.955 17.648 1.00 27.18 91 ILE C O 1
ATOM 2757 N N . LYS B 1 94 ? 12.065 7.949 18.667 1.00 23.38 92 LYS C N 1
ATOM 2758 C CA . LYS B 1 94 ? 13.535 7.964 18.702 1.00 23.57 92 LYS C CA 1
ATOM 2759 C C . LYS B 1 94 ? 13.999 7.895 17.258 1.00 23.06 92 LYS C C 1
ATOM 2760 O O . LYS B 1 94 ? 13.661 6.962 16.537 1.00 23.79 92 LYS C O 1
ATOM 2764 N N . PRO B 1 95 ? 14.822 8.848 16.822 1.00 22.03 93 PRO C N 1
ATOM 2765 C CA . PRO B 1 95 ? 15.168 8.838 15.394 1.00 20.28 93 PRO C CA 1
ATOM 2766 C C . PRO B 1 95 ? 16.066 7.659 15.034 1.00 19.94 93 PRO C C 1
ATOM 2767 O O . PRO B 1 95 ? 17.126 7.469 15.622 1.00 23.35 93 PRO C O 1
ATOM 2771 N N . TYR B 1 96 ? 15.591 6.817 14.132 1.00 17.59 94 TYR C N 1
ATOM 2772 C CA . TYR B 1 96 ? 16.412 5.769 13.537 1.00 16.48 94 TYR C CA 1
ATOM 2773 C C . TYR B 1 96 ? 16.250 5.997 12.028 1.00 15.13 94 TYR C C 1
ATOM 2774 O O . TYR B 1 96 ? 15.164 5.852 11.493 1.00 16.51 94 TYR C O 1
ATOM 2783 N N . VAL B 1 97 ? 17.331 6.449 11.404 1.00 16.41 95 VAL C N 1
ATOM 2784 C CA . VAL B 1 97 ? 17.301 6.868 10.016 1.00 16.73 95 VAL C CA 1
ATOM 2785 C C . VAL B 1 97 ? 18.458 6.205 9.244 1.00 17.22 95 VAL C C 1
ATOM 2786 O O . VAL B 1 97 ? 19.587 6.112 9.744 1.00 18.52 95 VAL C O 1
ATOM 2790 N N . SER B 1 98 ? 18.161 5.731 8.020 1.00 17.07 96 SER C N 1
ATOM 2791 C CA . SER B 1 98 ? 19.177 5.228 7.055 1.00 16.62 96 SER C CA 1
ATOM 2792 C C . SER B 1 98 ? 19.423 6.281 6.003 1.00 15.62 96 SER C C 1
ATOM 2793 O O . SER B 1 98 ? 18.470 6.832 5.431 1.00 17.05 96 SER C O 1
ATOM 2796 N N . ILE B 1 99 ? 20.704 6.552 5.762 1.00 17.00 97 ILE C N 1
ATOM 2797 C CA . ILE B 1 99 ? 21.092 7.461 4.684 1.00 18.85 97 ILE C CA 1
ATOM 2798 C C . ILE B 1 99 ? 22.047 6.755 3.731 1.00 20.12 97 ILE C C 1
ATOM 2799 O O . ILE B 1 99 ? 22.830 5.868 4.094 1.00 19.48 97 ILE C O 1
ATOM 2804 N N . LYS B 1 100 ? 21.972 7.206 2.486 1.00 19.74 98 LYS C N 1
ATOM 2805 C CA . LYS B 1 100 ? 22.932 6.834 1.427 1.00 21.51 98 LYS C CA 1
ATOM 2806 C C . LYS B 1 100 ? 23.917 7.997 1.329 1.00 23.71 98 LYS C C 1
ATOM 2807 O O . LYS B 1 100 ? 23.544 9.148 1.085 1.00 24.75 98 LYS C O 1
ATOM 2813 N N . LEU B 1 101 ? 25.183 7.717 1.571 1.00 23.94 99 LEU C N 1
ATOM 2814 C CA . LEU B 1 101 ? 26.136 8.816 1.570 1.00 24.98 99 LEU C CA 1
ATOM 2815 C C . LEU B 1 101 ? 26.274 9.534 0.213 1.00 26.27 99 LEU C C 1
ATOM 2816 O O . LEU B 1 101 ? 26.710 10.696 0.191 1.00 27.75 99 LEU C O 1
ATOM 2821 N N . SER B 1 102 ? 25.887 8.885 -0.888 1.00 26.99 100 SER C N 1
ATOM 2822 C CA . SER B 1 102 ? 25.884 9.569 -2.189 1.00 26.98 100 SER C CA 1
ATOM 2823 C C . SER B 1 102 ? 24.818 10.676 -2.290 1.00 28.09 100 SER C C 1
ATOM 2824 O O . SER B 1 102 ? 24.846 11.517 -3.178 1.00 29.88 100 SER C O 1
ATOM 2827 N N . SER B 1 103 ? 23.873 10.691 -1.341 1.00 26.70 101 SER C N 1
ATOM 2828 C CA . SER B 1 103 ? 22.828 11.698 -1.364 1.00 27.06 101 SER C CA 1
ATOM 2829 C C . SER B 1 103 ? 23.251 12.986 -0.670 1.00 27.98 101 SER C C 1
ATOM 2830 O O . SER B 1 103 ? 22.651 14.046 -0.890 1.00 30.83 101 SER C O 1
ATOM 2833 N N . VAL B 1 104 ? 24.324 12.909 0.105 1.00 28.26 102 VAL C N 1
ATOM 2834 C CA . VAL B 1 104 ? 24.736 14.076 0.907 1.00 28.70 102 VAL C CA 1
ATOM 2835 C C . VAL B 1 104 ? 26.166 14.514 0.636 1.00 30.41 102 VAL C C 1
ATOM 2836 O O . VAL B 1 104 ? 26.730 15.285 1.395 1.00 32.21 102 VAL C O 1
ATOM 2840 N N . GLY B 1 105 ? 26.744 14.022 -0.467 1.00 30.81 103 GLY C N 1
ATOM 2841 C CA . GLY B 1 105 ? 28.011 14.573 -0.935 1.00 31.55 103 GLY C CA 1
ATOM 2842 C C . GLY B 1 105 ? 29.218 13.658 -0.956 1.00 32.29 103 GLY C C 1
ATOM 2843 O O . GLY B 1 105 ? 30.326 14.118 -1.275 1.00 35.08 103 GLY C O 1
ATOM 2844 N N . GLN B 1 106 ? 29.048 12.374 -0.674 1.00 32.90 104 GLN C N 1
ATOM 2845 C CA . GLN B 1 106 ? 30.175 11.451 -0.676 1.00 31.96 104 GLN C CA 1
ATOM 2846 C C . GLN B 1 106 ? 30.880 11.516 -2.051 1.00 34.99 104 GLN C C 1
ATOM 2847 O O . GLN B 1 106 ? 30.234 11.298 -3.097 1.00 38.21 104 GLN C O 1
ATOM 2853 N N . GLY B 1 107 ? 32.185 11.823 -2.061 1.00 34.65 105 GLY C N 1
ATOM 2854 C CA . GLY B 1 107 ? 32.966 11.872 -3.294 1.00 38.03 105 GLY C CA 1
ATOM 2855 C C . GLY B 1 107 ? 33.132 13.277 -3.812 1.00 39.01 105 GLY C C 1
ATOM 2856 O O . GLY B 1 107 ? 33.948 13.469 -4.715 1.00 40.42 105 GLY C O 1
ATOM 2857 N N . LYS B 1 108 ? 32.382 14.247 -3.281 1.00 40.05 106 LYS C N 1
ATOM 2858 C CA . LYS B 1 108 ? 32.531 15.661 -3.643 1.00 40.53 106 LYS C CA 1
ATOM 2859 C C . LYS B 1 108 ? 33.402 16.392 -2.615 1.00 42.11 106 LYS C C 1
ATOM 2860 O O . LYS B 1 108 ? 33.332 16.092 -1.417 1.00 42.41 106 LYS C O 1
ATOM 2864 N N . ASP B 1 109 ? 34.223 17.352 -3.064 1.00 44.40 107 ASP C N 1
ATOM 2865 C CA . ASP B 1 109 ? 35.044 18.092 -2.100 1.00 48.78 107 ASP C CA 1
ATOM 2866 C C . ASP B 1 109 ? 34.624 19.532 -1.769 1.00 50.56 107 ASP C C 1
ATOM 2867 O O . ASP B 1 109 ? 34.265 20.312 -2.652 1.00 51.87 107 ASP C O 1
ATOM 2872 N N . GLU B 1 110 ? 34.683 19.863 -0.478 1.00 51.47 108 GLU C N 1
ATOM 2873 C CA . GLU B 1 110 ? 34.303 21.184 0.017 1.00 51.45 108 GLU C CA 1
ATOM 2874 C C . GLU B 1 110 ? 35.083 21.493 1.293 1.00 52.78 108 GLU C C 1
ATOM 2875 O O . GLU B 1 110 ? 34.991 20.745 2.268 1.00 54.14 108 GLU C O 1
ATOM 2877 N N . ASN B 1 111 ? 35.855 22.581 1.276 1.00 52.18 109 ASN C N 1
ATOM 2878 C CA . ASN B 1 111 ? 36.621 23.022 2.449 1.00 51.08 109 ASN C CA 1
ATOM 2879 C C . ASN B 1 111 ? 37.649 21.986 2.934 1.00 51.99 109 ASN C C 1
ATOM 2880 O O . ASN B 1 111 ? 37.854 21.798 4.145 1.00 52.71 109 ASN C O 1
ATOM 2882 N N . GLY B 1 112 ? 38.299 21.329 1.976 1.00 51.41 110 GLY C N 1
ATOM 2883 C CA . GLY B 1 112 ? 39.344 20.367 2.278 1.00 52.35 110 GLY C CA 1
ATOM 2884 C C . GLY B 1 112 ? 38.817 19.108 2.933 1.00 52.30 110 GLY C C 1
ATOM 2885 O O . GLY B 1 112 ? 39.542 18.408 3.655 1.00 52.72 110 GLY C O 1
ATOM 2886 N N . GLU B 1 113 ? 37.536 18.826 2.714 1.00 50.99 111 GLU C N 1
ATOM 2887 C CA . GLU B 1 113 ? 36.980 17.588 3.225 1.00 50.65 111 GLU C CA 1
ATOM 2888 C C . GLU B 1 113 ? 35.827 17.116 2.350 1.00 46.78 111 GLU C C 1
ATOM 2889 O O . GLU B 1 113 ? 35.281 17.869 1.628 1.00 47.04 111 GLU C O 1
ATOM 2893 N N . ASP B 1 114 ? 35.508 15.850 2.401 1.00 44.62 112 ASP C N 1
ATOM 2894 C CA . ASP B 1 114 ? 34.410 15.254 1.645 1.00 42.61 112 ASP C CA 1
ATOM 2895 C C . ASP B 1 114 ? 33.043 15.778 2.147 1.00 40.47 112 ASP C C 1
ATOM 2896 O O . ASP B 1 114 ? 32.789 15.797 3.358 1.00 41.21 112 ASP C O 1
ATOM 2901 N N . LEU B 1 115 ? 32.190 16.234 1.227 1.00 38.18 113 LEU C N 1
ATOM 2902 C CA . LEU B 1 115 ? 30.926 16.866 1.595 1.00 36.77 113 LEU C CA 1
ATOM 2903 C C . LEU B 1 115 ? 30.020 15.840 2.295 1.00 36.32 113 LEU C C 1
ATOM 2904 O O . LEU B 1 115 ? 29.333 16.165 3.260 1.00 36.65 113 LEU C O 1
ATOM 2909 N N . GLY B 1 116 ? 30.043 14.590 1.839 1.00 35.61 114 GLY C N 1
ATOM 2910 C CA . GLY B 1 116 ? 29.274 13.538 2.503 1.00 34.21 114 GLY C CA 1
ATOM 2911 C C . GLY B 1 116 ? 29.668 13.321 3.964 1.00 34.28 114 GLY C C 1
ATOM 2912 O O . GLY B 1 116 ? 28.833 13.165 4.847 1.00 33.46 114 GLY C O 1
ATOM 2913 N N . LEU B 1 117 ? 30.957 13.276 4.235 1.00 35.48 115 LEU C N 1
ATOM 2914 C CA . LEU B 1 117 ? 31.420 13.105 5.607 1.00 35.53 115 LEU C CA 1
ATOM 2915 C C . LEU B 1 117 ? 31.017 14.298 6.487 1.00 34.89 115 LEU C C 1
ATOM 2916 O O . LEU B 1 117 ? 30.509 14.136 7.623 1.00 35.29 115 LEU C O 1
ATOM 2921 N N . THR B 1 118 ? 31.215 15.499 5.948 1.00 34.89 116 THR C N 1
ATOM 2922 C CA . THR B 1 118 ? 30.767 16.715 6.638 1.00 36.63 116 THR C CA 1
ATOM 2923 C C . THR B 1 118 ? 29.278 16.655 7.013 1.00 36.33 116 THR C C 1
ATOM 2924 O O . THR B 1 118 ? 28.881 16.952 8.134 1.00 37.12 116 THR C O 1
ATOM 2928 N N . ASN B 1 119 ? 28.448 16.253 6.068 1.00 35.52 117 ASN C N 1
ATOM 2929 C CA . ASN B 1 119 ? 27.024 16.234 6.327 1.00 33.79 117 ASN C CA 1
ATOM 2930 C C . ASN B 1 119 ? 26.596 15.031 7.184 1.00 32.26 117 ASN C C 1
ATOM 2931 O O . ASN B 1 119 ? 25.673 15.160 7.989 1.00 31.82 117 ASN C O 1
ATOM 2936 N N . ALA B 1 120 ? 27.241 13.873 7.031 1.00 31.50 118 ALA C N 1
ATOM 2937 C CA . ALA B 1 120 ? 26.995 12.736 7.917 1.00 31.39 118 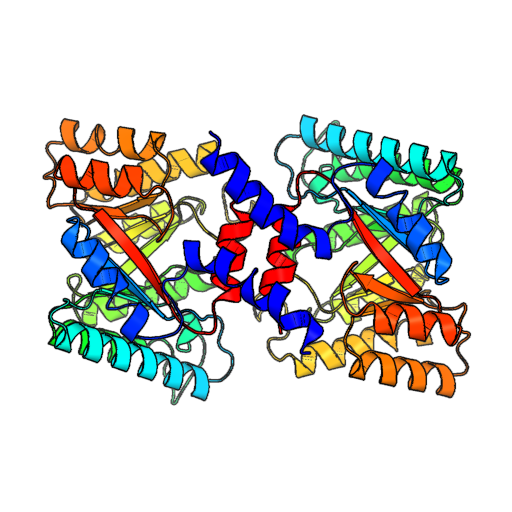ALA C CA 1
ATOM 2938 C C . ALA B 1 120 ? 27.237 13.107 9.395 1.00 31.77 118 ALA C C 1
ATOM 2939 O O . ALA B 1 120 ? 26.476 12.711 10.282 1.00 32.01 118 ALA C O 1
ATOM 2941 N N . ARG B 1 121 ? 28.294 13.869 9.646 1.00 32.75 119 ARG C N 1
ATOM 2942 C CA . ARG B 1 121 ? 28.588 14.260 11.018 1.00 32.86 119 ARG C CA 1
ATOM 2943 C C . ARG B 1 121 ? 27.435 15.075 11.580 1.00 33.27 119 ARG C C 1
ATOM 2944 O O . ARG B 1 121 ? 27.022 14.864 12.745 1.00 33.47 119 ARG C O 1
ATOM 2952 N N . ARG B 1 122 ? 26.917 16.002 10.768 1.00 33.11 120 ARG C N 1
ATOM 2953 C CA . ARG B 1 122 ? 25.777 16.824 11.186 1.00 33.73 120 ARG C CA 1
ATOM 2954 C C . ARG B 1 122 ? 24.533 16.004 11.484 1.00 32.61 120 ARG C C 1
ATOM 2955 O O . ARG B 1 122 ? 23.803 16.290 12.448 1.00 32.90 120 ARG C O 1
ATOM 2963 N N . ILE B 1 123 ? 24.256 15.029 10.621 1.00 29.74 121 ILE C N 1
ATOM 2964 C CA . ILE B 1 123 ? 23.053 14.204 10.740 1.00 28.75 121 ILE C CA 1
ATOM 2965 C C . ILE B 1 123 ? 23.137 13.312 11.989 1.00 28.52 121 ILE C C 1
ATOM 2966 O O . ILE B 1 123 ? 22.183 13.238 12.771 1.00 27.74 121 ILE C O 1
ATOM 2971 N N . ILE B 1 124 ? 24.300 12.696 12.211 1.00 28.52 122 ILE C N 1
ATOM 2972 C CA . ILE B 1 124 ? 24.495 11.777 13.338 1.00 29.95 122 ILE C CA 1
ATOM 2973 C C . ILE B 1 124 ? 24.515 12.527 14.672 1.00 30.32 122 ILE C C 1
ATOM 2974 O O . ILE B 1 124 ? 23.972 12.035 15.659 1.00 30.33 122 ILE C O 1
ATOM 2979 N N . ALA B 1 125 ? 25.115 13.715 14.674 1.00 30.76 123 ALA C N 1
ATOM 2980 C CA . ALA B 1 125 ? 25.147 14.540 15.885 1.00 31.00 123 ALA C CA 1
ATOM 2981 C C . ALA B 1 125 ? 23.725 14.817 16.319 1.00 31.87 123 ALA C C 1
ATOM 2982 O O . ALA B 1 125 ? 23.410 14.707 17.529 1.00 33.04 123 ALA C O 1
ATOM 2984 N N . LYS B 1 126 ? 22.854 15.170 15.367 1.00 31.57 124 LYS C N 1
ATOM 2985 C CA . LYS B 1 126 ? 21.472 15.517 15.696 1.00 32.68 124 LYS C CA 1
ATOM 2986 C C . LYS B 1 126 ? 20.668 14.297 16.164 1.00 31.63 124 LYS C C 1
ATOM 2987 O O . LYS B 1 126 ? 19.961 14.365 17.171 1.00 32.31 124 LYS C O 1
ATOM 2993 N N . ALA B 1 127 ? 20.767 13.177 15.449 1.00 29.40 125 ALA C N 1
ATOM 2994 C CA . ALA B 1 127 ? 20.148 11.931 15.897 1.00 29.57 125 ALA C CA 1
ATOM 2995 C C . ALA B 1 127 ? 20.616 11.527 17.309 1.00 28.35 125 ALA C C 1
ATOM 2996 O O . ALA B 1 127 ? 19.774 11.225 18.142 1.00 29.69 125 ALA C O 1
ATOM 2998 N N . LYS B 1 128 ? 21.915 11.495 17.544 1.00 29.96 126 LYS C N 1
ATOM 2999 C CA . LYS B 1 128 ? 22.447 11.075 18.863 1.00 30.72 126 LYS C CA 1
ATOM 3000 C C . LYS B 1 128 ? 21.895 11.863 20.036 1.00 32.84 126 LYS C C 1
ATOM 3001 O O . LYS B 1 128 ? 21.563 11.290 21.106 1.00 33.61 126 LYS C O 1
ATOM 3007 N N . GLU B 1 129 ? 21.788 13.173 19.834 1.00 31.09 127 GLU C N 1
ATOM 3008 C CA . GLU B 1 129 ? 21.196 14.018 20.870 1.00 32.05 127 GLU C CA 1
ATOM 3009 C C . GLU B 1 129 ? 19.825 13.525 21.343 1.00 31.75 127 GLU C C 1
ATOM 3010 O O . GLU B 1 129 ? 19.443 13.689 22.508 1.00 33.93 127 GLU C O 1
ATOM 3016 N N . TYR B 1 130 ? 19.071 12.937 20.439 1.00 30.23 128 TYR C N 1
ATOM 3017 C CA . TYR B 1 130 ? 17.728 12.494 20.706 1.00 28.20 128 TYR C CA 1
ATOM 3018 C C . TYR B 1 130 ? 17.669 10.989 20.960 1.00 30.16 128 TYR C C 1
ATOM 3019 O O . TYR B 1 130 ? 16.599 10.374 20.830 1.00 30.68 128 TYR C O 1
ATOM 3028 N N . GLY B 1 131 ? 18.834 10.395 21.281 1.00 32.52 129 GLY C N 1
ATOM 3029 C CA . GLY B 1 131 ? 18.898 8.994 21.637 1.00 34.63 129 GLY C CA 1
ATOM 3030 C C . GLY B 1 131 ? 18.804 8.099 20.406 1.00 35.19 129 GLY C C 1
ATOM 3031 O O . GLY B 1 131 ? 18.424 6.933 20.525 1.00 39.18 129 GLY C O 1
ATOM 3032 N N . GLY B 1 132 ? 19.111 8.661 19.213 1.00 30.73 130 GLY C N 1
ATOM 3033 C CA . GLY B 1 132 ? 18.876 8.036 17.924 1.00 28.99 130 GLY C CA 1
ATOM 3034 C C . GLY B 1 132 ? 20.059 7.305 17.345 1.00 26.89 130 GLY C C 1
ATOM 3035 O O . GLY B 1 132 ? 21.144 7.143 17.954 1.00 29.54 130 GLY C O 1
ATOM 3036 N N . PHE B 1 133 ? 19.864 6.887 16.087 1.00 23.72 131 PHE C N 1
ATOM 3037 C CA . PHE B 1 133 ? 20.787 5.973 15.393 1.00 22.84 131 PHE C CA 1
ATOM 3038 C C . PHE B 1 133 ? 20.693 6.220 13.892 1.00 20.92 131 PHE C C 1
ATOM 3039 O O . PHE B 1 133 ? 19.612 6.344 13.368 1.00 21.64 131 PHE C O 1
ATOM 3047 N N . ILE B 1 134 ? 21.859 6.309 13.262 1.00 21.06 132 ILE C N 1
ATOM 3048 C CA . ILE B 1 134 ? 21.925 6.440 11.784 1.00 20.51 132 ILE C CA 1
ATOM 3049 C C . ILE B 1 134 ? 22.597 5.193 11.214 1.00 19.78 132 ILE C C 1
ATOM 3050 O O . ILE B 1 134 ? 23.689 4.817 11.642 1.00 20.98 132 ILE C O 1
ATOM 3055 N N . CYS B 1 135 ? 21.968 4.571 10.218 1.00 19.72 133 CYS C N 1
ATOM 3056 C CA . CYS B 1 135 ? 22.645 3.538 9.394 1.00 19.63 133 CYS C CA 1
ATOM 3057 C C . CYS B 1 135 ? 23.146 4.117 8.092 1.00 19.42 133 CYS C C 1
ATOM 3058 O O . CYS B 1 135 ? 22.425 4.835 7.404 1.00 20.07 133 CYS C O 1
ATOM 3061 N N . LEU B 1 136 ? 24.422 3.862 7.802 1.00 20.18 134 LEU C N 1
ATOM 3062 C CA . LEU B 1 136 ? 24.987 4.142 6.463 1.00 20.88 134 LEU C CA 1
ATOM 3063 C C . LEU B 1 136 ? 24.713 2.945 5.538 1.00 21.81 134 LEU C C 1
ATOM 3064 O O . LEU B 1 136 ? 25.334 1.887 5.668 1.00 21.85 134 LEU C O 1
ATOM 3069 N N . ASP B 1 137 ? 23.708 3.091 4.687 1.00 19.47 135 ASP C N 1
ATOM 3070 C CA . ASP B 1 137 ? 23.381 2.078 3.667 1.00 19.53 135 ASP C CA 1
ATOM 3071 C C . ASP B 1 137 ? 24.624 1.802 2.796 1.00 21.55 135 ASP C C 1
ATOM 3072 O O . ASP B 1 137 ? 25.464 2.676 2.609 1.00 21.91 135 ASP C O 1
ATOM 3077 N N . MET B 1 138 ? 24.753 0.559 2.394 1.00 21.12 136 MET C N 1
ATOM 3078 C CA . MET B 1 138 ? 25.803 0.230 1.411 1.00 22.57 136 MET C CA 1
ATOM 3079 C C . MET B 1 138 ? 25.270 0.314 -0.028 1.00 22.13 136 MET C C 1
ATOM 3080 O O . MET B 1 138 ? 24.328 -0.335 -0.398 1.00 22.25 136 MET C O 1
ATOM 3085 N N . GLU B 1 139 ? 25.970 1.134 -0.827 1.00 23.58 137 GLU C N 1
ATOM 3086 C CA . GLU B 1 139 ? 25.653 1.328 -2.248 1.00 23.53 137 GLU C CA 1
ATOM 3087 C C . GLU B 1 139 ? 26.483 0.342 -3.083 1.00 24.97 137 GLU C C 1
ATOM 3088 O O . GLU B 1 139 ? 26.795 -0.756 -2.638 1.00 24.06 137 GLU C O 1
ATOM 3094 N N . ASP B 1 140 ? 26.864 0.714 -4.316 1.00 23.86 138 ASP C N 1
ATOM 3095 C CA . ASP B 1 140 ? 27.569 -0.240 -5.195 1.00 24.25 138 ASP C CA 1
ATOM 3096 C C . ASP B 1 140 ? 29.028 -0.484 -4.795 1.00 25.40 138 ASP C C 1
ATOM 3097 O O . ASP B 1 140 ? 29.552 0.252 -3.945 1.00 27.18 138 ASP C O 1
ATOM 3102 N N . HIS B 1 141 ? 29.742 -1.420 -5.484 1.00 23.24 139 HIS C N 1
ATOM 3103 C CA . HIS B 1 141 ? 31.017 -1.900 -4.906 1.00 24.18 139 HIS C CA 1
ATOM 3104 C C . HIS B 1 141 ? 32.097 -0.831 -4.885 1.00 24.12 139 HIS C C 1
ATOM 3105 O O . HIS B 1 141 ? 33.049 -0.933 -4.100 1.00 26.71 139 HIS C O 1
ATOM 3112 N N . THR B 1 142 ? 31.966 0.185 -5.749 1.00 26.22 140 THR C N 1
ATOM 3113 C CA . THR B 1 142 ? 33.002 1.195 -5.863 1.00 28.13 140 THR C CA 1
ATOM 3114 C C . THR B 1 142 ? 32.952 2.119 -4.671 1.00 29.32 140 THR C C 1
ATOM 3115 O O . THR B 1 142 ? 33.796 2.956 -4.512 1.00 30.70 140 THR C O 1
ATOM 3119 N N . ARG B 1 143 ? 31.927 1.997 -3.809 1.00 29.65 141 ARG C N 1
ATOM 3120 C CA . ARG B 1 143 ? 31.822 2.893 -2.676 1.00 29.41 141 ARG C CA 1
ATOM 3121 C C . ARG B 1 143 ? 32.095 2.176 -1.360 1.00 29.78 141 ARG C C 1
ATOM 3122 O O . ARG B 1 143 ? 31.991 2.790 -0.296 1.00 30.63 141 ARG C O 1
ATOM 3130 N N . VAL B 1 144 ? 32.387 0.886 -1.386 1.00 29.41 142 VAL C N 1
ATOM 3131 C CA . VAL B 1 144 ? 32.586 0.101 -0.160 1.00 29.49 142 VAL C CA 1
ATOM 3132 C C . VAL B 1 144 ? 33.800 0.465 0.706 1.00 30.26 142 VAL C C 1
ATOM 3133 O O . VAL B 1 144 ? 33.654 0.592 1.919 1.00 30.70 142 VAL C O 1
ATOM 3137 N N . ASP B 1 145 ? 34.998 0.645 0.122 1.00 29.98 143 ASP C N 1
ATOM 3138 C CA . ASP B 1 145 ? 36.158 0.968 0.951 1.00 32.46 143 ASP C CA 1
ATOM 3139 C C . ASP B 1 145 ? 35.953 2.287 1.664 1.00 32.44 143 ASP C C 1
ATOM 3140 O O . ASP B 1 145 ? 36.221 2.405 2.868 1.00 34.14 143 ASP C O 1
ATOM 3145 N N . VAL B 1 146 ? 35.484 3.285 0.924 1.00 31.42 144 VAL C N 1
ATOM 3146 C CA . VAL B 1 146 ? 35.310 4.613 1.514 1.00 32.60 144 VAL C CA 1
ATOM 3147 C C . VAL B 1 146 ? 34.146 4.673 2.513 1.00 31.53 144 VAL C C 1
ATOM 3148 O O . VAL B 1 146 ? 34.227 5.392 3.525 1.00 32.47 144 VAL C O 1
ATOM 3152 N N . THR B 1 147 ? 33.072 3.931 2.257 1.00 30.69 145 THR C N 1
ATOM 3153 C CA . THR B 1 147 ? 31.966 3.933 3.214 1.00 30.32 145 THR C CA 1
ATOM 3154 C C . THR B 1 147 ? 32.471 3.268 4.481 1.00 31.95 145 THR C C 1
ATOM 3155 O O . THR B 1 147 ? 32.126 3.663 5.603 1.00 31.96 145 THR C O 1
ATOM 3159 N N . LEU B 1 148 ? 33.259 2.224 4.350 1.00 31.73 146 LEU C N 1
ATOM 3160 C CA . LEU B 1 148 ? 33.786 1.547 5.519 1.00 33.77 146 LEU C CA 1
ATOM 3161 C C . LEU B 1 148 ? 34.841 2.371 6.298 1.00 33.42 146 LEU C C 1
ATOM 3162 O O . LEU B 1 148 ? 34.888 2.324 7.533 1.00 33.64 146 LEU C O 1
ATOM 3167 N N . GLU B 1 149 ? 35.666 3.141 5.582 1.00 33.38 147 GLU C N 1
ATOM 3168 C CA . GLU B 1 149 ? 36.635 4.011 6.242 1.00 34.70 147 GLU C CA 1
ATOM 3169 C C . GLU B 1 149 ? 35.868 5.050 7.045 1.00 34.10 147 GLU C C 1
ATOM 3170 O O . GLU B 1 149 ? 36.161 5.319 8.221 1.00 35.06 147 GLU C O 1
ATOM 3172 N N . GLN B 1 150 ? 34.818 5.578 6.420 1.00 34.48 148 GLN C N 1
ATOM 3173 C CA . GLN B 1 150 ? 34.013 6.602 7.049 1.00 34.23 148 GLN C CA 1
ATOM 3174 C C . GLN B 1 150 ? 33.191 6.052 8.222 1.00 32.39 148 GLN C C 1
ATOM 3175 O O . GLN B 1 150 ? 33.131 6.692 9.268 1.00 34.10 148 GLN C O 1
ATOM 3181 N N . PHE B 1 151 ? 32.639 4.846 8.073 1.00 32.71 149 PHE C N 1
ATOM 3182 C CA . PHE B 1 151 ? 31.910 4.199 9.163 1.00 30.80 149 PHE C CA 1
ATOM 3183 C C . PHE B 1 151 ? 32.836 4.113 10.397 1.00 30.69 149 PHE C C 1
ATOM 3184 O O . PHE B 1 151 ? 32.489 4.547 11.478 1.00 31.64 149 PHE C O 1
ATOM 3192 N N . ARG B 1 152 ? 34.053 3.611 10.210 1.00 31.37 150 ARG C N 1
ATOM 3193 C CA . ARG B 1 152 ? 34.959 3.413 11.326 1.00 32.05 150 ARG C CA 1
ATOM 3194 C C . ARG B 1 152 ? 35.284 4.723 12.035 1.00 33.77 150 ARG C C 1
ATOM 3195 O O . ARG B 1 152 ? 35.342 4.800 13.264 1.00 34.37 150 ARG C O 1
ATOM 3203 N N . THR B 1 153 ? 35.489 5.754 11.234 1.00 34.09 151 THR C N 1
ATOM 3204 C CA . THR B 1 153 ? 35.750 7.084 11.750 1.00 36.16 151 THR C CA 1
ATOM 3205 C C . THR B 1 153 ? 34.613 7.625 12.561 1.00 35.73 151 THR C C 1
ATOM 3206 O O . THR B 1 153 ? 34.801 8.229 13.628 1.00 36.93 151 THR C O 1
ATOM 3210 N N . LEU B 1 154 ? 33.414 7.420 12.030 1.00 34.89 152 LEU C N 1
ATOM 3211 C CA . LEU B 1 154 ? 32.168 7.847 12.676 1.00 34.80 152 LEU C CA 1
ATOM 3212 C C . LEU B 1 154 ? 31.903 7.118 13.965 1.00 34.92 152 LEU C C 1
ATOM 3213 O O . LEU B 1 154 ? 31.431 7.721 14.897 1.00 36.72 152 LEU C O 1
ATOM 3218 N N . VAL B 1 155 ? 32.218 5.825 14.013 1.00 36.40 153 VAL C N 1
ATOM 3219 C CA . VAL B 1 155 ? 32.133 5.063 15.251 1.00 35.95 153 VAL C CA 1
ATOM 3220 C C . VAL B 1 155 ? 33.047 5.656 16.305 1.00 35.30 153 VAL C C 1
ATOM 3221 O O . VAL B 1 155 ? 32.648 5.842 17.446 1.00 35.86 153 VAL C O 1
ATOM 3225 N N . GLY B 1 156 ? 34.281 5.988 15.904 1.00 35.81 154 GLY C N 1
ATOM 3226 C CA . GLY B 1 156 ? 35.214 6.635 16.815 1.00 37.16 154 GLY C CA 1
ATOM 3227 C C . GLY B 1 156 ? 34.661 7.908 17.423 1.00 36.64 154 GLY C C 1
ATOM 3228 O O . GLY B 1 156 ? 34.902 8.220 18.594 1.00 39.80 154 GLY C O 1
ATOM 3229 N N . GLU B 1 157 ? 33.886 8.642 16.633 1.00 39.00 155 GLU C N 1
ATOM 3230 C CA . GLU B 1 157 ? 33.399 9.949 17.059 1.00 38.69 155 GLU C CA 1
ATOM 3231 C C . GLU B 1 157 ? 32.072 9.931 17.812 1.00 38.10 155 GLU C C 1
ATOM 3232 O O . GLU B 1 157 ? 31.865 10.743 18.726 1.00 40.26 155 GLU C O 1
ATOM 3238 N N . PHE B 1 158 ? 31.180 9.009 17.447 1.00 34.88 156 PHE C N 1
ATOM 3239 C CA . PHE B 1 158 ? 29.830 9.001 18.006 1.00 33.80 156 PHE C CA 1
ATOM 3240 C C . PHE B 1 158 ? 29.434 7.764 18.846 1.00 34.41 156 PHE C C 1
ATOM 3241 O O . PHE B 1 158 ? 28.442 7.815 19.602 1.00 35.46 156 PHE C O 1
ATOM 3249 N N . GLY B 1 159 ? 30.170 6.663 18.703 1.00 33.66 157 GLY C N 1
ATOM 3250 C CA . GLY B 1 159 ? 29.852 5.418 19.388 1.00 33.62 157 GLY C CA 1
ATOM 3251 C C . GLY B 1 159 ? 29.133 4.368 18.567 1.00 31.41 157 GLY C C 1
ATOM 3252 O O . GLY B 1 159 ? 28.228 4.680 17.763 1.00 32.48 157 GLY C O 1
ATOM 3253 N N . ALA B 1 160 ? 29.457 3.104 18.831 1.00 33.68 158 ALA C N 1
ATOM 3254 C CA . ALA B 1 160 ? 28.796 2.008 18.127 1.00 33.85 158 ALA C CA 1
ATOM 3255 C C . ALA B 1 160 ? 27.287 1.957 18.428 1.00 32.48 158 ALA C C 1
ATOM 3256 O O . ALA B 1 160 ? 26.526 1.378 17.656 1.00 32.26 158 ALA C O 1
ATOM 3258 N N . GLU B 1 161 ? 26.847 2.606 19.505 1.00 33.36 159 GLU C N 1
ATOM 3259 C CA . GLU B 1 161 ? 25.418 2.716 19.811 1.00 32.11 159 GLU C CA 1
ATOM 3260 C C . GLU B 1 161 ? 24.645 3.660 18.866 1.00 30.12 159 GLU C C 1
ATOM 3261 O O . GLU B 1 161 ? 23.405 3.704 18.860 1.00 29.84 159 GLU C O 1
ATOM 3263 N N . HIS B 1 162 ? 25.370 4.471 18.104 1.00 29.89 160 HIS C N 1
ATOM 3264 C CA . HIS B 1 162 ? 24.716 5.546 17.344 1.00 29.80 160 HIS C CA 1
ATOM 3265 C C . HIS B 1 162 ? 24.900 5.558 15.829 1.00 27.23 160 HIS C C 1
ATOM 3266 O O . HIS B 1 162 ? 24.205 6.314 15.155 1.00 27.02 160 HIS C O 1
ATOM 3273 N N . VAL B 1 163 ? 25.824 4.747 15.315 1.00 26.05 161 VAL C N 1
ATOM 3274 C CA . VAL B 1 163 ? 25.960 4.645 13.868 1.00 26.91 161 VAL C CA 1
ATOM 3275 C C . VAL B 1 163 ? 26.252 3.202 13.520 1.00 25.92 161 VAL C C 1
ATOM 3276 O O . VAL B 1 163 ? 26.994 2.521 14.226 1.00 27.23 161 VAL C O 1
ATOM 3280 N N . GLY B 1 164 ? 25.665 2.744 12.412 1.00 24.26 162 GLY C N 1
ATOM 3281 C CA . GLY B 1 164 ? 25.793 1.368 11.974 1.00 24.16 162 GLY C CA 1
ATOM 3282 C C . GLY B 1 164 ? 26.028 1.362 10.477 1.00 23.26 162 GLY C C 1
ATOM 3283 O O . GLY B 1 164 ? 26.013 2.412 9.864 1.00 24.13 162 GLY C O 1
ATOM 3284 N N . THR B 1 165 ? 26.223 0.193 9.909 1.00 21.82 163 THR C N 1
ATOM 3285 C CA . THR B 1 165 ? 26.297 0.131 8.442 1.00 21.49 163 THR C CA 1
ATOM 3286 C C . THR B 1 165 ? 25.801 -1.224 8.004 1.00 21.49 163 THR C C 1
ATOM 3287 O O . THR B 1 165 ? 25.084 -1.911 8.765 1.00 22.33 163 THR C O 1
ATOM 3291 N N . VAL B 1 166 ? 26.117 -1.568 6.748 1.00 21.08 164 VAL C N 1
ATOM 3292 C CA . VAL B 1 166 ? 25.532 -2.707 6.055 1.00 20.67 164 VAL C CA 1
ATOM 3293 C C . VAL B 1 166 ? 26.666 -3.496 5.355 1.00 20.01 164 VAL C C 1
ATOM 3294 O O . VAL B 1 166 ? 27.618 -2.884 4.834 1.00 22.74 164 VAL C O 1
ATOM 3298 N N . LEU B 1 167 ? 26.556 -4.820 5.312 1.00 20.51 165 LEU C N 1
ATOM 3299 C CA . LEU B 1 167 ? 27.345 -5.640 4.378 1.00 20.93 165 LEU C CA 1
ATOM 3300 C C . LEU B 1 167 ? 26.480 -6.553 3.509 1.00 20.77 165 LEU C C 1
ATOM 3301 O O . LEU B 1 167 ? 25.470 -7.095 3.975 1.00 21.12 165 LEU C O 1
ATOM 3306 N N . GLN B 1 168 ? 26.905 -6.710 2.244 1.00 20.53 166 GLN C N 1
ATOM 3307 C CA . GLN B 1 168 ? 26.160 -7.475 1.244 1.00 22.01 166 GLN C CA 1
ATOM 3308 C C . GLN B 1 168 ? 26.761 -8.866 1.049 1.00 21.38 166 GLN C C 1
ATOM 3309 O O . GLN B 1 168 ? 27.957 -8.976 0.725 1.00 23.12 166 GLN C O 1
ATOM 3315 N N . SER B 1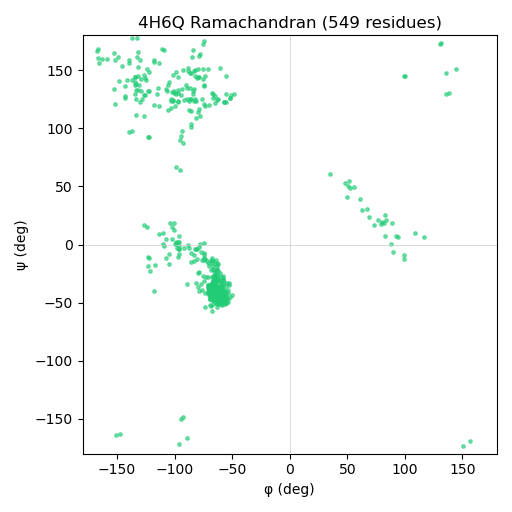 169 ? 25.948 -9.909 1.209 1.00 21.98 167 SER C N 1
ATOM 3316 C CA . SER B 1 169 ? 26.452 -11.289 1.126 1.00 23.93 167 SER C CA 1
ATOM 3317 C C . SER B 1 169 ? 26.869 -11.729 -0.256 1.00 22.95 167 SER C C 1
ATOM 3318 O O . SER B 1 169 ? 27.620 -12.718 -0.430 1.00 23.08 167 SER C O 1
ATOM 3321 N N . TYR B 1 170 ? 26.399 -11.004 -1.270 1.00 21.68 168 TYR C N 1
ATOM 3322 C CA . TYR B 1 170 ? 26.871 -11.321 -2.614 1.00 21.60 168 TYR C CA 1
ATOM 3323 C C . TYR B 1 170 ? 28.349 -11.001 -2.893 1.00 24.65 168 TYR C C 1
ATOM 3324 O O . TYR B 1 170 ? 28.915 -11.543 -3.824 1.00 23.59 168 TYR C O 1
ATOM 3333 N N . LEU B 1 171 ? 28.989 -10.190 -2.064 1.00 24.97 169 LEU C N 1
ATOM 3334 C CA . LEU B 1 171 ? 30.399 -9.874 -2.359 1.00 25.04 169 LEU C CA 1
ATOM 3335 C C . LEU B 1 171 ? 31.407 -10.830 -1.714 1.00 26.84 169 LEU C C 1
ATOM 3336 O O . LEU B 1 171 ? 31.283 -11.166 -0.550 1.00 28.09 169 LEU C O 1
ATOM 3341 N N . TYR B 1 172 ? 32.431 -11.228 -2.485 1.00 27.87 170 TYR C N 1
ATOM 3342 C CA . TYR B 1 172 ? 33.539 -12.030 -1.954 1.00 29.21 170 TYR C CA 1
ATOM 3343 C C . TYR B 1 172 ? 34.183 -11.397 -0.740 1.00 30.65 170 TYR C C 1
ATOM 3344 O O . TYR B 1 172 ? 34.582 -12.112 0.217 1.00 32.35 170 TYR C O 1
ATOM 3353 N N . ARG B 1 173 ? 34.322 -10.066 -0.779 1.00 30.01 171 ARG C N 1
ATOM 3354 C CA . ARG B 1 173 ? 35.093 -9.359 0.248 1.00 29.63 171 ARG C CA 1
ATOM 3355 C C . ARG B 1 173 ? 34.370 -9.283 1.596 1.00 28.60 171 ARG C C 1
ATOM 3356 O O . ARG B 1 173 ? 35.019 -8.960 2.605 1.00 30.16 171 ARG C O 1
ATOM 3364 N N . SER B 1 174 ? 33.062 -9.612 1.677 1.00 28.78 172 SER C N 1
ATOM 3365 C CA . SER B 1 174 ? 32.255 -9.272 2.862 1.00 27.74 172 SER C CA 1
ATOM 3366 C C . SER B 1 174 ? 32.653 -9.960 4.157 1.00 31.30 172 SER C C 1
ATOM 3367 O O . SER B 1 174 ? 32.693 -9.292 5.196 1.00 32.06 172 SER C O 1
ATOM 3370 N N . LEU B 1 175 ? 32.959 -11.261 4.115 1.00 30.72 173 LEU C N 1
ATOM 3371 C CA . LEU B 1 175 ? 33.334 -11.973 5.352 1.00 34.20 173 LEU C CA 1
ATOM 3372 C C . LEU B 1 175 ? 34.595 -11.346 5.945 1.00 32.27 173 LEU C C 1
ATOM 3373 O O . LEU B 1 175 ? 34.719 -11.172 7.171 1.00 33.68 173 LEU C O 1
ATOM 3378 N N . GLY B 1 176 ? 35.528 -11.001 5.064 1.00 32.75 174 GLY C N 1
ATOM 3379 C CA . GLY B 1 176 ? 36.780 -10.375 5.466 1.00 33.37 174 GLY C CA 1
ATOM 3380 C C . GLY B 1 176 ? 36.528 -8.971 6.000 1.00 33.83 174 GLY C C 1
ATOM 3381 O O . GLY B 1 176 ? 37.127 -8.579 6.998 1.00 32.73 174 GLY C O 1
ATOM 3382 N N . ASP B 1 177 ? 35.688 -8.192 5.320 1.00 33.67 175 ASP C N 1
ATOM 3383 C CA . ASP B 1 177 ? 35.248 -6.915 5.884 1.00 33.36 175 ASP C CA 1
ATOM 3384 C C . ASP B 1 177 ? 34.607 -7.016 7.273 1.00 31.97 175 ASP C C 1
ATOM 3385 O O . ASP B 1 177 ? 34.881 -6.178 8.110 1.00 31.36 175 ASP C O 1
ATOM 3390 N N . ARG B 1 178 ? 33.722 -8.008 7.484 1.00 30.24 176 ARG C N 1
ATOM 3391 C CA . ARG B 1 178 ? 33.065 -8.212 8.787 1.00 30.07 176 ARG C CA 1
ATOM 3392 C C . ARG B 1 178 ? 34.078 -8.537 9.890 1.00 30.90 176 ARG C C 1
ATOM 3393 O O . ARG B 1 178 ? 33.991 -7.989 10.983 1.00 29.89 176 ARG C O 1
ATOM 3401 N N . ALA B 1 179 ? 35.043 -9.415 9.602 1.00 31.35 177 ALA C N 1
ATOM 3402 C CA . ALA B 1 179 ? 35.977 -9.872 10.623 1.00 32.13 177 ALA C CA 1
ATOM 3403 C C . ALA B 1 179 ? 36.855 -8.691 11.056 1.00 34.01 177 ALA C C 1
ATOM 3404 O O . ALA B 1 179 ? 37.232 -8.554 12.231 1.00 34.86 177 ALA C O 1
ATOM 3406 N N . SER B 1 180 ? 37.188 -7.841 10.090 1.00 34.81 178 SER C N 1
ATOM 3407 C CA . SER B 1 180 ? 38.073 -6.723 10.351 1.00 37.37 178 SER C CA 1
ATOM 3408 C C . SER B 1 180 ? 37.396 -5.570 11.064 1.00 35.86 178 SER C C 1
ATOM 3409 O O . SER B 1 180 ? 38.068 -4.596 11.458 1.00 37.59 178 SER C O 1
ATOM 3412 N N . LEU B 1 181 ? 36.077 -5.668 11.245 1.00 34.52 179 LEU C N 1
ATOM 3413 C CA . LEU B 1 181 ? 35.359 -4.691 12.049 1.00 33.93 179 LEU C CA 1
ATOM 3414 C C . LEU B 1 181 ? 35.099 -5.202 13.471 1.00 34.98 179 LEU C C 1
ATOM 3415 O O . LEU B 1 181 ? 34.493 -4.474 14.289 1.00 33.76 179 LEU C O 1
ATOM 3420 N N . ASP B 1 182 ? 35.547 -6.430 13.781 1.00 33.99 180 ASP C N 1
ATOM 3421 C CA . ASP B 1 182 ? 35.241 -7.003 15.090 1.00 35.01 180 ASP C CA 1
ATOM 3422 C C . ASP B 1 182 ? 35.731 -6.154 16.287 1.00 35.94 180 ASP C C 1
ATOM 3423 O O . ASP B 1 182 ? 35.101 -6.172 17.352 1.00 37.06 180 ASP C O 1
ATOM 3428 N N . ASP B 1 183 ? 36.806 -5.386 16.099 1.00 37.24 181 ASP C N 1
ATOM 3429 C CA . ASP B 1 183 ? 37.329 -4.488 17.140 1.00 37.65 181 ASP C CA 1
ATOM 3430 C C . ASP B 1 183 ? 36.324 -3.424 17.568 1.00 38.20 181 ASP C C 1
ATOM 3431 O O . ASP B 1 183 ? 36.373 -2.887 18.677 1.00 38.52 181 ASP C O 1
ATOM 3436 N N . LEU B 1 184 ? 35.407 -3.118 16.673 1.00 34.86 182 LEU C N 1
ATOM 3437 C CA . LEU B 1 184 ? 34.423 -2.075 16.926 1.00 34.68 182 LEU C CA 1
ATOM 3438 C C . LEU B 1 184 ? 33.141 -2.603 17.556 1.00 32.25 182 LEU C C 1
ATOM 3439 O O . LEU B 1 184 ? 32.260 -1.804 17.908 1.00 34.34 182 LEU C O 1
ATOM 3444 N N . ARG B 1 185 ? 33.045 -3.929 17.733 1.00 33.89 183 ARG C N 1
ATOM 3445 C CA . ARG B 1 185 ? 31.758 -4.569 18.122 1.00 31.47 183 ARG C CA 1
ATOM 3446 C C . ARG B 1 185 ? 30.564 -3.825 17.476 1.00 32.22 183 ARG C C 1
ATOM 3447 O O . ARG B 1 185 ? 29.693 -3.278 18.159 1.00 31.50 183 ARG C O 1
ATOM 3451 N N . PRO B 1 186 ? 30.530 -3.787 16.135 1.00 29.09 184 PRO C N 1
ATOM 3452 C CA . PRO B 1 186 ? 29.640 -2.869 15.401 1.00 29.49 184 PRO C CA 1
ATOM 3453 C C . PRO B 1 186 ? 28.253 -3.432 15.121 1.00 26.76 184 PRO C C 1
ATOM 3454 O O . PRO B 1 186 ? 28.071 -4.648 14.994 1.00 28.47 184 PRO C O 1
ATOM 3458 N N . ASN B 1 187 ? 27.291 -2.521 15.024 1.00 26.33 185 ASN C N 1
ATOM 3459 C CA . ASN B 1 187 ? 25.941 -2.807 14.549 1.00 23.50 185 ASN C CA 1
ATOM 3460 C C . ASN B 1 187 ? 25.947 -2.869 13.028 1.00 22.74 185 ASN C C 1
ATOM 3461 O O . ASN B 1 187 ? 26.189 -1.868 12.379 1.00 24.63 185 ASN C O 1
ATOM 3466 N N . ILE B 1 188 ? 25.684 -4.056 12.480 1.00 22.67 186 ILE C N 1
ATOM 3467 C CA . ILE B 1 188 ? 25.698 -4.225 11.032 1.00 21.51 186 ILE C CA 1
ATOM 3468 C C . ILE B 1 188 ? 24.464 -4.952 10.578 1.00 20.77 186 ILE C C 1
ATOM 3469 O O . ILE B 1 188 ? 24.055 -5.969 11.180 1.00 19.84 186 ILE C O 1
ATOM 3474 N N . ARG B 1 189 ? 23.860 -4.394 9.535 1.00 19.65 187 ARG C N 1
ATOM 3475 C CA . ARG B 1 189 ? 22.748 -5.002 8.822 1.00 18.65 187 ARG C CA 1
ATOM 3476 C C . ARG B 1 189 ? 23.332 -5.956 7.762 1.00 18.30 187 ARG C C 1
ATOM 3477 O O . ARG B 1 189 ? 24.134 -5.526 6.904 1.00 21.20 187 ARG C O 1
ATOM 3485 N N . MET B 1 190 ? 22.932 -7.220 7.751 1.00 18.08 188 MET C N 1
ATOM 3486 C CA . MET B 1 190 ? 23.333 -8.124 6.638 1.00 18.88 188 MET C CA 1
ATOM 3487 C C . MET B 1 190 ? 22.230 -8.184 5.609 1.00 19.24 188 MET C C 1
ATOM 3488 O O . MET B 1 190 ? 21.054 -8.420 5.970 1.00 18.55 188 MET C O 1
ATOM 3493 N N . VAL B 1 191 ? 22.597 -7.982 4.334 1.00 17.94 189 VAL C N 1
ATOM 3494 C CA . VAL B 1 191 ? 21.660 -8.003 3.211 1.00 17.58 189 VAL C CA 1
ATOM 3495 C C . VAL B 1 191 ? 22.236 -8.848 2.114 1.00 17.91 189 VAL C C 1
ATOM 3496 O O . VAL B 1 191 ? 23.432 -9.161 2.152 1.00 19.98 189 VAL C O 1
ATOM 3500 N N . LYS B 1 192 ? 21.412 -9.293 1.183 1.00 19.09 190 LYS C N 1
ATOM 3501 C CA . LYS B 1 192 ? 21.966 -10.022 0.025 1.00 18.81 190 LYS C CA 1
ATOM 3502 C C . LYS B 1 192 ? 22.775 -9.108 -0.926 1.00 21.36 190 LYS C C 1
ATOM 3503 O O . LYS B 1 192 ? 23.945 -9.367 -1.220 1.00 24.31 190 LYS C O 1
ATOM 3509 N N . GLY B 1 193 ? 22.172 -8.011 -1.338 1.00 20.91 191 GLY C N 1
ATOM 3510 C CA . GLY B 1 193 ? 22.854 -7.022 -2.164 1.00 20.59 191 GLY C CA 1
ATOM 3511 C C . GLY B 1 193 ? 21.952 -6.565 -3.292 1.00 18.14 191 GLY C C 1
ATOM 3512 O O . GLY B 1 193 ? 21.385 -7.391 -4.012 1.00 20.16 191 GLY C O 1
ATOM 3513 N N . ALA B 1 194 ? 21.814 -5.250 -3.445 1.00 19.50 192 ALA C N 1
ATOM 3514 C CA . ALA B 1 194 ? 20.796 -4.669 -4.325 1.00 17.16 192 ALA C CA 1
ATOM 3515 C C . ALA B 1 194 ? 21.241 -4.291 -5.751 1.00 17.87 192 ALA C C 1
ATOM 3516 O O . ALA B 1 194 ? 20.376 -3.899 -6.519 1.00 20.67 192 ALA C O 1
ATOM 3518 N N . TYR B 1 195 ? 22.539 -4.354 -6.076 1.00 19.61 193 TYR C N 1
ATOM 3519 C CA . TYR B 1 195 ? 23.100 -3.750 -7.287 1.00 20.19 193 TYR C CA 1
ATOM 3520 C C . TYR B 1 195 ? 23.573 -4.810 -8.299 1.00 21.23 193 TYR C C 1
ATOM 3521 O O . TYR B 1 195 ? 23.618 -5.998 -8.013 1.00 22.94 193 TYR C O 1
ATOM 3530 N N . LEU B 1 196 ? 23.870 -4.360 -9.502 1.00 19.01 194 LEU C N 1
ATOM 3531 C CA . LEU B 1 196 ? 24.373 -5.213 -10.602 1.00 17.35 194 LEU C CA 1
ATOM 3532 C C . LEU B 1 196 ? 25.888 -5.250 -10.445 1.00 20.96 194 LEU C C 1
ATOM 3533 O O . LEU B 1 196 ? 26.561 -4.222 -10.564 1.00 23.13 194 LEU C O 1
ATOM 3538 N N . GLU B 1 197 ? 26.439 -6.414 -10.163 1.00 21.23 195 GLU C N 1
ATOM 3539 C CA . GLU B 1 197 ? 27.884 -6.554 -9.853 1.00 22.01 195 GLU C CA 1
ATOM 3540 C C . GLU B 1 197 ? 28.451 -7.726 -10.619 1.00 23.76 195 GLU C C 1
ATOM 3541 O O . GLU B 1 197 ? 27.813 -8.779 -10.704 1.00 24.91 195 GLU C O 1
ATOM 3547 N N . PRO B 1 198 ? 29.648 -7.551 -11.184 1.00 21.20 196 PRO C N 1
ATOM 3548 C CA . PRO B 1 198 ? 30.296 -8.554 -12.034 1.00 23.91 196 PRO C CA 1
ATOM 3549 C C . PRO B 1 198 ? 30.922 -9.664 -11.177 1.00 24.01 196 PRO C C 1
ATOM 3550 O O . PRO B 1 198 ? 31.134 -9.490 -9.955 1.00 25.76 196 PRO C O 1
ATOM 3554 N N . ALA B 1 199 ? 31.242 -10.777 -11.851 1.00 25.81 197 ALA C N 1
ATOM 3555 C CA . ALA B 1 199 ? 31.755 -11.970 -11.207 1.00 24.74 197 ALA C CA 1
ATOM 3556 C C . ALA B 1 199 ? 33.149 -11.762 -10.607 1.00 27.35 197 ALA C C 1
ATOM 3557 O O . ALA B 1 199 ? 33.589 -12.564 -9.752 1.00 28.00 197 ALA C O 1
ATOM 3559 N N . THR B 1 200 ? 33.823 -10.672 -10.993 1.00 25.47 198 THR C N 1
ATOM 3560 C CA . THR B 1 200 ? 35.091 -10.290 -10.343 1.00 27.90 198 THR C CA 1
ATOM 3561 C C . THR B 1 200 ? 34.930 -9.925 -8.858 1.00 26.52 198 THR C C 1
ATOM 3562 O O . THR B 1 200 ? 35.885 -10.081 -8.083 1.00 27.92 198 THR C O 1
ATOM 3566 N N . VAL B 1 201 ? 33.752 -9.421 -8.461 1.00 28.25 199 VAL C N 1
ATOM 3567 C CA . VAL B 1 201 ? 33.489 -9.012 -7.063 1.00 29.16 199 VAL C CA 1
ATOM 3568 C C . VAL B 1 201 ? 32.321 -9.705 -6.361 1.00 30.12 199 VAL C C 1
ATOM 3569 O O . VAL B 1 201 ? 32.278 -9.732 -5.129 1.00 29.81 199 VAL C O 1
ATOM 3573 N N . ALA B 1 202 ? 31.363 -10.242 -7.114 1.00 27.42 200 ALA C N 1
ATOM 3574 C CA . ALA B 1 202 ? 30.214 -10.868 -6.470 1.00 27.38 200 ALA C CA 1
ATOM 3575 C C . ALA B 1 202 ? 29.984 -12.290 -6.946 1.00 27.69 200 ALA C C 1
ATOM 3576 O O . ALA B 1 202 ? 30.162 -12.565 -8.117 1.00 27.16 200 ALA C O 1
ATOM 3578 N N . TYR B 1 203 ? 29.518 -13.162 -6.054 1.00 28.30 201 TYR C N 1
ATOM 3579 C CA . TYR B 1 203 ? 29.139 -14.520 -6.423 1.00 30.33 201 TYR C CA 1
ATOM 3580 C C . TYR B 1 203 ? 28.061 -14.572 -7.517 1.00 31.89 201 TYR C C 1
ATOM 3581 O O . TYR B 1 203 ? 26.954 -14.075 -7.325 1.00 30.18 201 TYR C O 1
ATOM 3590 N N . PRO B 1 204 ? 28.346 -15.235 -8.636 1.00 34.45 202 PRO C N 1
ATOM 3591 C CA . PRO B 1 204 ? 27.246 -15.379 -9.598 1.00 35.70 202 PRO C CA 1
ATOM 3592 C C . PRO B 1 204 ? 26.118 -16.343 -9.177 1.00 37.00 202 PRO C C 1
ATOM 3593 O O . PRO B 1 204 ? 24.990 -16.152 -9.624 1.00 37.04 202 PRO C O 1
ATOM 3597 N N . ASP B 1 205 ? 26.391 -17.356 -8.358 1.00 37.29 203 ASP C N 1
ATOM 3598 C CA . ASP B 1 205 ? 25.356 -18.351 -8.032 1.00 37.03 203 ASP C CA 1
ATOM 3599 C C . ASP B 1 205 ? 24.548 -17.916 -6.791 1.00 35.37 203 ASP C C 1
ATOM 3600 O O . ASP B 1 205 ? 25.136 -17.641 -5.750 1.00 36.12 203 ASP C O 1
ATOM 3605 N N . LYS B 1 206 ? 23.218 -17.838 -6.895 1.00 34.04 204 LYS C N 1
ATOM 3606 C CA . LYS B 1 206 ? 22.393 -17.444 -5.739 1.00 34.24 204 LYS C CA 1
ATOM 3607 C C . LYS B 1 206 ? 22.598 -18.359 -4.546 1.00 33.33 204 LYS C C 1
ATOM 3608 O O . LYS B 1 206 ? 22.485 -17.905 -3.414 1.00 32.16 204 LYS C O 1
ATOM 3610 N N . ALA B 1 207 ? 22.913 -19.632 -4.799 1.00 32.90 205 ALA C N 1
ATOM 3611 C CA . ALA B 1 207 ? 23.156 -20.581 -3.713 1.00 32.74 205 ALA C CA 1
ATOM 3612 C C . ALA B 1 207 ? 24.322 -20.114 -2.856 1.00 31.16 205 ALA C C 1
ATOM 3613 O O . ALA B 1 207 ? 24.295 -20.278 -1.649 1.00 29.79 205 ALA C O 1
ATOM 3615 N N . ASP B 1 208 ? 25.335 -19.525 -3.495 1.00 31.43 206 ASP C N 1
ATOM 3616 C CA . ASP B 1 208 ? 26.511 -18.998 -2.800 1.00 29.91 206 ASP C CA 1
ATOM 3617 C C . ASP B 1 208 ? 26.194 -17.720 -2.060 1.00 28.31 206 ASP C C 1
ATOM 3618 O O . ASP B 1 208 ? 26.629 -17.530 -0.916 1.00 27.62 206 ASP C O 1
ATOM 3623 N N . VAL B 1 209 ? 25.416 -16.846 -2.699 1.00 27.39 207 VAL C N 1
ATOM 3624 C CA . VAL B 1 209 ? 24.935 -15.631 -2.032 1.00 26.62 207 VAL C CA 1
ATOM 3625 C C . VAL B 1 209 ? 24.192 -15.986 -0.767 1.00 24.85 207 VAL C C 1
ATOM 3626 O O . VAL B 1 209 ? 24.410 -15.350 0.278 1.00 24.49 207 VAL C O 1
ATOM 3630 N N . ASP B 1 210 ? 23.300 -16.988 -0.849 1.00 23.91 208 ASP C N 1
ATOM 3631 C CA . ASP B 1 210 ? 22.482 -17.379 0.298 1.00 25.44 208 ASP C CA 1
ATOM 3632 C C . ASP B 1 210 ? 23.316 -18.007 1.424 1.00 26.25 208 ASP C C 1
ATOM 3633 O O . ASP B 1 210 ? 23.035 -17.760 2.608 1.00 26.78 208 ASP C O 1
ATOM 3638 N N . GLN B 1 211 ? 24.326 -18.800 1.060 1.00 27.08 209 GLN C N 1
ATOM 3639 C CA . GLN B 1 211 ? 25.198 -19.432 2.051 1.00 32.05 209 GLN C CA 1
ATOM 3640 C C . GLN B 1 211 ? 26.098 -18.387 2.710 1.00 29.95 209 GLN C C 1
ATOM 3641 O O . GLN B 1 211 ? 26.319 -18.407 3.907 1.00 30.69 209 GLN C O 1
ATOM 3647 N N . ASN B 1 212 ? 26.604 -17.459 1.918 1.00 30.03 210 ASN C N 1
ATOM 3648 C CA . ASN B 1 212 ? 27.430 -16.395 2.462 1.00 26.34 210 ASN C CA 1
ATOM 3649 C C . ASN B 1 212 ? 26.607 -15.504 3.389 1.00 26.43 210 ASN C C 1
ATOM 3650 O O . ASN B 1 212 ? 27.157 -14.976 4.356 1.00 26.52 210 ASN C O 1
ATOM 3655 N N . TYR B 1 213 ? 25.299 -15.353 3.115 1.00 23.05 211 TYR C N 1
ATOM 3656 C CA . TYR B 1 213 ? 24.400 -14.603 4.001 1.00 23.21 211 TYR C CA 1
ATOM 3657 C C . TYR B 1 213 ? 24.370 -15.235 5.391 1.00 24.77 211 TYR C C 1
ATOM 3658 O O . TYR B 1 213 ? 24.581 -14.544 6.401 1.00 24.11 211 TYR C O 1
ATOM 3667 N N . ARG B 1 214 ? 24.141 -16.550 5.441 1.00 23.70 212 ARG C N 1
ATOM 3668 C CA . ARG B 1 214 ? 24.159 -17.255 6.729 1.00 25.44 212 ARG C CA 1
ATOM 3669 C C . ARG B 1 214 ? 25.508 -17.097 7.407 1.00 26.19 212 ARG C C 1
ATOM 3670 O O . ARG B 1 214 ? 25.568 -16.892 8.607 1.00 27.73 212 ARG C O 1
ATOM 3678 N N . ARG B 1 215 ? 26.602 -17.234 6.663 1.00 26.65 213 ARG C N 1
ATOM 3679 C CA . ARG B 1 215 ? 27.934 -17.089 7.276 1.00 28.14 213 ARG C CA 1
ATOM 3680 C C . ARG B 1 215 ? 28.125 -15.720 7.932 1.00 28.34 213 ARG C C 1
ATOM 3681 O O . ARG B 1 215 ? 28.598 -15.625 9.074 1.00 30.03 213 ARG C O 1
ATOM 3685 N N . LEU B 1 216 ? 27.735 -14.662 7.231 1.00 28.14 214 LEU C N 1
ATOM 3686 C CA . LEU B 1 216 ? 27.811 -13.309 7.793 1.00 26.79 214 LEU C CA 1
ATOM 3687 C C . LEU B 1 216 ? 26.963 -13.140 9.044 1.00 26.11 214 LEU C C 1
ATOM 3688 O O . LEU B 1 216 ? 27.439 -12.596 10.034 1.00 25.76 214 LEU C O 1
ATOM 3693 N N . VAL B 1 217 ? 25.715 -13.613 9.019 1.00 25.17 215 VAL C N 1
ATOM 3694 C CA . VAL B 1 217 ? 24.871 -13.525 10.215 1.00 25.60 215 VAL C CA 1
ATOM 3695 C C . VAL B 1 217 ? 25.409 -14.338 11.385 1.00 27.45 215 VAL C C 1
ATOM 3696 O O . VAL B 1 217 ? 25.477 -13.823 12.515 1.00 27.40 215 VAL C O 1
ATOM 3700 N N . PHE B 1 218 ? 25.792 -15.594 11.121 1.00 28.11 216 PHE C N 1
ATOM 3701 C CA . PHE B 1 218 ? 26.187 -16.499 12.203 1.00 29.08 216 PHE C CA 1
ATOM 3702 C C . PHE B 1 218 ? 27.509 -16.035 12.826 1.00 29.52 216 PHE C C 1
ATOM 3703 O O . PHE B 1 218 ? 27.690 -16.116 14.060 1.00 30.68 216 PHE C O 1
ATOM 3711 N N . GLN B 1 219 ? 28.427 -15.553 11.990 1.00 30.49 217 GLN C N 1
ATOM 3712 C CA A GLN B 1 219 ? 29.708 -15.014 12.478 0.49 31.11 217 GLN C CA 1
ATOM 3713 C CA B GLN B 1 219 ? 29.699 -15.038 12.500 0.51 30.90 217 GLN C CA 1
ATOM 3714 C C . GLN B 1 219 ? 29.515 -13.748 13.302 1.00 30.52 217 GLN C C 1
ATOM 3715 O O . GLN B 1 219 ? 30.172 -13.550 14.321 1.00 32.41 217 GLN C O 1
ATOM 3726 N N . HIS B 1 220 ? 28.603 -12.877 12.868 1.00 28.59 218 HIS C N 1
ATOM 3727 C CA . HIS B 1 220 ? 28.370 -11.655 13.637 1.00 28.15 218 HIS C CA 1
ATOM 3728 C C . HIS B 1 220 ? 27.677 -11.945 14.966 1.00 27.62 218 HIS C C 1
ATOM 3729 O O . HIS B 1 220 ? 28.063 -11.388 15.982 1.00 29.45 218 HIS C O 1
ATOM 3736 N N . LEU B 1 221 ? 26.685 -12.837 14.958 1.00 27.45 219 LEU C N 1
ATOM 3737 C CA . LEU B 1 221 ? 26.084 -13.304 16.231 1.00 28.19 219 LEU C CA 1
ATOM 3738 C C . LEU B 1 221 ? 27.075 -14.023 17.159 1.00 30.77 219 LEU C C 1
ATOM 3739 O O . LEU B 1 221 ? 27.053 -13.753 18.351 1.00 33.65 219 LEU C O 1
ATOM 3744 N N . LYS B 1 222 ? 27.937 -14.912 16.630 1.00 31.84 220 LYS C N 1
ATOM 3745 C CA . LYS B 1 222 ? 28.909 -15.643 17.460 1.00 34.23 220 LYS C CA 1
ATOM 3746 C C . LYS B 1 222 ? 29.865 -14.675 18.112 1.00 34.81 220 LYS C C 1
ATOM 3747 O O . LYS B 1 222 ? 30.358 -14.941 19.202 1.00 36.99 220 LYS C O 1
ATOM 3753 N N . ALA B 1 223 ? 30.128 -13.560 17.439 1.00 34.27 221 ALA C N 1
ATOM 3754 C CA . ALA B 1 223 ? 31.040 -12.532 17.945 1.00 33.46 221 ALA C CA 1
ATOM 3755 C C . ALA B 1 223 ? 30.382 -11.570 18.926 1.00 34.89 221 ALA C C 1
ATOM 3756 O O . ALA B 1 223 ? 31.058 -10.753 19.549 1.00 37.43 221 ALA C O 1
ATOM 3758 N N . GLY B 1 224 ? 29.065 -11.630 19.076 1.00 33.64 222 GLY C N 1
ATOM 3759 C CA . GLY B 1 224 ? 28.435 -10.795 20.086 1.00 34.85 222 GLY C CA 1
ATOM 3760 C C . GLY B 1 224 ? 28.172 -9.367 19.625 1.00 33.63 222 GLY C C 1
ATOM 3761 O O . GLY B 1 224 ? 28.090 -8.441 20.428 1.00 37.12 222 GLY C O 1
ATOM 3762 N N . ASN B 1 225 ? 28.035 -9.188 18.326 1.00 30.76 223 ASN C N 1
ATOM 3763 C CA . ASN B 1 225 ? 27.746 -7.870 17.772 1.00 28.76 223 ASN C CA 1
ATOM 3764 C C . ASN B 1 225 ? 26.290 -7.746 17.419 1.00 27.09 223 ASN C C 1
ATOM 3765 O O . ASN B 1 225 ? 25.680 -8.729 16.984 1.00 27.57 223 ASN C O 1
ATOM 3770 N N . TYR B 1 226 ? 25.723 -6.556 17.571 1.00 26.52 224 TYR C N 1
ATOM 3771 C CA . TYR B 1 226 ? 24.310 -6.385 17.195 1.00 23.56 224 TYR C CA 1
ATOM 3772 C C . TYR B 1 226 ? 24.119 -6.585 15.698 1.00 21.93 224 TYR C C 1
ATOM 3773 O O . TYR B 1 226 ? 24.871 -6.008 14.877 1.00 24.66 224 TYR C O 1
ATOM 3782 N N . THR B 1 227 ? 23.178 -7.449 15.326 1.00 22.11 225 THR C N 1
ATOM 3783 C CA . THR B 1 227 ? 23.050 -7.911 13.947 1.00 22.28 225 THR C CA 1
ATOM 3784 C C . THR B 1 227 ? 21.619 -7.636 13.500 1.00 20.34 225 THR C C 1
ATOM 3785 O O . THR B 1 227 ? 20.632 -8.001 14.179 1.00 18.99 225 THR C O 1
ATOM 3789 N N . ASN B 1 228 ? 21.488 -6.982 12.362 1.00 18.30 226 ASN C N 1
ATOM 3790 C CA . ASN B 1 228 ? 20.178 -6.806 11.753 1.00 17.69 226 ASN C CA 1
ATOM 3791 C C . ASN B 1 228 ? 20.062 -7.786 10.613 1.00 17.07 226 ASN C C 1
ATOM 3792 O O . ASN B 1 228 ? 20.835 -7.725 9.643 1.00 17.67 226 ASN C O 1
ATOM 3797 N N . VAL B 1 229 ? 19.113 -8.700 10.707 1.00 17.28 227 VAL C N 1
ATOM 3798 C CA . VAL B 1 229 ? 18.966 -9.725 9.687 1.00 17.83 227 VAL C CA 1
ATOM 3799 C C . VAL B 1 229 ? 17.926 -9.232 8.708 1.00 16.47 227 VAL C C 1
ATOM 3800 O O . VAL B 1 229 ? 16.729 -9.484 8.864 1.00 17.28 227 VAL C O 1
ATOM 3804 N N . ALA B 1 230 ? 18.399 -8.520 7.691 1.00 15.77 228 ALA C N 1
ATOM 3805 C CA . ALA B 1 230 ? 17.533 -7.828 6.743 1.00 15.22 228 ALA C CA 1
ATOM 3806 C C . ALA B 1 230 ? 17.295 -8.722 5.522 1.00 15.34 228 ALA C C 1
ATOM 3807 O O . ALA B 1 230 ? 18.092 -8.744 4.581 1.00 17.39 228 ALA C O 1
ATOM 3809 N N . THR B 1 231 ? 16.218 -9.478 5.540 1.00 16.96 229 THR C N 1
ATOM 3810 C CA . THR B 1 231 ? 15.838 -10.322 4.420 1.00 16.32 229 THR C CA 1
ATOM 3811 C C . THR B 1 231 ? 14.353 -10.639 4.513 1.00 15.69 229 THR C C 1
ATOM 3812 O O . THR B 1 231 ? 13.760 -10.541 5.613 1.00 17.98 229 THR C O 1
ATOM 3816 N N . HIS B 1 232 ? 13.764 -11.033 3.388 1.00 16.85 230 HIS C N 1
ATOM 3817 C CA . HIS B 1 232 ? 12.384 -11.542 3.416 1.00 18.38 230 HIS C CA 1
ATOM 3818 C C . HIS B 1 232 ? 12.389 -13.022 3.052 1.00 18.78 230 HIS C C 1
ATOM 3819 O O . HIS B 1 232 ? 11.323 -13.627 2.821 1.00 21.32 230 HIS C O 1
ATOM 3826 N N . ASP B 1 233 ? 13.582 -13.611 2.971 1.00 19.44 231 ASP C N 1
ATOM 3827 C CA . ASP B 1 233 ? 13.721 -15.037 2.609 1.00 20.87 231 ASP C CA 1
ATOM 3828 C C . ASP B 1 233 ? 13.377 -15.890 3.839 1.00 21.44 231 ASP C C 1
ATOM 3829 O O . ASP B 1 233 ? 14.143 -15.940 4.802 1.00 21.62 231 ASP C O 1
ATOM 3834 N N . GLU B 1 234 ? 12.249 -16.601 3.780 1.00 22.93 232 GLU C N 1
ATOM 3835 C CA . GLU B 1 234 ? 11.780 -17.389 4.918 1.00 25.02 232 GLU C CA 1
ATOM 3836 C C . GLU B 1 234 ? 12.695 -18.578 5.255 1.00 25.05 232 GLU C C 1
ATOM 3837 O O . GLU B 1 234 ? 12.811 -18.960 6.419 1.00 25.57 232 GLU C O 1
ATOM 3843 N N . ARG B 1 235 ? 13.351 -19.150 4.252 1.00 24.31 233 ARG C N 1
ATOM 3844 C CA . ARG B 1 235 ? 14.282 -20.249 4.514 1.00 26.57 233 ARG C CA 1
ATOM 3845 C C . ARG B 1 235 ? 15.437 -19.756 5.375 1.00 26.34 233 ARG C C 1
ATOM 3846 O O . ARG B 1 235 ? 15.827 -20.410 6.339 1.00 29.02 233 ARG C O 1
ATOM 3848 N N . ILE B 1 236 ? 15.945 -18.562 5.076 1.00 24.54 234 ILE C N 1
ATOM 3849 C CA . ILE B 1 236 ? 17.016 -17.976 5.880 1.00 20.87 234 ILE C CA 1
ATOM 3850 C C . ILE B 1 236 ? 16.505 -17.580 7.275 1.00 21.28 234 ILE C C 1
ATOM 3851 O O . ILE B 1 236 ? 17.149 -17.864 8.298 1.00 21.56 234 ILE C O 1
ATOM 3856 N N . ILE B 1 237 ? 15.335 -16.947 7.314 1.00 21.86 235 ILE C N 1
ATOM 3857 C CA . ILE B 1 237 ? 14.753 -16.563 8.598 1.00 21.70 235 ILE C CA 1
ATOM 3858 C C . ILE B 1 237 ? 14.572 -17.785 9.481 1.00 22.26 235 ILE C C 1
ATOM 3859 O O . ILE B 1 237 ? 14.902 -17.729 10.675 1.00 23.28 235 ILE C O 1
ATOM 3864 N N . ASP B 1 238 ? 14.052 -18.884 8.924 1.00 23.77 236 ASP C N 1
ATOM 3865 C CA . ASP B 1 238 ? 13.926 -20.123 9.714 1.00 25.89 236 ASP C CA 1
ATOM 3866 C C . ASP B 1 238 ? 15.268 -20.652 10.241 1.00 24.76 236 ASP C C 1
ATOM 3867 O O . ASP B 1 238 ? 15.344 -21.099 11.397 1.00 26.62 236 ASP C O 1
ATOM 3872 N N . ASP B 1 239 ? 16.317 -20.585 9.420 1.00 25.02 237 ASP C N 1
ATOM 3873 C CA . ASP B 1 239 ? 17.627 -21.049 9.836 1.00 27.12 237 ASP C CA 1
ATOM 3874 C C . ASP B 1 239 ? 18.195 -20.159 10.920 1.00 25.81 237 ASP C C 1
ATOM 3875 O O . ASP B 1 239 ? 18.848 -20.633 11.849 1.00 27.56 237 ASP C O 1
ATOM 3880 N N . VAL B 1 240 ? 17.941 -18.864 10.796 1.00 24.50 238 VAL C N 1
ATOM 3881 C CA . VAL B 1 240 ? 18.350 -17.904 11.819 1.00 25.16 238 VAL C CA 1
ATOM 3882 C C . VAL B 1 240 ? 17.642 -18.153 13.153 1.00 25.42 238 VAL C C 1
ATOM 3883 O O . VAL B 1 240 ? 18.290 -18.182 14.189 1.00 25.57 238 VAL C O 1
ATOM 3887 N N . LYS B 1 241 ? 16.337 -18.421 13.124 1.00 24.28 239 LYS C N 1
ATOM 3888 C CA . LYS B 1 241 ? 15.624 -18.732 14.370 1.00 23.08 239 LYS C CA 1
ATOM 3889 C C . LYS B 1 241 ? 16.193 -19.992 15.020 1.00 25.15 239 LYS C C 1
ATOM 3890 O O . LYS B 1 241 ? 16.353 -20.049 16.248 1.00 25.97 239 LYS C O 1
ATOM 3896 N N . ARG B 1 242 ? 16.494 -20.999 14.207 1.00 26.04 240 ARG C N 1
ATOM 3897 C CA . ARG B 1 242 ? 17.024 -22.270 14.742 1.00 27.66 240 ARG C CA 1
ATOM 3898 C C . ARG B 1 242 ? 18.428 -22.089 15.334 1.00 26.44 240 ARG C C 1
ATOM 3899 O O . ARG B 1 242 ? 18.751 -22.665 16.391 1.00 28.63 240 ARG C O 1
ATOM 3907 N N . PHE B 1 243 ? 19.240 -21.277 14.668 1.00 27.21 241 PHE C N 1
ATOM 3908 C CA . PHE B 1 243 ? 20.586 -20.957 15.126 1.00 27.25 241 PHE C CA 1
ATOM 3909 C C . PHE B 1 243 ? 20.600 -20.225 16.473 1.00 27.10 241 PHE C C 1
ATOM 3910 O O . PHE B 1 243 ? 21.286 -20.616 17.406 1.00 28.37 241 PHE C O 1
ATOM 3918 N N . VAL B 1 244 ? 19.857 -19.130 16.541 1.00 27.09 242 VAL C N 1
ATOM 3919 C CA . VAL B 1 244 ? 19.668 -18.371 17.774 1.00 27.53 242 VAL C CA 1
ATOM 3920 C C . VAL B 1 244 ? 19.248 -19.239 18.968 1.00 27.13 242 VAL C C 1
ATOM 3921 O O . VAL B 1 244 ? 19.775 -19.084 20.068 1.00 27.68 242 VAL C O 1
ATOM 3925 N N . LEU B 1 245 ? 18.313 -20.165 18.763 1.00 27.98 243 LEU C N 1
ATOM 3926 C CA . LEU B 1 245 ? 17.859 -21.032 19.850 1.00 29.92 243 LEU C CA 1
ATOM 3927 C C . LEU B 1 245 ? 19.002 -21.959 20.286 1.00 32.38 243 LEU C C 1
ATOM 3928 O O . LEU B 1 245 ? 19.299 -22.069 21.480 1.00 34.03 243 LEU C O 1
ATOM 3933 N N . ALA B 1 246 ? 19.659 -22.592 19.309 1.00 32.22 244 ALA C N 1
ATOM 3934 C CA . ALA B 1 246 ? 20.722 -23.567 19.597 1.00 32.27 244 ALA C CA 1
ATOM 3935 C C . ALA B 1 246 ? 21.884 -22.932 20.363 1.00 33.11 244 ALA C C 1
ATOM 3936 O O . ALA B 1 246 ? 22.531 -23.605 21.158 1.00 35.76 244 ALA C O 1
ATOM 3938 N N . HIS B 1 247 ? 22.152 -21.649 20.124 1.00 32.31 245 HIS C N 1
ATOM 3939 C CA . HIS B 1 247 ? 23.318 -20.976 20.714 1.00 33.07 245 HIS C CA 1
ATOM 3940 C C . HIS B 1 247 ? 22.945 -20.082 21.922 1.00 34.47 245 HIS C C 1
ATOM 3941 O O . HIS B 1 247 ? 23.796 -19.379 22.484 1.00 34.36 245 HIS C O 1
ATOM 3948 N N . GLY B 1 248 ? 21.678 -20.109 22.316 1.00 34.12 246 GLY C N 1
ATOM 3949 C CA . GLY B 1 248 ? 21.249 -19.392 23.508 1.00 34.66 246 GLY C CA 1
ATOM 3950 C C . GLY B 1 248 ? 21.326 -17.875 23.365 1.00 34.56 246 GLY C C 1
ATOM 3951 O O . GLY B 1 248 ? 21.553 -17.161 24.359 1.00 36.08 246 GLY C O 1
ATOM 3952 N N . ILE B 1 249 ? 21.147 -17.379 22.137 1.00 30.64 247 ILE C N 1
ATOM 3953 C CA . ILE B 1 249 ? 21.239 -15.955 21.883 1.00 28.86 247 ILE C CA 1
ATOM 3954 C C . ILE B 1 249 ? 19.916 -15.281 22.224 1.00 27.56 247 ILE C C 1
ATOM 3955 O O . ILE B 1 249 ? 18.845 -15.754 21.806 1.00 29.03 247 ILE C O 1
ATOM 3960 N N . GLY B 1 250 ? 19.980 -14.158 22.941 1.00 25.56 248 GLY C N 1
ATOM 3961 C CA . GLY B 1 250 ? 18.756 -13.482 23.398 1.00 24.38 248 GLY C CA 1
ATOM 3962 C C . GLY B 1 250 ? 18.063 -12.742 22.268 1.00 22.56 248 GLY C C 1
ATOM 3963 O O . GLY B 1 250 ? 18.693 -12.273 21.286 1.00 22.73 248 GLY C O 1
ATOM 3964 N N . LYS B 1 251 ? 16.746 -12.625 22.396 1.00 21.45 249 LYS C N 1
ATOM 3965 C CA . LYS B 1 251 ? 15.946 -11.967 21.373 1.00 21.75 249 LYS C CA 1
ATOM 3966 C C . LYS B 1 251 ? 16.027 -10.440 21.446 1.00 20.60 249 LYS C C 1
ATOM 3967 O O . LYS B 1 251 ? 15.502 -9.740 20.595 1.00 22.27 249 LYS C O 1
ATOM 3973 N N . ASP B 1 252 ? 16.807 -9.964 22.400 1.00 20.92 250 ASP C N 1
ATOM 3974 C CA . ASP B 1 252 ? 17.183 -8.589 22.486 1.00 22.98 250 ASP C CA 1
ATOM 3975 C C . ASP B 1 252 ? 18.552 -8.306 21.849 1.00 22.59 250 ASP C C 1
ATOM 3976 O O . ASP B 1 252 ? 19.030 -7.157 21.900 1.00 24.49 250 ASP C O 1
ATOM 3981 N N . ALA B 1 253 ? 19.193 -9.342 21.274 1.00 21.08 251 ALA C N 1
ATOM 3982 C CA . ALA B 1 253 ? 20.562 -9.212 20.755 1.00 22.72 251 ALA C CA 1
ATOM 3983 C C . ALA B 1 253 ? 20.642 -9.017 19.250 1.00 22.95 251 ALA C C 1
ATOM 3984 O O . ALA B 1 253 ? 21.728 -8.961 18.692 1.00 24.28 251 ALA C O 1
ATOM 3986 N N . PHE B 1 254 ? 19.502 -8.979 18.59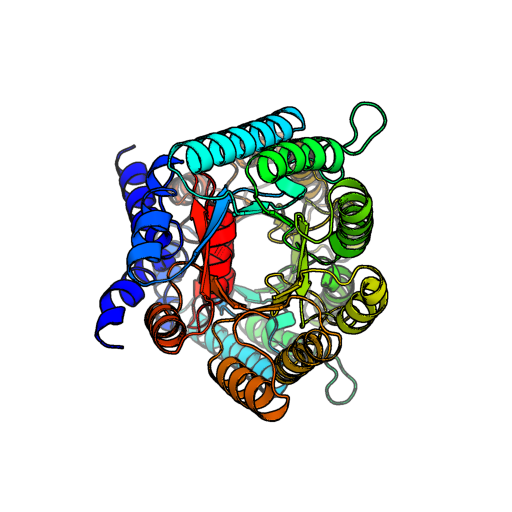2 1.00 21.70 252 PHE C N 1
ATOM 3987 C CA . PHE B 1 254 ? 19.484 -8.853 17.128 1.00 20.08 252 PHE C CA 1
ATOM 3988 C C . PHE B 1 254 ? 18.076 -8.526 16.719 1.00 18.33 252 PHE C C 1
ATOM 3989 O O . PHE B 1 254 ? 17.133 -8.610 17.536 1.00 18.74 252 PHE C O 1
ATOM 3997 N N . GLU B 1 255 ? 17.868 -8.098 15.472 1.00 18.69 253 GLU C N 1
ATOM 3998 C CA . GLU B 1 255 ? 16.508 -7.918 14.971 1.00 17.75 253 GLU C CA 1
ATOM 3999 C C . GLU B 1 255 ? 16.392 -8.397 13.539 1.00 16.40 253 GLU C C 1
ATOM 4000 O O . GLU B 1 255 ? 17.391 -8.446 12.809 1.00 17.92 253 GLU C O 1
ATOM 4006 N N . PHE B 1 256 ? 15.190 -8.749 13.115 1.00 16.47 254 PHE C N 1
ATOM 4007 C CA . PHE B 1 256 ? 14.904 -8.909 11.701 1.00 16.27 254 PHE C CA 1
ATOM 4008 C C . PHE B 1 256 ? 14.508 -7.561 11.129 1.00 15.88 254 PHE C C 1
ATOM 4009 O O . PHE B 1 256 ? 13.912 -6.691 11.815 1.00 16.56 254 PHE C O 1
ATOM 4017 N N . GLN B 1 257 ? 14.861 -7.363 9.853 1.00 16.20 255 GLN C N 1
ATOM 4018 C CA . GLN B 1 257 ? 14.435 -6.159 9.141 1.00 16.03 255 GLN C CA 1
ATOM 4019 C C . GLN B 1 257 ? 13.858 -6.529 7.790 1.00 15.50 255 GLN C C 1
ATOM 4020 O O . GLN B 1 257 ? 14.302 -7.486 7.157 1.00 16.17 255 GLN C O 1
ATOM 4026 N N . MET B 1 258 ? 12.849 -5.764 7.375 1.00 14.43 256 MET C N 1
ATOM 4027 C CA . MET B 1 258 ? 12.201 -5.936 6.075 1.00 15.70 256 MET C CA 1
ATOM 4028 C C . MET B 1 258 ? 11.912 -4.582 5.466 1.00 15.30 256 MET C C 1
ATOM 4029 O O . MET B 1 258 ? 11.858 -3.547 6.183 1.00 15.11 256 MET C O 1
ATOM 4034 N N . LEU B 1 259 ? 11.739 -4.583 4.140 1.00 15.63 257 LEU C N 1
ATOM 4035 C CA . LEU B 1 259 ? 11.322 -3.371 3.451 1.00 15.15 257 LEU C CA 1
ATOM 4036 C C . LEU B 1 259 ? 9.824 -3.169 3.571 1.00 16.44 257 LEU C C 1
ATOM 4037 O O . LEU B 1 259 ? 9.045 -4.127 3.545 1.00 17.23 257 LEU C O 1
ATOM 4042 N N . TYR B 1 260 ? 9.411 -1.923 3.696 1.00 16.33 258 TYR C N 1
ATOM 4043 C CA . TYR B 1 260 ? 7.979 -1.584 3.729 1.00 17.18 258 TYR C CA 1
ATOM 4044 C C . TYR B 1 260 ? 7.248 -2.226 2.554 1.00 18.79 258 TYR C C 1
ATOM 4045 O O . TYR B 1 260 ? 7.696 -2.139 1.399 1.00 19.66 258 TYR C O 1
ATOM 4054 N N . GLY B 1 261 ? 6.157 -2.931 2.842 1.00 19.03 259 GLY C N 1
ATOM 4055 C CA . GLY B 1 261 ? 5.355 -3.549 1.798 1.00 20.17 259 GLY C CA 1
ATOM 4056 C C . GLY B 1 261 ? 5.756 -4.939 1.360 1.00 20.63 259 GLY C C 1
ATOM 4057 O O . GLY B 1 261 ? 5.084 -5.505 0.458 1.00 23.17 259 GLY C O 1
ATOM 4058 N N . ILE B 1 262 ? 6.803 -5.501 1.956 1.00 19.56 260 ILE C N 1
ATOM 4059 C CA . ILE B 1 262 ? 7.246 -6.835 1.560 1.00 18.98 260 ILE C CA 1
ATOM 4060 C C . ILE B 1 262 ? 7.136 -7.794 2.719 1.00 18.68 260 ILE C C 1
ATOM 4061 O O . ILE B 1 262 ? 7.717 -7.575 3.789 1.00 19.17 260 ILE C O 1
ATOM 4066 N N . ARG B 1 263 ? 6.327 -8.837 2.520 1.00 19.32 261 ARG C N 1
ATOM 4067 C CA . ARG B 1 263 ? 6.015 -9.838 3.553 1.00 19.44 261 ARG C CA 1
ATOM 4068 C C . ARG B 1 263 ? 5.548 -9.198 4.856 1.00 19.67 261 ARG C C 1
ATOM 4069 O O . ARG B 1 263 ? 6.080 -9.511 5.928 1.00 19.50 261 ARG C O 1
ATOM 4077 N N . ARG B 1 264 ? 4.512 -8.347 4.787 1.00 21.48 262 ARG C N 1
ATOM 4078 C CA . ARG B 1 264 ? 3.903 -7.779 5.987 1.00 21.91 262 ARG C CA 1
ATOM 4079 C C . ARG B 1 264 ? 3.409 -8.852 6.941 1.00 20.88 262 ARG C C 1
ATOM 4080 O O . ARG B 1 264 ? 3.420 -8.649 8.163 1.00 21.54 262 ARG C O 1
ATOM 4085 N N . ASP B 1 265 ? 2.964 -9.994 6.415 1.00 21.82 263 ASP C N 1
ATOM 4086 C CA . ASP B 1 265 ? 2.560 -11.109 7.297 1.00 23.12 263 ASP C CA 1
ATOM 4087 C C . ASP B 1 265 ? 3.689 -11.579 8.186 1.00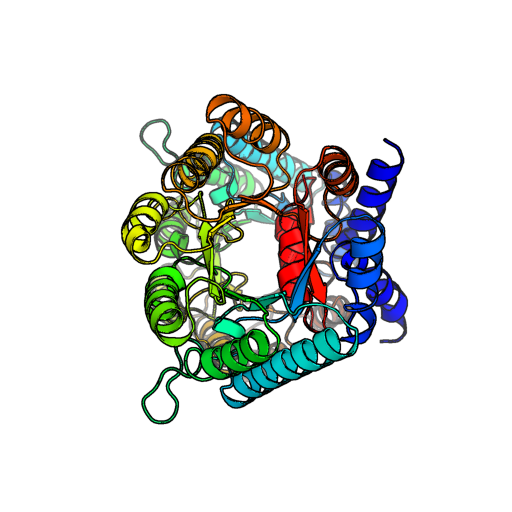 22.67 263 ASP C C 1
ATOM 4088 O O . ASP B 1 265 ? 3.489 -11.832 9.386 1.00 22.92 263 ASP C O 1
ATOM 4093 N N . LEU B 1 266 ? 4.881 -11.698 7.620 1.00 22.76 264 LEU C N 1
ATOM 4094 C CA . LEU B 1 266 ? 6.052 -12.126 8.372 1.00 20.73 264 LEU C CA 1
ATOM 4095 C C . LEU B 1 266 ? 6.478 -11.090 9.391 1.00 19.70 264 LEU C C 1
ATOM 4096 O O . LEU B 1 266 ? 6.826 -11.451 10.511 1.00 19.49 264 LEU C O 1
ATOM 4101 N N . GLN B 1 267 ? 6.439 -9.815 8.998 1.00 18.35 265 GLN C N 1
ATOM 4102 C CA . GLN B 1 267 ? 6.772 -8.741 9.909 1.00 18.90 265 GLN C CA 1
ATOM 4103 C C . GLN B 1 267 ? 5.917 -8.868 11.177 1.00 17.08 265 GLN C C 1
ATOM 4104 O O . GLN B 1 267 ? 6.452 -8.855 12.325 1.00 17.32 265 GLN C O 1
ATOM 4110 N N . LYS B 1 268 ? 4.602 -9.027 10.996 1.00 17.40 266 LYS C N 1
ATOM 4111 C CA . LYS B 1 268 ? 3.691 -9.117 12.143 1.00 17.65 266 LYS C CA 1
ATOM 4112 C C . LYS B 1 268 ? 3.894 -10.390 12.951 1.00 17.31 266 LYS C C 1
ATOM 4113 O O . LYS B 1 268 ? 3.855 -10.378 14.198 1.00 17.48 266 LYS C O 1
ATOM 4119 N N . GLN B 1 269 ? 4.041 -11.520 12.264 1.00 17.97 267 GLN C N 1
ATOM 4120 C CA . GLN B 1 269 ? 4.192 -12.789 12.964 1.00 18.94 267 GLN C CA 1
ATOM 4121 C C . GLN B 1 269 ? 5.479 -12.868 13.798 1.00 17.22 267 GLN C C 1
ATOM 4122 O O . GLN B 1 269 ? 5.465 -13.339 14.947 1.00 17.20 267 GLN C O 1
ATOM 4128 N N . LEU B 1 270 ? 6.592 -12.388 13.251 1.00 17.02 268 LEU C N 1
ATOM 4129 C CA . LEU B 1 270 ? 7.829 -12.395 14.009 1.00 16.62 268 LEU C CA 1
ATOM 4130 C C . LEU B 1 270 ? 7.738 -11.542 15.280 1.00 16.15 268 LEU C C 1
ATOM 4131 O O . LEU B 1 270 ? 8.226 -11.941 16.357 1.00 16.78 268 LEU C O 1
ATOM 4136 N N . ALA B 1 271 ? 7.108 -10.374 15.173 1.00 14.84 269 ALA C N 1
ATOM 4137 C CA . ALA B 1 271 ? 6.932 -9.486 16.335 1.00 14.66 269 ALA C CA 1
ATOM 4138 C C . ALA B 1 271 ? 6.043 -10.176 17.347 1.00 14.88 269 ALA C C 1
ATOM 4139 O O . ALA B 1 271 ? 6.319 -10.132 18.569 1.00 15.81 269 ALA C O 1
ATOM 4141 N N . ALA B 1 272 ? 5.007 -10.886 16.905 1.00 14.68 270 ALA C N 1
ATOM 4142 C CA . ALA B 1 272 ? 4.129 -11.573 17.857 1.00 13.94 270 ALA C CA 1
ATOM 4143 C C . ALA B 1 272 ? 4.843 -12.701 18.578 1.00 14.30 270 ALA C C 1
ATOM 4144 O O . ALA B 1 272 ? 4.454 -13.073 19.699 1.00 14.44 270 ALA C O 1
ATOM 4146 N N . GLU B 1 273 ? 5.867 -13.283 17.949 1.00 15.58 271 GLU C N 1
ATOM 4147 C CA . GLU B 1 273 ? 6.685 -14.336 18.554 1.00 16.36 271 GLU C CA 1
ATOM 4148 C C . GLU B 1 273 ? 7.748 -13.788 19.492 1.00 16.99 271 GLU C C 1
ATOM 4149 O O . GLU B 1 273 ? 8.454 -14.554 20.149 1.00 19.24 271 GLU C O 1
ATOM 4155 N N . GLY B 1 274 ? 7.847 -12.465 19.586 1.00 14.72 272 GLY C N 1
ATOM 4156 C CA . GLY B 1 274 ? 8.808 -11.834 20.497 1.00 15.78 272 GLY C CA 1
ATOM 4157 C C . GLY B 1 274 ? 10.148 -11.450 19.902 1.00 17.02 272 GLY C C 1
ATOM 4158 O O . GLY B 1 274 ? 11.065 -11.017 20.633 1.00 17.63 272 GLY C O 1
ATOM 4159 N N . TYR B 1 275 ? 10.296 -11.586 18.582 1.00 17.46 273 TYR C N 1
ATOM 4160 C CA . TYR B 1 275 ? 11.508 -11.139 17.911 1.00 17.72 273 TYR C CA 1
ATOM 4161 C C . TYR B 1 275 ? 11.363 -9.647 17.679 1.00 17.56 273 TYR C C 1
ATOM 4162 O O . TYR B 1 275 ? 10.246 -9.154 17.469 1.00 18.74 273 TYR C O 1
ATOM 4171 N N . ARG B 1 276 ? 12.501 -8.955 17.659 1.00 16.41 274 ARG C N 1
ATOM 4172 C CA . ARG B 1 276 ? 12.520 -7.563 17.197 1.00 16.75 274 ARG C CA 1
ATOM 4173 C C . ARG B 1 276 ? 12.379 -7.524 15.686 1.00 16.03 274 ARG C C 1
ATOM 4174 O O . ARG B 1 276 ? 13.029 -8.306 14.979 1.00 16.84 274 ARG C O 1
ATOM 4182 N N . VAL B 1 277 ? 11.553 -6.604 15.202 1.00 15.17 275 VAL C N 1
ATOM 4183 C CA . VAL B 1 277 ? 11.374 -6.383 13.769 1.00 14.75 275 VAL C CA 1
ATOM 4184 C C . VAL B 1 277 ? 11.424 -4.875 13.541 1.00 15.41 275 VAL C C 1
ATOM 4185 O O . VAL B 1 277 ? 10.729 -4.118 14.228 1.00 16.26 275 VAL C O 1
ATOM 4189 N N . ARG B 1 278 ? 12.242 -4.439 12.586 1.00 15.20 276 ARG C N 1
ATOM 4190 C CA . ARG B 1 278 ? 12.310 -3.023 12.238 1.00 14.59 276 ARG C CA 1
ATOM 4191 C C . ARG B 1 278 ? 12.181 -2.873 10.736 1.00 13.49 276 ARG C C 1
ATOM 4192 O O . ARG B 1 278 ? 12.950 -3.458 9.971 1.00 14.43 276 ARG C O 1
ATOM 4200 N N . VAL B 1 279 ? 11.185 -2.101 10.300 1.00 14.75 277 VAL C N 1
ATOM 4201 C CA . VAL B 1 279 ? 10.882 -1.971 8.894 1.00 14.71 277 VAL C CA 1
ATOM 4202 C C . VAL B 1 279 ? 11.508 -0.713 8.284 1.00 14.66 277 VAL C C 1
ATOM 4203 O O . VAL B 1 279 ? 11.414 0.391 8.838 1.00 15.91 277 VAL C O 1
ATOM 4207 N N . TYR B 1 280 ? 12.159 -0.891 7.122 1.00 14.83 278 TYR C N 1
ATOM 4208 C CA . TYR B 1 280 ? 12.748 0.207 6.359 1.00 14.13 278 TYR C CA 1
ATOM 4209 C C . TYR B 1 280 ? 11.621 0.983 5.686 1.00 15.95 278 TYR C C 1
ATOM 4210 O O . TYR B 1 280 ? 10.885 0.428 4.866 1.00 16.53 278 TYR C O 1
ATOM 4219 N N . LEU B 1 281 ? 11.523 2.275 5.998 1.00 15.32 279 LEU C N 1
ATOM 4220 C CA . LEU B 1 281 ? 10.377 3.080 5.681 1.00 16.27 279 LEU C CA 1
ATOM 4221 C C . LEU B 1 281 ? 10.844 4.268 4.858 1.00 17.77 279 LEU C C 1
ATOM 4222 O O . LEU B 1 281 ? 11.193 5.309 5.382 1.00 17.90 279 LEU C O 1
ATOM 4227 N N . PRO B 1 282 ? 10.808 4.117 3.524 1.00 17.69 280 PRO C N 1
ATOM 4228 C CA . PRO B 1 282 ? 11.252 5.213 2.657 1.00 18.51 280 PRO C CA 1
ATOM 4229 C C . PRO B 1 282 ? 10.114 6.179 2.331 1.00 18.81 280 PRO C C 1
ATOM 4230 O O . PRO B 1 282 ? 8.946 5.795 2.256 1.00 19.78 280 PRO C O 1
ATOM 4234 N N . TYR B 1 283 ? 10.479 7.445 2.126 1.00 18.14 281 TYR C N 1
ATOM 4235 C CA . TYR B 1 283 ? 9.501 8.457 1.737 1.00 18.39 281 TYR C CA 1
ATOM 4236 C C . TYR B 1 283 ? 10.152 9.515 0.881 1.00 19.30 281 TYR C C 1
ATOM 4237 O O . TYR B 1 283 ? 11.394 9.635 0.860 1.00 18.88 281 TYR C O 1
ATOM 4246 N N . GLY B 1 284 ? 9.325 10.275 0.155 1.00 19.90 282 GLY C N 1
ATOM 4247 C CA . GLY B 1 284 ? 9.858 11.419 -0.563 1.00 21.92 282 GLY C CA 1
ATOM 4248 C C . GLY B 1 284 ? 9.399 11.428 -2.008 1.00 22.86 282 GLY C C 1
ATOM 4249 O O . GLY B 1 284 ? 8.806 10.457 -2.506 1.00 22.25 282 GLY C O 1
ATOM 4250 N N . ARG B 1 285 ? 9.701 12.521 -2.711 1.00 23.57 283 ARG C N 1
ATOM 4251 C CA . ARG B 1 285 ? 9.296 12.679 -4.097 1.00 25.37 283 ARG C CA 1
ATOM 4252 C C . ARG B 1 285 ? 10.197 11.938 -5.087 1.00 24.36 283 ARG C C 1
ATOM 4253 O O . ARG B 1 285 ? 9.786 11.648 -6.219 1.00 24.90 283 ARG C O 1
ATOM 4257 N N . ASP B 1 286 ? 11.442 11.688 -4.696 1.00 23.14 284 ASP C N 1
ATOM 4258 C CA . ASP B 1 286 ? 12.427 11.102 -5.612 1.00 24.26 284 ASP C CA 1
ATOM 4259 C C . ASP B 1 286 ? 12.494 9.576 -5.433 1.00 21.51 284 ASP C C 1
ATOM 4260 O O . ASP B 1 286 ? 13.534 9.007 -5.059 1.00 20.99 284 ASP C O 1
ATOM 4265 N N . TRP B 1 287 ? 11.390 8.908 -5.745 1.00 18.79 285 TRP C N 1
ATOM 4266 C CA . TRP B 1 287 ? 11.261 7.487 -5.439 1.00 18.27 285 TRP C CA 1
ATOM 4267 C C . TRP B 1 287 ? 11.585 6.540 -6.595 1.00 18.33 285 TRP C C 1
ATOM 4268 O O . TRP B 1 287 ? 11.536 5.314 -6.420 1.00 17.95 285 TRP C O 1
ATOM 4279 N N . TYR B 1 288 ? 11.985 7.087 -7.739 1.00 17.22 286 TYR C N 1
ATOM 4280 C CA . TYR B 1 288 ? 12.115 6.287 -8.971 1.00 17.87 286 TYR C CA 1
ATOM 4281 C C . TYR B 1 288 ? 13.187 5.199 -8.877 1.00 16.73 286 TYR C C 1
ATOM 4282 O O . TYR B 1 288 ? 12.951 4.057 -9.316 1.00 16.32 286 TYR C O 1
ATOM 4291 N N . ALA B 1 289 ? 14.356 5.548 -8.318 1.00 18.48 287 ALA C N 1
ATOM 4292 C CA . ALA B 1 289 ? 15.460 4.581 -8.266 1.00 18.33 287 ALA C CA 1
ATOM 4293 C C . ALA B 1 289 ? 15.124 3.407 -7.340 1.00 17.75 287 ALA C C 1
ATOM 4294 O O . ALA B 1 289 ? 15.249 2.237 -7.709 1.00 17.90 287 ALA C O 1
ATOM 4296 N N . TYR B 1 290 ? 14.697 3.708 -6.129 1.00 16.59 288 TYR C N 1
ATOM 4297 C CA . TYR B 1 290 ? 14.318 2.654 -5.171 1.00 16.82 288 TYR C CA 1
ATOM 4298 C C . TYR B 1 290 ? 13.190 1.771 -5.706 1.00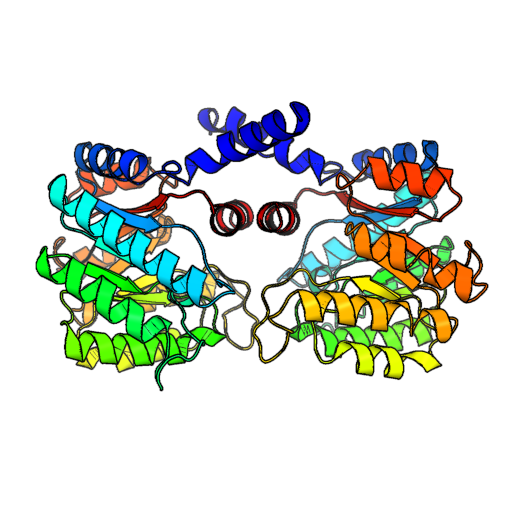 16.47 288 TYR C C 1
ATOM 4299 O O . TYR B 1 290 ? 13.269 0.522 -5.666 1.00 15.83 288 TYR C O 1
ATOM 4308 N N . PHE B 1 291 ? 12.128 2.391 -6.227 1.00 16.73 289 PHE C N 1
ATOM 4309 C CA . PHE B 1 291 ? 10.990 1.640 -6.781 1.00 16.97 289 PHE C CA 1
ATOM 4310 C C . PHE B 1 291 ? 11.470 0.736 -7.929 1.00 15.74 289 PHE C C 1
ATOM 4311 O O . PHE B 1 291 ? 11.055 -0.432 -8.027 1.00 15.49 289 PHE C O 1
ATOM 4319 N N . SER B 1 292 ? 12.369 1.259 -8.792 1.00 14.71 290 SER C N 1
ATOM 4320 C CA . SER B 1 292 ? 12.880 0.456 -9.903 1.00 15.63 290 SER C CA 1
ATOM 4321 C C . SER B 1 292 ? 13.597 -0.814 -9.402 1.00 15.22 290 SER C C 1
ATOM 4322 O O . SER B 1 292 ? 13.447 -1.901 -9.988 1.00 15.88 290 SER C O 1
ATOM 4325 N N . ARG B 1 293 ? 14.290 -0.716 -8.276 1.00 15.11 291 ARG C N 1
ATOM 4326 C CA . ARG B 1 293 ? 14.989 -1.898 -7.737 1.00 15.34 291 ARG C CA 1
ATOM 4327 C C . ARG B 1 293 ? 13.970 -2.908 -7.223 1.00 16.13 291 ARG C C 1
ATOM 4328 O O . ARG B 1 293 ? 14.146 -4.133 -7.387 1.00 16.50 291 ARG C O 1
ATOM 4336 N N . ARG B 1 294 ? 12.890 -2.421 -6.616 1.00 15.63 292 ARG C N 1
ATOM 4337 C CA . ARG B 1 294 ? 11.854 -3.343 -6.136 1.00 16.27 292 ARG C CA 1
ATOM 4338 C C . ARG B 1 294 ? 11.213 -4.109 -7.307 1.00 16.24 292 ARG C C 1
ATOM 4339 O O . ARG B 1 294 ? 10.937 -5.318 -7.185 1.00 16.88 292 ARG C O 1
ATOM 4347 N N . ILE B 1 295 ? 10.994 -3.428 -8.446 1.00 14.76 293 ILE C N 1
ATOM 4348 C CA . ILE B 1 295 ? 10.448 -4.059 -9.656 1.00 14.21 293 ILE C CA 1
ATOM 4349 C C . ILE B 1 295 ? 11.443 -5.076 -10.209 1.00 15.38 293 ILE C C 1
ATOM 4350 O O . ILE B 1 295 ? 11.068 -6.215 -10.538 1.00 16.09 293 ILE C O 1
ATOM 4355 N N . ALA B 1 296 ? 12.710 -4.691 -10.288 1.00 14.87 294 ALA C N 1
ATOM 4356 C CA . ALA B 1 296 ? 13.733 -5.592 -10.819 1.00 16.18 294 ALA C CA 1
ATOM 4357 C C . ALA B 1 296 ? 13.817 -6.905 -10.042 1.00 16.29 294 ALA C C 1
ATOM 4358 O O . ALA B 1 296 ? 14.102 -7.966 -10.642 1.00 19.04 294 ALA C O 1
ATOM 4360 N N . GLU B 1 297 ? 13.582 -6.830 -8.729 1.00 16.35 295 GLU C N 1
ATOM 4361 C CA . GLU B 1 297 ? 13.605 -7.998 -7.834 1.00 17.97 295 GLU C CA 1
ATOM 4362 C C . GLU B 1 297 ? 12.373 -8.878 -7.855 1.00 19.60 295 GLU C C 1
ATOM 4363 O O . GLU B 1 297 ? 12.329 -9.859 -7.134 1.00 23.93 295 GLU C O 1
ATOM 4369 N N . THR B 1 298 ? 11.352 -8.542 -8.625 1.00 19.88 296 THR C N 1
ATOM 4370 C CA . THR B 1 298 ? 10.112 -9.312 -8.595 1.00 22.69 296 THR C CA 1
ATOM 4371 C C . THR B 1 298 ? 10.349 -10.803 -8.779 1.00 24.71 296 THR C C 1
ATOM 4372 O O . THR B 1 298 ? 11.020 -11.207 -9.739 1.00 22.10 296 THR C O 1
ATOM 4376 N N . PRO B 1 299 ? 9.830 -11.624 -7.846 1.00 30.29 297 PRO C N 1
ATOM 4377 C CA . PRO B 1 299 ? 9.921 -13.078 -8.010 1.00 33.63 297 PRO C CA 1
ATOM 4378 C C . PRO B 1 299 ? 9.282 -13.552 -9.320 1.00 34.51 297 PRO C C 1
ATOM 4379 O O . PRO B 1 299 ? 8.139 -13.176 -9.586 1.00 36.11 297 PRO C O 1
#

B-factor: mean 22.21, std 9.38, range [6.42, 60.83]

GO terms:
  GO:0004657 proline dehydrogenase activity (F, IDA)
  GO:0071949 FAD binding (F, IDA)
  GO:0006562 L-proline catabolic process (P, IDA)